Protein AF-0000000084584076 (afdb_homodimer)

Secondary structure (DSSP, 8-state):
--TT--EE-SSSSPP--HHHHHHHTSPP--TTSHHHHHHHHHHHHHHHHHHT-SSPPEEEEE-HHHHHHHHHHHH--TT-EEEEEESSHHHHHHHHHHHHTT-EEEEEE--TTSPPPHHHHHHHHHH-TT--EEEEESEETTTTEE--HHHHHHHHHHH---EEEEE-TTTBTTB---HHHHT-SEEEEESSSTT-S-SEEEEEEE-HHHHHHHHH-----STT-HHHHHHHHHTTS-SS---HHHHHHHHHHHHHHHHH-HHHHHHHHHHHHHHHHHHHHHTT--BSS-GGGB-SSEEEE--SSS-HHHHHHHHHHHH-EE-EE--GGGTTT-EEEE--SS--HHHHHHHHHHHHHHHHHTT----TTHHHHHHHHHIIIII--/--TT--EE-SSSSPP--HHHHHHHTSPP--TTSHHHHHHHHHHHHHHHHHHT-SSPPEEEEE-HHHHHHHHHHHH--TT-EEEEEESSHHHHHHHHHHHHTT-EEEEEE--TTSPPPHHHHHHHHHH-TT--EEEEESEETTTTEE--HHHHHHHHHHH---EEEEE-TTTBTTB---HHHHT-SEEEEESSSTT-S-SEEEEEEE-HHHHHHHHH-----STT-HHHHHHHHHTT--SS---HHHHHHHHHHHHHHHHH-HHHHHHHHHHHHHHHHHHHHHTT--BSS-GGGB-SSEEEE--SSS-HHHHHHHHHHHH-EE-EE--GGGTTT-EEEE--SS--HHHHHHHHHHHHHHHHHTT----TTHHHHHHHHHHHHHT--

Organism: NCBI:txid361277

Solvent-accessible surface area (backbone atoms only — not comparable to full-atom values): 38059 Å² total; per-residue (Å²): 128,63,89,85,56,69,45,65,24,28,75,46,48,25,40,59,47,68,70,29,49,54,39,31,60,54,80,68,64,48,71,87,34,68,68,39,27,53,49,43,62,62,39,54,70,60,48,19,65,54,44,30,37,88,55,75,67,37,80,40,45,13,26,41,66,44,41,56,44,27,56,48,56,38,65,47,48,70,63,42,34,32,38,38,41,24,40,39,62,67,27,46,47,52,52,53,46,39,49,43,48,46,34,40,77,41,78,47,79,37,61,74,24,41,59,72,53,38,66,59,53,36,57,51,40,65,76,40,76,74,37,52,33,37,40,36,45,34,37,32,75,66,26,12,22,28,36,59,55,53,58,35,32,47,33,41,59,71,69,42,86,38,41,36,34,35,43,24,34,52,26,51,62,34,40,92,43,47,35,59,83,33,55,46,22,32,43,28,28,25,28,15,19,20,50,29,30,64,36,23,29,19,38,38,39,65,30,74,74,42,48,56,46,32,74,70,45,78,51,68,57,61,81,56,33,61,66,50,40,53,57,19,45,76,69,41,41,61,74,58,73,52,26,54,40,57,51,39,19,44,47,46,40,46,50,52,45,60,74,65,30,64,70,51,46,28,48,52,18,43,48,42,34,51,18,53,53,38,13,36,55,59,62,72,36,48,62,48,34,53,77,94,31,46,24,37,32,26,47,29,35,32,52,87,85,60,56,36,55,58,42,46,51,45,28,27,71,74,62,38,34,43,57,32,67,29,52,82,94,34,47,56,45,21,31,30,43,22,49,40,41,67,58,51,64,68,53,52,49,54,49,44,51,47,47,51,54,24,39,47,73,74,64,47,89,72,66,85,59,40,27,43,48,38,20,50,51,43,42,63,73,59,60,78,108,128,62,90,86,56,69,45,65,24,27,76,45,50,25,40,58,46,68,69,29,48,55,40,32,58,54,80,67,62,49,71,88,35,69,68,38,29,53,48,43,63,62,39,54,71,60,49,19,66,53,43,30,37,90,54,74,69,38,80,41,43,15,24,42,66,45,40,54,44,26,54,48,55,34,65,46,49,70,65,41,34,33,37,38,41,23,39,39,62,68,27,47,47,51,51,54,47,40,50,41,49,45,34,42,77,40,77,47,79,38,62,73,26,39,59,74,54,37,65,59,54,35,54,51,39,68,76,40,76,74,37,52,32,38,37,37,46,33,37,32,74,67,26,13,22,29,35,59,55,54,57,36,31,49,33,42,58,72,70,42,86,37,41,34,35,35,43,25,35,52,27,51,61,32,41,92,45,45,34,59,84,34,55,47,22,33,43,27,28,25,28,16,20,20,50,30,31,64,35,24,29,19,38,39,38,65,30,73,73,43,46,57,47,32,73,69,45,79,51,67,55,61,82,58,34,61,67,49,38,53,58,20,46,75,69,40,41,62,73,58,74,52,26,55,39,58,51,39,19,45,48,46,40,47,48,52,43,60,73,66,28,65,70,51,45,28,48,52,17,44,49,41,34,50,18,54,52,37,13,34,54,60,61,72,37,48,62,47,33,54,77,95,30,46,22,36,31,24,50,28,34,33,53,84,84,57,56,34,56,58,41,46,51,47,28,26,73,75,63,38,33,43,57,31,67,29,52,81,97,34,46,55,47,20,33,29,43,21,50,39,41,67,57,50,65,67,52,51,50,52,50,45,51,48,47,51,53,24,39,46,73,75,65,49,89,71,64,85,59,41,28,43,49,37,20,50,50,44,42,64,72,61,58,79,110

Radius of gyration: 27.23 Å; Cα contacts (8 Å, |Δi|>4): 1772; chains: 2; bounding box: 55×87×55 Å

pLDDT: mean 96.27, std 5.01, range [48.91, 98.94]

Sequence (770 aa):
MLPDQLLLRIPGPSPIPPSVQRAMSQPMIGHRGAETTALLQRIKPKLKPVFGTEQDVLLVTGSGTAGLEAAVANTSKPGDEVLIVVVGAFGDRFVKIAQAYQLQVHRLDVTWGEAANPEDIKTFLKEHPEISSVFVTYCETSTGVLNPIKEIAEAVHEVSEALVIVDGVSCVAGVETEFDKWGIDILVTGTQKAFMLPGGMFFAVVSDRAWKVIEANTQPKFYLDLTKYRDGLEKDSTPFTPALSILFGLEQVLTLLEEEGLEQVYARHRLMRDMTRAAFRALDIPLLVEDAYASPTVTAIKPADFDAEQLRKQVKQDFNLAFAGGQAHMKGEIFRIGHMGYCSPADVLQVIGAVEIGLVKIGKQITLGAGTAAAQQIYLEQGANMLPDQLLLRIPGPSPIPPSVQRAMSQPMIGHRGAETTALLQRIKPKLKPVFGTEQDVLLVTGSGTAGLEAAVANTSKPGDEVLIVVVGAFGDRFVKIAQAYQLQVHRLDVTWGEAANPEDIKTFLKEHPEISSVFVTYCETSTGVLNPIKEIAEAVHEVSEALVIVDGVSCVAGVETEFDKWGIDILVTGTQKAFMLPGGMFFAVVSDRAWKVIEANTQPKFYLDLTKYRDGLEKDSTPFTPALSILFGLEQVLTLLEEEGLEQVYARHRLMRDMTRAAFRALDIPLLVEDAYASPTVTAIKPADFDAEQLRKQVKQDFNLAFAGGQAHMKGEIFRIGHMGYCSPADVLQVIGAVEIGLVKIGKQITLGAGTAAAQQIYLEQGAN

InterPro domains:
  IPR000192 Aminotransferase class V domain [PF00266] (28-328)
  IPR015421 Pyridoxal phosphate-dependent transferase, major domain [G3DSA:3.40.640.10] (17-260)
  IPR015422 Pyridoxal phosphate-dependent transferase, small domain [G3DSA:3.90.1150.10] (12-375)
  IPR015424 Pyridoxal phosphate-dependent transferase [SSF53383] (5-359)
  IPR024169 Serine-pyruvate aminotransferase/2-aminoethylphosphonate-pyruvate transaminase [PIRSF000524] (4-378)

Nearest PDB structures (foldseek):
  3zrq-assembly1_A  TM=9.431E-01  e=2.857E-37  Saccharolobus solfataricus P2
  4cbr-assembly1_A-2  TM=9.341E-01  e=9.829E-34  Homo sapiens
  7e7g-assembly1_A-2  TM=9.244E-01  e=5.930E-31  Pseudomonas aeruginosa PAO1
  1m32-assembly3_E  TM=9.216E-01  e=2.702E-28  Salmonella enterica subsp. enterica serovar Typhimurium
  5vpr-assembly1_A  TM=8.065E-01  e=4.740E-17  Elizabethkingia anophelis NUHP1

Foldseek 3Di:
DPPPDAAEWALWLDAADPVLVVLLPDDDDDQPDPVLLVLLVLLFVLVQQLQQHPFTKFKAWDFLLLQLLLLLQLQDAAAQEAEQEDQDDVSVSNVVSCVVRNYRYHYDYDDHQDEDDLVVVLVVCLVPQRHAAYEEEQADQLRQFGYPLLSNLVSCVVRHNHAYAYEDARDRLQADHNCVVSRHAKYKYFCRHQLRFNGTIMIMDGDPSSVVSSVPRPRDDDSSSVVQRVVQVVVSHGNDDG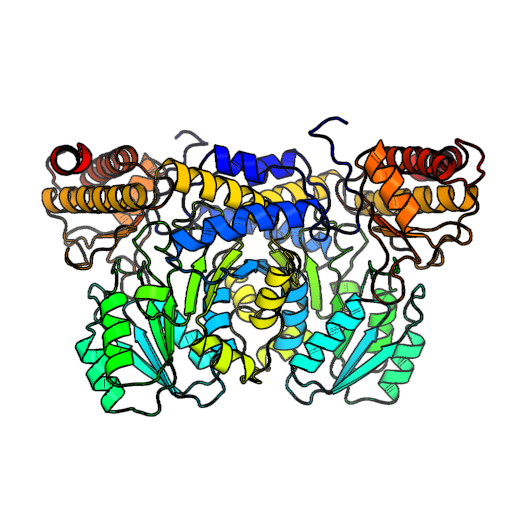SVSRSSSSSVSSVVCVVCDSVNSNLQLLLLQQLLVQLCVLQVWDWSHDPVGRGSFKTKTFGDPDWQVQLQVQLCVPPSYHWAAHDDPCGRGIIMTGAHHPHGLVSSLVVSLSSLVSCVVRPHDGDRCRSSVRSVVSCVVRVVD/DPPPDAAEWALWLDAADPVLVVLLPDDDDDQPDPVLLVLLVLQFVLVQQLQQHPFTKFKAWDFLLLQLLLLLQLQDAAAQEAEQEDQDDVSVSNVVSCVVRNYRYHYDYDDHQDEDDLVVVLVVCLVPQRHAAYEEEQADQLRQFGYPLLSNLVSCVVRHNHAYAYEDARDRLQADHNCVVSRHAKYKYFCRHQLRFNGTIMIMDGDPSSVVSSVPRPRDDDSSSVVQRVVQVVVSHGNDDGSVSRSSSSSVSSVVCVVCDSVNSNLQLLLLQQLLVQLCVLQVWAWSHDPVGRGSFKTKTFGDPDWQVQLQVQLCVPPSYHWAAHDDPCGRGIIMTGAHHPHGLVSSLVVSLSSLVSCVVRPHDGDRCRSSVRSVVSCVVRVVD

Structure (mmCIF, N/CA/C/O backbone):
data_AF-0000000084584076-model_v1
#
loop_
_entity.id
_entity.type
_entity.pdbx_description
1 polymer 'Class V aminotransferase'
#
loop_
_atom_site.group_PDB
_atom_site.id
_atom_site.type_symbol
_atom_site.label_atom_id
_atom_site.label_alt_id
_atom_site.label_comp_id
_atom_site.label_asym_id
_atom_site.label_entity_id
_atom_site.label_seq_id
_atom_site.pdbx_PDB_ins_code
_atom_site.Cartn_x
_atom_site.Cartn_y
_atom_site.Cartn_z
_atom_site.occupancy
_atom_site.B_iso_or_equiv
_atom_site.auth_seq_id
_atom_site.auth_comp_id
_atom_site.auth_asym_id
_atom_site.auth_atom_id
_atom_site.pdbx_PDB_model_num
ATOM 1 N N . MET A 1 1 ? 25.312 -21.031 10 1 66.94 1 MET A N 1
ATOM 2 C CA . MET A 1 1 ? 24.594 -20.312 8.945 1 66.94 1 MET A CA 1
ATOM 3 C C . MET A 1 1 ? 25 -18.844 8.922 1 66.94 1 MET A C 1
ATOM 5 O O . MET A 1 1 ? 25.25 -18.234 9.969 1 66.94 1 MET A O 1
ATOM 9 N N . LEU A 1 2 ? 25.172 -18.531 7.719 1 69.12 2 LEU A N 1
ATOM 10 C CA . LEU A 1 2 ? 25.531 -17.125 7.562 1 69.12 2 LEU A CA 1
ATOM 11 C C . LEU A 1 2 ? 24.344 -16.219 7.895 1 69.12 2 LEU A C 1
ATOM 13 O O . LEU A 1 2 ? 23.25 -16.391 7.352 1 69.12 2 LEU A O 1
ATOM 17 N N . PRO A 1 3 ? 24.5 -15.406 8.828 1 63.88 3 PRO A N 1
ATOM 18 C CA . PRO A 1 3 ? 23.391 -14.602 9.336 1 63.88 3 PRO A CA 1
ATOM 19 C C . PRO A 1 3 ? 22.688 -13.805 8.234 1 63.88 3 PRO A C 1
ATOM 21 O O . PRO A 1 3 ? 21.484 -13.562 8.32 1 63.88 3 PRO A O 1
ATOM 24 N N . ASP A 1 4 ? 23.312 -13.516 7.172 1 70.44 4 ASP A N 1
ATOM 25 C CA . ASP A 1 4 ? 22.734 -12.625 6.168 1 70.44 4 ASP A CA 1
ATOM 26 C C . ASP A 1 4 ? 22.25 -13.414 4.949 1 70.44 4 ASP A C 1
ATOM 28 O O . ASP A 1 4 ? 21.797 -12.828 3.969 1 70.44 4 ASP A O 1
ATOM 32 N N . GLN A 1 5 ? 22.344 -14.68 5.152 1 74.62 5 GLN A N 1
ATOM 33 C CA . GLN A 1 5 ? 21.953 -15.469 3.986 1 74.62 5 GLN A CA 1
ATOM 34 C C . GLN A 1 5 ? 20.594 -16.125 4.188 1 74.62 5 GLN A C 1
ATOM 36 O O . GLN A 1 5 ? 20.422 -16.922 5.113 1 74.62 5 GLN A O 1
ATOM 41 N N . LEU A 1 6 ? 19.641 -15.664 3.529 1 85.38 6 LEU A N 1
ATOM 42 C CA . LEU A 1 6 ? 18.344 -16.312 3.412 1 85.38 6 LEU A CA 1
ATOM 43 C C . LEU A 1 6 ? 18.031 -16.656 1.957 1 85.38 6 LEU A C 1
ATOM 45 O O . LEU A 1 6 ? 18.094 -15.781 1.084 1 85.38 6 LEU A O 1
ATOM 49 N N . LEU A 1 7 ? 17.891 -17.938 1.722 1 91.19 7 LEU A N 1
ATOM 50 C CA . LEU A 1 7 ? 17.438 -18.375 0.407 1 91.19 7 LEU A CA 1
ATOM 51 C C . LEU A 1 7 ? 15.914 -18.5 0.369 1 91.19 7 LEU A C 1
ATOM 53 O O . LEU A 1 7 ? 15.352 -19.469 0.888 1 91.19 7 LEU A O 1
ATOM 57 N N . LEU A 1 8 ? 15.297 -17.5 -0.212 1 94.56 8 LEU A N 1
ATOM 58 C CA . LEU A 1 8 ? 13.844 -17.438 -0.248 1 94.56 8 LEU A CA 1
ATOM 59 C C . LEU A 1 8 ? 13.305 -17.953 -1.575 1 94.56 8 LEU A C 1
ATOM 61 O O . LEU A 1 8 ? 13.508 -17.328 -2.621 1 94.56 8 LEU A O 1
ATOM 65 N N . ARG A 1 9 ? 12.602 -19.094 -1.527 1 96.81 9 ARG A N 1
ATOM 66 C CA . ARG A 1 9 ? 12.062 -19.734 -2.723 1 96.81 9 ARG A CA 1
ATOM 67 C C . ARG A 1 9 ? 10.609 -20.141 -2.514 1 96.81 9 ARG A C 1
ATOM 69 O O . ARG A 1 9 ? 10.242 -21.281 -2.789 1 96.81 9 ARG A O 1
ATOM 76 N N . ILE A 1 10 ? 9.828 -19.234 -1.984 1 95.81 10 ILE A N 1
ATOM 77 C CA . ILE A 1 10 ? 8.383 -19.391 -1.827 1 95.81 10 ILE A CA 1
ATOM 78 C C . ILE A 1 10 ? 7.664 -18.719 -2.996 1 95.81 10 ILE A C 1
ATOM 80 O O . ILE A 1 10 ? 8.281 -17.984 -3.775 1 95.81 10 ILE A O 1
ATOM 84 N N . PRO A 1 11 ? 6.328 -18.969 -3.168 1 94.75 11 PRO A N 1
ATOM 85 C CA . PRO A 1 11 ? 5.586 -18.391 -4.289 1 94.75 11 PRO A CA 1
ATOM 86 C C . PRO A 1 11 ? 5.359 -16.891 -4.125 1 94.75 11 PRO A C 1
ATOM 88 O O . PRO A 1 11 ? 4.336 -16.359 -4.574 1 94.75 11 PRO A O 1
ATOM 91 N N . GLY A 1 12 ? 6.141 -16.156 -3.355 1 91.12 12 GLY A N 1
ATOM 92 C CA . GLY A 1 12 ? 6.02 -14.734 -3.082 1 91.12 12 GLY A CA 1
ATOM 93 C C . GLY A 1 12 ? 5.855 -14.422 -1.607 1 91.12 12 GLY A C 1
ATOM 94 O O . GLY A 1 12 ? 5.191 -15.164 -0.88 1 91.12 12 GLY A O 1
ATOM 95 N N . PRO A 1 13 ? 6.496 -13.43 -1.2 1 94.06 13 PRO A N 1
ATOM 96 C CA . PRO A 1 13 ? 7.305 -12.453 -1.938 1 94.06 13 PRO A CA 1
ATOM 97 C C . PRO A 1 13 ? 8.578 -13.062 -2.516 1 94.06 13 PRO A C 1
ATOM 99 O O . PRO A 1 13 ? 9.039 -14.109 -2.045 1 94.06 13 PRO A O 1
ATOM 102 N N . SER A 1 14 ? 9.039 -12.438 -3.562 1 94.5 14 SER A N 1
ATOM 103 C CA . SER A 1 14 ? 10.234 -12.93 -4.234 1 94.5 14 SER A CA 1
ATOM 104 C C . SER A 1 14 ? 11.453 -12.086 -3.889 1 94.5 14 SER A C 1
ATOM 106 O O . SER A 1 14 ? 11.312 -10.953 -3.408 1 94.5 14 SER A O 1
ATOM 108 N N . PRO A 1 15 ? 12.656 -12.625 -4.074 1 93.5 15 PRO A N 1
ATOM 109 C CA . PRO A 1 15 ? 13.859 -11.812 -3.895 1 93.5 15 PRO A CA 1
ATOM 110 C C . PRO A 1 15 ? 13.883 -10.586 -4.809 1 93.5 15 PRO A C 1
ATOM 112 O O . PRO A 1 15 ? 13.25 -10.586 -5.867 1 93.5 15 PRO A O 1
ATOM 115 N N . ILE A 1 16 ? 14.609 -9.586 -4.395 1 96.25 16 ILE A N 1
ATOM 116 C CA . ILE A 1 16 ? 14.695 -8.32 -5.125 1 96.25 16 ILE A CA 1
ATOM 117 C C . ILE A 1 16 ? 16.109 -8.125 -5.66 1 96.25 16 ILE A C 1
ATOM 119 O O . ILE A 1 16 ? 17.078 -8.258 -4.918 1 96.25 16 ILE A O 1
ATOM 123 N N . PRO A 1 17 ? 16.234 -7.754 -6.941 1 95.62 17 PRO A N 1
ATOM 124 C CA . PRO A 1 17 ? 17.562 -7.457 -7.469 1 95.62 17 PRO A CA 1
ATOM 125 C C . PRO A 1 17 ? 18.25 -6.316 -6.723 1 95.62 17 PRO A C 1
ATOM 127 O O . PRO A 1 17 ? 17.609 -5.332 -6.355 1 95.62 17 PRO A O 1
ATOM 130 N N . PRO A 1 18 ? 19.562 -6.445 -6.582 1 92.56 18 PRO A N 1
ATOM 131 C CA . PRO A 1 18 ? 20.281 -5.379 -5.891 1 92.56 18 PRO A CA 1
ATOM 132 C C . PRO A 1 18 ? 20.094 -4.012 -6.543 1 92.56 18 PRO A C 1
ATOM 134 O O . PRO A 1 18 ? 19.984 -3.002 -5.848 1 92.56 18 PRO A O 1
ATOM 137 N N . SER A 1 19 ? 20.094 -3.945 -7.867 1 94.5 19 SER A N 1
ATOM 138 C CA . SER A 1 19 ? 19.922 -2.666 -8.547 1 94.5 19 SER A CA 1
ATOM 139 C C . SER A 1 19 ? 18.531 -2.08 -8.273 1 94.5 19 SER A C 1
ATOM 141 O O . SER A 1 19 ? 18.375 -0.86 -8.242 1 94.5 19 SER A O 1
ATOM 143 N N . VAL A 1 20 ? 17.531 -2.924 -8.172 1 96.81 20 VAL A N 1
ATOM 144 C CA . VAL A 1 20 ? 16.188 -2.484 -7.832 1 96.81 20 VAL A CA 1
ATOM 145 C C . VAL A 1 20 ? 16.156 -1.962 -6.395 1 96.81 20 VAL A C 1
ATOM 147 O O . VAL A 1 20 ? 15.547 -0.932 -6.113 1 96.81 20 VAL A O 1
ATOM 150 N N . GLN A 1 21 ? 16.828 -2.65 -5.457 1 94.88 21 GLN A N 1
ATOM 151 C CA . GLN A 1 21 ? 16.953 -2.174 -4.082 1 94.88 21 GLN A CA 1
ATOM 152 C C . GLN A 1 21 ? 17.562 -0.778 -4.035 1 94.88 21 GLN A C 1
ATOM 154 O O . GLN A 1 21 ? 17.094 0.088 -3.295 1 94.88 21 GLN A O 1
ATOM 159 N N . ARG A 1 22 ? 18.609 -0.599 -4.773 1 94.19 22 ARG A N 1
ATOM 160 C CA . ARG A 1 22 ? 19.266 0.703 -4.82 1 94.19 22 ARG A CA 1
ATOM 161 C C . ARG A 1 22 ? 18.328 1.769 -5.383 1 94.19 22 ARG A C 1
ATOM 163 O O . ARG A 1 22 ? 18.297 2.896 -4.887 1 94.19 22 ARG A O 1
ATOM 170 N N . ALA A 1 23 ? 17.625 1.394 -6.453 1 95.94 23 ALA A N 1
ATOM 171 C CA . ALA A 1 23 ? 16.672 2.334 -7.047 1 95.94 23 ALA A CA 1
ATOM 172 C C . ALA A 1 23 ? 15.625 2.764 -6.035 1 95.94 23 ALA A C 1
ATOM 174 O O . ALA A 1 23 ? 15.211 3.926 -6.016 1 95.94 23 ALA A O 1
ATOM 175 N N . MET A 1 24 ? 15.195 1.837 -5.203 1 95.69 24 MET A N 1
ATOM 176 C CA . MET A 1 24 ? 14.141 2.1 -4.23 1 95.69 24 MET A CA 1
ATOM 177 C C . MET A 1 24 ? 14.648 2.992 -3.104 1 95.69 24 MET A C 1
ATOM 179 O O . MET A 1 24 ? 13.859 3.523 -2.322 1 95.69 24 MET A O 1
ATOM 183 N N . SER A 1 25 ? 15.938 3.137 -2.99 1 92.69 25 SER A N 1
ATOM 184 C CA . SER A 1 25 ? 16.531 3.883 -1.888 1 92.69 25 SER A CA 1
ATOM 185 C C . SER A 1 25 ? 16.781 5.34 -2.271 1 92.69 25 SER A C 1
ATOM 187 O O . SER A 1 25 ? 17.422 6.082 -1.53 1 92.69 25 SER A O 1
ATOM 189 N N . GLN A 1 26 ? 16.344 5.727 -3.438 1 90.5 26 GLN A N 1
ATOM 190 C CA . GLN A 1 26 ? 16.453 7.129 -3.834 1 90.5 26 GLN A CA 1
ATOM 191 C C . GLN A 1 26 ? 15.688 8.031 -2.865 1 90.5 26 GLN A C 1
ATOM 193 O O . GLN A 1 26 ? 14.727 7.602 -2.227 1 90.5 26 GLN A O 1
ATOM 198 N N . PRO A 1 27 ? 16.156 9.273 -2.787 1 87.94 27 PRO A N 1
ATOM 199 C CA . PRO A 1 27 ? 15.438 10.219 -1.933 1 87.94 27 PRO A CA 1
ATOM 200 C C . PRO A 1 27 ? 13.984 10.422 -2.367 1 87.94 27 PRO A C 1
ATOM 202 O O . PRO A 1 27 ? 13.695 10.43 -3.564 1 87.94 27 PRO A O 1
ATOM 205 N N . MET A 1 28 ? 13.18 10.648 -1.389 1 89.06 28 MET A N 1
ATOM 206 C CA . MET A 1 28 ? 11.766 10.906 -1.669 1 89.06 28 MET A CA 1
ATOM 207 C C . MET A 1 28 ? 11.594 12.211 -2.445 1 89.06 28 MET A C 1
ATOM 209 O O . MET A 1 28 ? 12.367 13.148 -2.264 1 89.06 28 MET A O 1
ATOM 213 N N . ILE A 1 29 ? 10.664 12.234 -3.27 1 88.62 29 ILE A N 1
ATOM 214 C CA . ILE A 1 29 ? 10.281 13.414 -4.035 1 88.62 29 ILE A CA 1
ATOM 215 C C . ILE A 1 29 ? 8.812 13.734 -3.783 1 88.62 29 ILE A C 1
ATOM 217 O O . ILE A 1 29 ? 8.078 12.93 -3.209 1 88.62 29 ILE A O 1
ATOM 221 N N . GLY A 1 30 ? 8.414 14.969 -4.16 1 88.5 30 GLY A N 1
ATOM 222 C CA . GLY A 1 30 ? 7 15.289 -4.066 1 88.5 30 GLY A CA 1
ATOM 223 C C . GLY A 1 30 ? 6.148 14.523 -5.059 1 88.5 30 GLY A C 1
ATOM 224 O O . GLY A 1 30 ? 6.414 14.547 -6.266 1 88.5 30 GLY A O 1
ATOM 225 N N . HIS A 1 31 ? 5.078 13.906 -4.602 1 85.56 31 HIS A N 1
ATOM 226 C CA . HIS A 1 31 ? 4.281 13.062 -5.484 1 85.56 31 HIS A CA 1
ATOM 227 C C . HIS A 1 31 ? 3.408 13.906 -6.41 1 85.56 31 HIS A C 1
ATOM 229 O O . HIS A 1 31 ? 2.85 13.391 -7.379 1 85.56 31 HIS A O 1
ATOM 235 N N . ARG A 1 32 ? 3.307 15.156 -6.129 1 86.38 32 ARG A N 1
ATOM 236 C CA . ARG A 1 32 ? 2.588 16.062 -7.02 1 86.38 32 ARG A CA 1
ATOM 237 C C . ARG A 1 32 ? 3.557 16.922 -7.832 1 86.38 32 ARG A C 1
ATOM 239 O O . ARG A 1 32 ? 3.141 17.844 -8.531 1 86.38 32 ARG A O 1
ATOM 246 N N . GLY A 1 33 ? 4.773 16.656 -7.77 1 87.81 33 GLY A N 1
ATOM 247 C CA . GLY A 1 33 ? 5.793 17.469 -8.414 1 87.81 33 GLY A CA 1
ATOM 248 C C . GLY A 1 33 ? 6.172 16.969 -9.797 1 87.81 33 GLY A C 1
ATOM 249 O O . GLY A 1 33 ? 5.762 15.875 -10.195 1 87.81 33 GLY A O 1
ATOM 250 N N . ALA A 1 34 ? 6.98 17.75 -10.398 1 90.31 34 ALA A N 1
ATOM 251 C CA . ALA A 1 34 ? 7.422 17.469 -11.766 1 90.31 34 ALA A CA 1
ATOM 252 C C . ALA A 1 34 ? 8.25 16.188 -11.82 1 90.31 34 ALA A C 1
ATOM 254 O O . ALA A 1 34 ? 8.203 15.461 -12.812 1 90.31 34 ALA A O 1
ATOM 255 N N . GLU A 1 35 ? 8.938 15.938 -10.75 1 91.56 35 GLU A N 1
ATOM 256 C CA . GLU A 1 35 ? 9.781 14.75 -10.727 1 91.56 35 GLU A CA 1
ATOM 257 C C . GLU A 1 35 ? 8.945 13.477 -10.805 1 91.56 35 GLU A C 1
ATOM 259 O O . GLU A 1 35 ? 9.305 12.531 -11.508 1 91.56 35 GLU A O 1
ATOM 264 N N . THR A 1 36 ? 7.879 13.445 -10.109 1 94.5 36 THR A N 1
ATOM 265 C CA . THR A 1 36 ? 7 12.281 -10.141 1 94.5 36 THR A CA 1
ATOM 266 C C . THR A 1 36 ? 6.293 12.172 -11.492 1 94.5 36 THR A C 1
ATOM 268 O O . THR A 1 36 ? 6.141 11.07 -12.031 1 94.5 36 THR A O 1
ATOM 271 N N . THR A 1 37 ? 5.863 13.289 -12 1 96.06 37 THR A N 1
ATOM 272 C CA . THR A 1 37 ? 5.273 13.305 -13.336 1 96.06 37 THR A CA 1
ATOM 273 C C . THR A 1 37 ? 6.223 12.688 -14.352 1 96.06 37 THR A C 1
ATOM 275 O O . THR A 1 37 ? 5.816 11.844 -15.156 1 96.06 37 THR A O 1
ATOM 278 N N . ALA A 1 38 ? 7.469 13.109 -14.297 1 96.62 38 ALA A N 1
ATOM 279 C CA . ALA A 1 38 ? 8.477 12.594 -15.211 1 96.62 38 ALA A CA 1
ATOM 280 C C . ALA A 1 38 ? 8.688 11.094 -15 1 96.62 38 ALA A C 1
ATOM 282 O O . ALA A 1 38 ? 8.867 10.352 -15.969 1 96.62 38 ALA A O 1
ATOM 283 N N . LEU A 1 39 ? 8.68 10.703 -13.789 1 97 39 LEU A N 1
ATOM 284 C CA . LEU A 1 39 ? 8.82 9.297 -13.453 1 97 39 LEU A CA 1
ATOM 285 C C . LEU A 1 39 ? 7.703 8.469 -14.078 1 97 39 LEU A C 1
ATOM 287 O O . LEU A 1 39 ? 7.957 7.434 -14.703 1 97 39 LEU A O 1
ATOM 291 N N . LEU A 1 40 ? 6.473 8.922 -13.93 1 97.75 40 LEU A N 1
ATOM 292 C CA . LEU A 1 40 ? 5.316 8.219 -14.469 1 97.75 40 LEU A CA 1
ATOM 293 C C . LEU A 1 40 ? 5.371 8.164 -15.992 1 97.75 40 LEU A C 1
ATOM 295 O O . LEU A 1 40 ? 4.996 7.16 -16.594 1 97.75 40 LEU A O 1
ATOM 299 N N . GLN A 1 41 ? 5.859 9.219 -16.578 1 97.62 41 GLN A N 1
ATOM 300 C CA . GLN A 1 41 ? 5.988 9.273 -18.031 1 97.62 41 GLN A CA 1
ATOM 301 C C . GLN A 1 41 ? 6.98 8.227 -18.531 1 97.62 41 GLN A C 1
ATOM 303 O O . GLN A 1 41 ? 6.816 7.676 -19.625 1 97.62 41 GLN A O 1
ATOM 308 N N . ARG A 1 42 ? 7.957 7.91 -17.719 1 97.44 42 ARG A N 1
ATOM 309 C CA . ARG A 1 42 ? 8.961 6.926 -18.094 1 97.44 42 ARG A CA 1
ATOM 310 C C . ARG A 1 42 ? 8.461 5.508 -17.844 1 97.44 42 ARG A C 1
ATOM 312 O O . ARG A 1 42 ? 8.789 4.586 -18.594 1 97.44 42 ARG A O 1
ATOM 319 N N . ILE A 1 43 ? 7.598 5.324 -16.891 1 97.81 43 ILE A N 1
ATOM 320 C CA . ILE A 1 43 ? 7.141 4.012 -16.453 1 97.81 43 ILE A CA 1
ATOM 321 C C . ILE A 1 43 ? 5.984 3.549 -17.344 1 97.81 43 ILE A C 1
ATOM 323 O O . ILE A 1 43 ? 5.926 2.383 -17.734 1 97.81 43 ILE A O 1
ATOM 327 N N . LYS A 1 44 ? 5.098 4.441 -17.75 1 97.38 44 LYS A N 1
ATOM 328 C CA . LYS A 1 44 ? 3.822 4.117 -18.391 1 97.38 44 LYS A CA 1
ATOM 329 C C . LYS A 1 44 ? 4.035 3.35 -19.688 1 97.38 44 LYS A C 1
ATOM 331 O O . LYS A 1 44 ? 3.482 2.26 -19.875 1 97.38 44 LYS A O 1
ATOM 336 N N . PRO A 1 45 ? 4.855 3.809 -20.578 1 97.5 45 PRO A N 1
ATOM 337 C CA . PRO A 1 45 ? 5.008 3.084 -21.844 1 97.5 45 PRO A CA 1
ATOM 338 C C . PRO A 1 45 ? 5.688 1.729 -21.672 1 97.5 45 PRO A C 1
ATOM 340 O O . PRO A 1 45 ? 5.414 0.792 -22.422 1 97.5 45 PRO A O 1
ATOM 343 N N . LYS A 1 46 ? 6.508 1.614 -20.672 1 97.88 46 LYS A N 1
ATOM 344 C CA . LYS A 1 46 ? 7.289 0.395 -20.469 1 97.88 46 LYS A CA 1
ATOM 345 C C . LYS A 1 46 ? 6.43 -0.711 -19.859 1 97.88 46 LYS A C 1
ATOM 347 O O . LYS A 1 46 ? 6.781 -1.891 -19.938 1 97.88 46 LYS A O 1
ATOM 352 N N . LEU A 1 47 ? 5.336 -0.344 -19.281 1 98.38 47 LEU A N 1
ATOM 353 C CA . LEU A 1 47 ? 4.445 -1.316 -18.656 1 98.38 47 LEU A CA 1
ATOM 354 C C . LEU A 1 47 ? 3.598 -2.027 -19.703 1 98.38 47 LEU A C 1
ATOM 356 O O . LEU A 1 47 ? 3.215 -3.186 -19.516 1 98.38 47 LEU A O 1
ATOM 360 N N . LYS A 1 48 ? 3.273 -1.371 -20.75 1 98.38 48 LYS A N 1
ATOM 361 C CA . LYS A 1 48 ? 2.281 -1.835 -21.719 1 98.38 48 LYS A CA 1
ATOM 362 C C . LYS A 1 48 ? 2.684 -3.18 -22.312 1 98.38 48 LYS A C 1
ATOM 364 O O . LYS A 1 48 ? 1.891 -4.125 -22.328 1 98.38 48 LYS A O 1
ATOM 369 N N . PRO A 1 49 ? 3.941 -3.369 -22.703 1 98.44 49 PRO A N 1
ATOM 370 C CA . PRO A 1 49 ? 4.312 -4.652 -23.297 1 98.44 49 PRO A CA 1
ATOM 371 C C . PRO A 1 49 ? 4.25 -5.809 -22.297 1 98.44 49 PRO A C 1
ATOM 373 O O . PRO A 1 49 ? 3.963 -6.945 -22.672 1 98.44 49 PRO A O 1
ATOM 376 N N . VAL A 1 50 ? 4.488 -5.59 -21.062 1 98.62 50 VAL A N 1
ATOM 377 C CA . VAL A 1 50 ? 4.484 -6.633 -20.047 1 98.62 50 VAL A CA 1
ATOM 378 C C . VAL A 1 50 ? 3.094 -7.258 -19.953 1 98.62 50 VAL A C 1
ATOM 380 O O . VAL A 1 50 ? 2.959 -8.453 -19.688 1 98.62 50 VAL A O 1
ATOM 383 N N . PHE A 1 51 ? 2.07 -6.457 -20.234 1 98.75 51 PHE A N 1
ATOM 384 C CA . PHE A 1 51 ? 0.688 -6.914 -20.125 1 98.75 51 PHE A CA 1
ATOM 385 C C . PHE A 1 51 ? 0.129 -7.262 -21.5 1 98.75 51 PHE A C 1
ATOM 387 O O . PHE A 1 51 ? -0.982 -7.785 -21.609 1 98.75 51 PHE A O 1
ATOM 394 N N . GLY A 1 52 ? 0.905 -6.996 -22.625 1 98.5 52 GLY A N 1
ATOM 395 C CA . GLY A 1 52 ? 0.401 -7.195 -23.969 1 98.5 52 GLY A CA 1
ATOM 396 C C . GLY A 1 52 ? -0.801 -6.324 -24.297 1 98.5 52 GLY A C 1
ATOM 397 O O . GLY A 1 52 ? -1.82 -6.82 -24.781 1 98.5 52 GLY A O 1
ATOM 398 N N . THR A 1 53 ? -0.628 -5.02 -23.969 1 98.56 53 THR A N 1
ATOM 399 C CA . THR A 1 53 ? -1.777 -4.133 -24.125 1 98.56 53 THR A CA 1
ATOM 400 C C . THR A 1 53 ? -1.34 -2.766 -24.641 1 98.56 53 THR A C 1
ATOM 402 O O . THR A 1 53 ? -0.158 -2.422 -24.578 1 98.56 53 THR A O 1
ATOM 405 N N . GLU A 1 54 ? -2.25 -2.072 -25.219 1 96.75 54 GLU A N 1
ATOM 406 C CA . GLU A 1 54 ? -2.047 -0.668 -25.562 1 96.75 54 GLU A CA 1
ATOM 407 C C . GLU A 1 54 ? -2.711 0.254 -24.547 1 96.75 54 GLU A C 1
ATOM 409 O O . GLU A 1 54 ? -2.512 1.47 -24.578 1 96.75 54 GLU A O 1
ATOM 414 N N . GLN A 1 55 ? -3.486 -0.353 -23.656 1 95.75 55 GLN A N 1
ATOM 415 C CA . GLN A 1 55 ? -4.152 0.416 -22.609 1 95.75 55 GLN A CA 1
ATOM 416 C C . GLN A 1 55 ? -3.156 0.878 -21.547 1 95.75 55 GLN A C 1
ATOM 418 O O . GLN A 1 55 ? -2.084 0.288 -21.391 1 95.75 55 GLN A O 1
ATOM 423 N N . ASP A 1 56 ? -3.516 1.953 -20.859 1 96.69 56 ASP A N 1
ATOM 424 C CA . ASP A 1 56 ? -2.721 2.35 -19.703 1 96.69 56 ASP A CA 1
ATOM 425 C C . ASP A 1 56 ? -2.889 1.354 -18.562 1 96.69 56 ASP A C 1
ATOM 427 O O . ASP A 1 56 ? -3.986 0.839 -18.328 1 96.69 56 ASP A O 1
ATOM 431 N N . VAL A 1 57 ? -1.835 1.028 -17.953 1 98.62 57 VAL A N 1
ATOM 432 C CA . VAL A 1 57 ? -1.834 0.147 -16.797 1 98.62 57 VAL A CA 1
ATOM 433 C C . VAL A 1 57 ? -1.983 0.974 -15.516 1 98.62 57 VAL A C 1
ATOM 435 O O . VAL A 1 57 ? -1.152 1.838 -15.227 1 98.62 57 VAL A O 1
ATOM 438 N N . LEU A 1 58 ? -3.014 0.738 -14.758 1 98.75 58 LEU A N 1
ATOM 439 C CA . LEU A 1 58 ? -3.271 1.485 -13.531 1 98.75 58 LEU A CA 1
ATOM 440 C C . LEU A 1 58 ? -2.275 1.102 -12.445 1 98.75 58 LEU A C 1
ATOM 442 O O . LEU A 1 58 ? -1.922 -0.072 -12.305 1 98.75 58 LEU A O 1
ATOM 446 N N . LEU A 1 59 ? -1.779 2.07 -11.711 1 98.44 59 LEU A N 1
ATOM 447 C CA . LEU A 1 59 ? -0.843 1.927 -10.602 1 98.44 59 LEU A CA 1
ATOM 448 C C . LEU A 1 59 ? -1.51 2.281 -9.273 1 98.44 59 LEU A C 1
ATOM 450 O O . LEU A 1 59 ? -1.916 3.428 -9.07 1 98.44 59 LEU A O 1
ATOM 454 N N . VAL A 1 60 ? -1.645 1.291 -8.367 1 98.31 60 VAL A N 1
ATOM 455 C CA . VAL A 1 60 ? -2.42 1.54 -7.16 1 98.31 60 VAL A CA 1
ATOM 456 C C . VAL A 1 60 ? -1.647 1.048 -5.938 1 98.31 60 VAL A C 1
ATOM 458 O O . VAL A 1 60 ? -1.166 -0.088 -5.918 1 98.31 60 VAL A O 1
ATOM 461 N N . THR A 1 61 ? -1.451 1.887 -4.945 1 98.12 61 THR A N 1
ATOM 462 C CA . THR A 1 61 ? -0.872 1.463 -3.674 1 98.12 61 THR A CA 1
ATOM 463 C C . THR A 1 61 ? -1.815 0.518 -2.938 1 98.12 61 THR A C 1
ATOM 465 O O . THR A 1 61 ? -2.961 0.872 -2.654 1 98.12 61 THR A O 1
ATOM 468 N N . GLY A 1 62 ? -1.422 -0.653 -2.654 1 97.19 62 GLY A N 1
ATOM 469 C CA . GLY A 1 62 ? -2.205 -1.731 -2.072 1 97.19 62 GLY A CA 1
ATOM 470 C C . GLY A 1 62 ? -1.619 -3.105 -2.336 1 97.19 62 GLY A C 1
ATOM 471 O O . GLY A 1 62 ? -0.538 -3.223 -2.916 1 97.19 62 GLY A O 1
ATOM 472 N N . SER A 1 63 ? -2.289 -4.156 -1.913 1 96.81 63 SER A N 1
ATOM 473 C CA . SER A 1 63 ? -1.866 -5.527 -2.168 1 96.81 63 SER A CA 1
ATOM 474 C C . SER A 1 63 ? -2.643 -6.141 -3.33 1 96.81 63 SER A C 1
ATOM 476 O O . SER A 1 63 ? -3.611 -5.551 -3.814 1 96.81 63 SER A O 1
ATOM 478 N N . GLY A 1 64 ? -2.176 -7.27 -3.74 1 96.19 64 GLY A N 1
ATOM 479 C CA . GLY A 1 64 ? -2.887 -7.984 -4.789 1 96.19 64 GLY A CA 1
ATOM 480 C C . GLY A 1 64 ? -4.355 -8.203 -4.473 1 96.19 64 GLY A C 1
ATOM 481 O O . GLY A 1 64 ? -5.211 -8.07 -5.348 1 96.19 64 GLY A O 1
ATOM 482 N N . THR A 1 65 ? -4.672 -8.508 -3.197 1 97.38 65 THR A N 1
ATOM 483 C CA . THR A 1 65 ? -6.051 -8.742 -2.783 1 97.38 65 THR A CA 1
ATOM 484 C C . THR A 1 65 ? -6.891 -7.48 -2.963 1 97.38 65 THR A C 1
ATOM 486 O O . THR A 1 65 ? -8.07 -7.559 -3.318 1 97.38 65 THR A O 1
ATOM 489 N N . ALA A 1 66 ? -6.301 -6.309 -2.689 1 98.25 66 ALA A N 1
ATOM 490 C CA . ALA A 1 66 ? -6.996 -5.051 -2.963 1 98.25 66 ALA A CA 1
ATOM 491 C C . ALA A 1 66 ? -7.355 -4.938 -4.441 1 98.25 66 ALA A C 1
ATOM 493 O O . ALA A 1 66 ? -8.422 -4.422 -4.789 1 98.25 66 ALA A O 1
ATOM 494 N N . GLY A 1 67 ? -6.465 -5.34 -5.297 1 98.38 67 GLY A N 1
ATOM 495 C CA . GLY A 1 67 ? -6.73 -5.328 -6.727 1 98.38 67 GLY A CA 1
ATOM 496 C C . GLY A 1 67 ? -7.871 -6.246 -7.129 1 98.38 67 GLY A C 1
ATOM 497 O O . GLY A 1 67 ? -8.695 -5.891 -7.977 1 98.38 67 GLY A O 1
ATOM 498 N N . LEU A 1 68 ? -7.898 -7.441 -6.531 1 98.25 68 LEU A N 1
ATOM 499 C CA . LEU A 1 68 ? -8.984 -8.375 -6.797 1 98.25 68 LEU A CA 1
ATOM 500 C C . LEU A 1 68 ? -10.32 -7.785 -6.352 1 98.25 68 LEU A C 1
ATOM 502 O O . LEU A 1 68 ? -11.32 -7.875 -7.074 1 98.25 68 LEU A O 1
ATOM 506 N N . GLU A 1 69 ? -10.305 -7.211 -5.199 1 98.25 69 GLU A N 1
ATOM 507 C CA . GLU A 1 69 ? -11.516 -6.551 -4.727 1 98.25 69 GLU A CA 1
ATOM 508 C C . GLU A 1 69 ? -11.922 -5.406 -5.656 1 98.25 69 GLU A C 1
ATOM 510 O O . GLU A 1 69 ? -13.109 -5.188 -5.898 1 98.25 69 GLU A O 1
ATOM 515 N N . ALA A 1 70 ? -10.914 -4.609 -6.074 1 98.31 70 ALA A N 1
ATOM 516 C CA . ALA A 1 70 ? -11.195 -3.502 -6.98 1 98.31 70 ALA A CA 1
ATOM 517 C C . ALA A 1 70 ? -11.945 -3.986 -8.219 1 98.31 70 ALA A C 1
ATOM 519 O O . ALA A 1 70 ? -12.883 -3.336 -8.68 1 98.31 70 ALA A O 1
ATOM 520 N N . ALA A 1 71 ? -11.508 -5.117 -8.766 1 98.25 71 ALA A N 1
ATOM 521 C CA . ALA A 1 71 ? -12.18 -5.676 -9.938 1 98.25 71 ALA A CA 1
ATOM 522 C C . ALA A 1 71 ? -13.641 -5.98 -9.641 1 98.25 71 ALA A C 1
ATOM 524 O O . ALA A 1 71 ? -14.523 -5.66 -10.438 1 98.25 71 ALA A O 1
ATOM 525 N N . VAL A 1 72 ? -13.938 -6.555 -8.477 1 97.75 72 VAL A N 1
ATOM 526 C CA . VAL A 1 72 ? -15.289 -6.918 -8.078 1 97.75 72 VAL A CA 1
ATOM 527 C C . VAL A 1 72 ? -16.109 -5.656 -7.816 1 97.75 72 VAL A C 1
ATOM 529 O O . VAL A 1 72 ? -17.203 -5.492 -8.367 1 97.75 72 VAL A O 1
ATOM 532 N N . ALA A 1 73 ? -15.578 -4.746 -7.027 1 96.75 73 ALA A N 1
ATOM 533 C CA . ALA A 1 73 ? -16.297 -3.553 -6.574 1 96.75 73 ALA A CA 1
ATOM 534 C C . ALA A 1 73 ? -16.641 -2.646 -7.75 1 96.75 73 ALA A C 1
ATOM 536 O O . ALA A 1 73 ? -17.656 -1.942 -7.715 1 96.75 73 ALA A O 1
ATOM 537 N N . ASN A 1 74 ? -15.859 -2.66 -8.789 1 98.19 74 ASN A N 1
ATOM 538 C CA . ASN A 1 74 ? -16.047 -1.73 -9.891 1 98.19 74 ASN A CA 1
ATOM 539 C C . ASN A 1 74 ? -16.938 -2.326 -10.984 1 98.19 74 ASN A C 1
ATOM 541 O O . ASN A 1 74 ? -17.469 -1.6 -11.82 1 98.19 74 ASN A O 1
ATOM 545 N N . THR A 1 75 ? -17.109 -3.67 -11.023 1 97.94 75 THR A N 1
ATOM 546 C CA . THR A 1 75 ? -17.797 -4.262 -12.164 1 97.94 75 THR A CA 1
ATOM 547 C C . THR A 1 75 ? -19.109 -4.91 -11.742 1 97.94 75 THR A C 1
ATOM 549 O O . THR A 1 75 ? -19.844 -5.438 -12.578 1 97.94 75 THR A O 1
ATOM 552 N N . SER A 1 76 ? -19.406 -4.895 -10.461 1 95.94 76 SER A N 1
ATOM 553 C CA . SER A 1 76 ? -20.578 -5.648 -10.008 1 95.94 76 SER A CA 1
ATOM 554 C C . SER A 1 76 ? -21.391 -4.855 -8.992 1 95.94 76 SER A C 1
ATOM 556 O O . SER A 1 76 ? -20.906 -3.861 -8.445 1 95.94 76 SER A O 1
ATOM 558 N N . LYS A 1 77 ? -22.594 -5.184 -8.836 1 94.31 77 LYS A N 1
ATOM 559 C CA . LYS A 1 77 ? -23.516 -4.699 -7.805 1 94.31 77 LYS A CA 1
ATOM 560 C C . LYS A 1 77 ? -24.188 -5.855 -7.078 1 94.31 77 LYS A C 1
ATOM 562 O O . LYS A 1 77 ? -24.219 -6.98 -7.582 1 94.31 77 LYS A O 1
ATOM 567 N N . PRO A 1 78 ? -24.703 -5.555 -5.883 1 94.19 78 PRO A N 1
ATOM 568 C CA . PRO A 1 78 ? -25.375 -6.625 -5.148 1 94.19 78 PRO A CA 1
ATOM 569 C C . PRO A 1 78 ? -26.438 -7.328 -5.98 1 94.19 78 PRO A C 1
ATOM 571 O O . PRO A 1 78 ? -27.219 -6.672 -6.676 1 94.19 78 PRO A O 1
ATOM 574 N N . GLY A 1 79 ? -26.406 -8.641 -5.961 1 96.25 79 GLY A N 1
ATOM 575 C CA . GLY A 1 79 ? -27.406 -9.422 -6.68 1 96.25 79 GLY A CA 1
ATOM 576 C C . GLY A 1 79 ? -26.922 -9.891 -8.039 1 96.25 79 GLY A C 1
ATOM 577 O O . GLY A 1 79 ? -27.5 -10.805 -8.633 1 96.25 79 GLY A O 1
ATOM 578 N N . ASP A 1 80 ? -25.859 -9.297 -8.586 1 97.5 80 ASP A N 1
ATOM 579 C CA . ASP A 1 80 ? -25.312 -9.766 -9.859 1 97.5 80 ASP A CA 1
ATOM 580 C C . ASP A 1 80 ? -24.844 -11.219 -9.758 1 97.5 80 ASP A C 1
ATOM 582 O O . ASP A 1 80 ? -24.328 -11.641 -8.727 1 97.5 80 ASP A O 1
ATOM 586 N N . GLU A 1 81 ? -25.062 -11.961 -10.82 1 98.56 81 GLU A N 1
ATOM 587 C CA . GLU A 1 81 ? -24.578 -13.328 -10.906 1 98.56 81 GLU A CA 1
ATOM 588 C C . GLU A 1 81 ? -23.172 -13.383 -11.516 1 98.56 81 GLU A C 1
ATOM 590 O O . GLU A 1 81 ? -22.922 -12.773 -12.562 1 98.56 81 GLU A O 1
ATOM 595 N N . VAL A 1 82 ? -22.312 -14.062 -10.828 1 98.69 82 VAL A N 1
ATOM 596 C CA . VAL A 1 82 ? -20.938 -14.195 -11.328 1 98.69 82 VAL A CA 1
ATOM 597 C C . VAL A 1 82 ? -20.5 -15.656 -11.258 1 98.69 82 VAL A C 1
ATOM 599 O O . VAL A 1 82 ? -21.047 -16.438 -10.461 1 98.69 82 VAL A O 1
ATOM 602 N N . LEU A 1 83 ? -19.609 -16.062 -12.117 1 98.81 83 LEU A N 1
ATOM 603 C CA . LEU A 1 83 ? -18.984 -17.375 -12.094 1 98.81 83 LEU A CA 1
ATOM 604 C C . LEU A 1 83 ? -17.531 -17.281 -11.617 1 98.81 83 LEU A C 1
ATOM 606 O O . LEU A 1 83 ? -16.734 -16.516 -12.164 1 98.81 83 LEU A O 1
ATOM 610 N N . ILE A 1 84 ? -17.219 -17.984 -10.602 1 98.75 84 ILE A N 1
ATOM 611 C CA . ILE A 1 84 ? -15.852 -18.062 -10.117 1 98.75 84 ILE A CA 1
ATOM 612 C C . ILE A 1 84 ? -15.297 -19.469 -10.352 1 98.75 84 ILE A C 1
ATOM 614 O O . ILE A 1 84 ? -15.836 -20.453 -9.844 1 98.75 84 ILE A O 1
ATOM 618 N N . VAL A 1 85 ? -14.227 -19.516 -11.148 1 98.56 85 VAL A N 1
ATOM 619 C CA . VAL A 1 85 ? -13.516 -20.766 -11.398 1 98.56 85 VAL A CA 1
ATOM 620 C C . VAL A 1 85 ? -12.492 -21 -10.289 1 98.56 85 VAL A C 1
ATOM 622 O O . VAL A 1 85 ? -11.523 -20.25 -10.156 1 98.56 85 VAL A O 1
ATOM 625 N N . VAL A 1 86 ? -12.68 -22.031 -9.492 1 97.88 86 VAL A N 1
ATOM 626 C CA . VAL A 1 86 ? -11.859 -22.266 -8.305 1 97.88 86 VAL A CA 1
ATOM 627 C C . VAL A 1 86 ? -10.938 -23.453 -8.539 1 97.88 86 VAL A C 1
ATOM 629 O O . VAL A 1 86 ? -11.375 -24.609 -8.508 1 97.88 86 VAL A O 1
ATOM 632 N N . VAL A 1 87 ? -9.695 -23.125 -8.688 1 96.88 87 VAL A N 1
ATOM 633 C CA . VAL A 1 87 ? -8.719 -24.188 -8.922 1 96.88 87 VAL A CA 1
ATOM 634 C C . VAL A 1 87 ? -7.777 -24.297 -7.727 1 96.88 87 VAL A C 1
ATOM 636 O O . VAL A 1 87 ? -6.77 -25 -7.785 1 96.88 87 VAL A O 1
ATOM 639 N N . GLY A 1 88 ? -8.047 -23.578 -6.629 1 96.62 88 GLY A N 1
ATOM 640 C CA . GLY A 1 88 ? -7.254 -23.562 -5.414 1 96.62 88 GLY A CA 1
ATOM 641 C C . GLY A 1 88 ? -7.641 -22.453 -4.457 1 96.62 88 GLY A C 1
ATOM 642 O O . GLY A 1 88 ? -8.781 -21.984 -4.473 1 96.62 88 GLY A O 1
ATOM 643 N N . ALA A 1 89 ? -6.707 -22.062 -3.602 1 95.19 89 ALA A N 1
ATOM 644 C CA . ALA A 1 89 ? -6.977 -21.156 -2.498 1 95.19 89 ALA A CA 1
ATOM 645 C C . ALA A 1 89 ? -7.312 -19.75 -3.014 1 95.19 89 ALA A C 1
ATOM 647 O O . ALA A 1 89 ? -8.125 -19.047 -2.416 1 95.19 89 ALA A O 1
ATOM 648 N N . PHE A 1 90 ? -6.75 -19.297 -4.055 1 93.69 90 PHE A N 1
ATOM 649 C CA . PHE A 1 90 ? -6.934 -17.922 -4.504 1 93.69 90 PHE A CA 1
ATOM 650 C C . PHE A 1 90 ? -8.188 -17.797 -5.363 1 93.69 90 PHE A C 1
ATOM 652 O O . PHE A 1 90 ? -8.789 -16.719 -5.441 1 93.69 90 PHE A O 1
ATOM 659 N N . GLY A 1 91 ? -8.547 -18.875 -6 1 95 91 GLY A N 1
ATOM 660 C CA . GLY A 1 91 ? -9.914 -18.906 -6.504 1 95 91 GLY A CA 1
ATOM 661 C C . GLY A 1 91 ? -10.953 -18.719 -5.414 1 95 91 GLY A C 1
ATOM 662 O O . GLY A 1 91 ? -11.922 -17.969 -5.59 1 95 91 GLY A O 1
ATOM 663 N N . ASP A 1 92 ? -10.703 -19.375 -4.32 1 95.31 92 ASP A N 1
ATOM 664 C CA . ASP A 1 92 ? -11.586 -19.25 -3.168 1 95.31 92 ASP A CA 1
ATOM 665 C C . ASP A 1 92 ? -11.594 -17.828 -2.625 1 95.31 92 ASP A C 1
ATOM 667 O O . ASP A 1 92 ? -12.602 -17.375 -2.082 1 95.31 92 ASP A O 1
ATOM 671 N N . ARG A 1 93 ? -10.523 -17.156 -2.734 1 95 93 ARG A N 1
ATOM 672 C CA . ARG A 1 93 ? -10.453 -15.758 -2.33 1 95 93 ARG A CA 1
ATOM 673 C C . ARG A 1 93 ? -11.453 -14.906 -3.109 1 95 93 ARG A C 1
ATOM 675 O O . ARG A 1 93 ? -12.117 -14.039 -2.539 1 95 93 ARG A O 1
ATOM 682 N N . PHE A 1 94 ? -11.594 -15.164 -4.371 1 95.94 94 PHE A N 1
ATOM 683 C CA . PHE A 1 94 ? -12.578 -14.453 -5.18 1 95.94 94 PHE A CA 1
ATOM 684 C C . PHE A 1 94 ? -13.992 -14.734 -4.691 1 95.94 94 PHE A C 1
ATOM 686 O O . PHE A 1 94 ? -14.844 -13.844 -4.695 1 95.94 94 PHE A O 1
ATOM 693 N N . VAL A 1 95 ? -14.188 -15.961 -4.328 1 97.81 95 VAL A N 1
ATOM 694 C CA . VAL A 1 95 ? -15.5 -16.328 -3.811 1 97.81 95 VAL A CA 1
ATOM 695 C C . VAL A 1 95 ? -15.812 -15.492 -2.57 1 97.81 95 VAL A C 1
ATOM 697 O O . VAL A 1 95 ? -16.891 -14.906 -2.469 1 97.81 95 VAL A O 1
ATOM 700 N N . LYS A 1 96 ? -14.867 -15.406 -1.687 1 97.62 96 LYS A N 1
ATOM 701 C CA . LYS A 1 96 ? -15.062 -14.672 -0.439 1 97.62 96 LYS A CA 1
ATOM 702 C C . LYS A 1 96 ? -15.297 -13.188 -0.706 1 97.62 96 LYS A C 1
ATOM 704 O O . LYS A 1 96 ? -16.141 -12.555 -0.063 1 97.62 96 LYS A O 1
ATOM 709 N N . ILE A 1 97 ? -14.547 -12.602 -1.63 1 98 97 ILE A N 1
ATOM 710 C CA . ILE A 1 97 ? -14.711 -11.195 -1.983 1 98 97 ILE A CA 1
ATOM 711 C C . ILE A 1 97 ? -16.094 -10.969 -2.578 1 98 97 ILE A C 1
ATOM 713 O O . ILE A 1 97 ? -16.797 -10.039 -2.186 1 98 97 ILE A O 1
ATOM 717 N N . ALA A 1 98 ? -16.484 -11.828 -3.527 1 97.88 98 ALA A N 1
ATOM 718 C CA . ALA A 1 98 ? -17.781 -11.703 -4.184 1 97.88 98 ALA A CA 1
ATOM 719 C C . ALA A 1 98 ? -18.922 -11.812 -3.172 1 97.88 98 ALA A C 1
ATOM 721 O O . ALA A 1 98 ? -19.906 -11.078 -3.252 1 97.88 98 ALA A O 1
ATOM 722 N N . GLN A 1 99 ? -18.766 -12.734 -2.234 1 97.62 99 GLN A N 1
ATOM 723 C CA . GLN A 1 99 ? -19.781 -12.906 -1.198 1 97.62 99 GLN A CA 1
ATOM 724 C C . GLN A 1 99 ? -19.859 -11.672 -0.301 1 97.62 99 GLN A C 1
ATOM 726 O O . GLN A 1 99 ? -20.953 -11.242 0.07 1 97.62 99 GLN A O 1
ATOM 731 N N . ALA A 1 100 ? -18.75 -11.141 0.007 1 96.12 100 ALA A N 1
ATOM 732 C CA . ALA A 1 100 ? -18.719 -9.93 0.82 1 96.12 100 ALA A CA 1
ATOM 733 C C . ALA A 1 100 ? -19.453 -8.781 0.128 1 96.12 100 ALA A C 1
ATOM 735 O O . ALA A 1 100 ? -20.031 -7.922 0.79 1 96.12 100 ALA A O 1
ATOM 736 N N . TYR A 1 101 ? -19.5 -8.797 -1.181 1 96.19 101 TYR A N 1
ATOM 737 C CA . TYR A 1 101 ? -20.156 -7.754 -1.963 1 96.19 101 TYR A CA 1
ATOM 738 C C . TYR A 1 101 ? -21.578 -8.18 -2.338 1 96.19 101 TYR A C 1
ATOM 740 O O . TYR A 1 101 ? -22.203 -7.551 -3.193 1 96.19 101 TYR A O 1
ATOM 748 N N . GLN A 1 102 ? -22.016 -9.32 -1.741 1 95.75 102 GLN A N 1
ATOM 749 C CA . GLN A 1 102 ? -23.391 -9.797 -1.831 1 95.75 102 GLN A CA 1
ATOM 750 C C . GLN A 1 102 ? -23.75 -10.156 -3.268 1 95.75 102 GLN A C 1
ATOM 752 O O . GLN A 1 102 ? -24.859 -9.859 -3.727 1 95.75 102 GLN A O 1
ATOM 757 N N . LEU A 1 103 ? -22.812 -10.711 -3.98 1 97.56 103 LEU A N 1
ATOM 758 C CA . LEU A 1 103 ? -23.078 -11.227 -5.316 1 97.56 103 LEU A CA 1
ATOM 759 C C . LEU A 1 103 ? -23.641 -12.648 -5.246 1 97.56 103 LEU A C 1
ATOM 761 O O . LEU A 1 103 ? -23.469 -13.336 -4.238 1 97.56 103 LEU A O 1
ATOM 765 N N . GLN A 1 104 ? -24.422 -13 -6.25 1 98.44 104 GLN A N 1
ATOM 766 C CA . GLN A 1 104 ? -24.812 -14.391 -6.434 1 98.44 104 GLN A CA 1
ATOM 767 C C . GLN A 1 104 ? -23.703 -15.188 -7.105 1 98.44 104 GLN A C 1
ATOM 769 O O . GLN A 1 104 ? -23.516 -15.117 -8.32 1 98.44 104 GLN A O 1
ATOM 774 N N . VAL A 1 105 ? -23.031 -16.047 -6.324 1 98.5 105 VAL A N 1
ATOM 775 C CA . VAL A 1 105 ? -21.812 -16.688 -6.777 1 98.5 105 VAL A CA 1
ATOM 776 C C . VAL A 1 105 ? -22.109 -18.094 -7.301 1 98.5 105 VAL A C 1
ATOM 778 O O . VAL A 1 105 ? -22.688 -18.922 -6.586 1 98.5 105 VAL A O 1
ATOM 781 N N . HIS A 1 106 ? -21.875 -18.297 -8.523 1 98.5 106 HIS A N 1
ATOM 782 C CA . HIS A 1 106 ? -21.734 -19.641 -9.07 1 98.5 106 HIS A CA 1
ATOM 783 C C . HIS A 1 106 ? -20.281 -20.109 -9.023 1 98.5 106 HIS A C 1
ATOM 785 O O . HIS A 1 106 ? -19.375 -19.406 -9.484 1 98.5 106 HIS A O 1
ATOM 791 N N . ARG A 1 107 ? -20.094 -21.281 -8.461 1 97.69 107 ARG A N 1
ATOM 792 C CA . ARG A 1 107 ? -18.75 -21.828 -8.289 1 97.69 107 ARG A CA 1
ATOM 793 C C . ARG A 1 107 ? -18.516 -22.984 -9.25 1 97.69 107 ARG A C 1
ATOM 795 O O . ARG A 1 107 ? -19.391 -23.844 -9.438 1 97.69 107 ARG A O 1
ATOM 802 N N . LEU A 1 108 ? -17.469 -22.938 -9.977 1 98.19 108 LEU A N 1
ATOM 803 C CA . LEU A 1 108 ? -16.969 -24.078 -10.727 1 98.19 108 LEU A CA 1
ATOM 804 C C . LEU A 1 108 ? -15.688 -24.625 -10.094 1 98.19 108 LEU A C 1
ATOM 806 O O . LEU A 1 108 ? -14.602 -24.094 -10.336 1 98.19 108 LEU A O 1
ATOM 810 N N . ASP A 1 109 ? -15.797 -25.688 -9.344 1 97.75 109 ASP A N 1
ATOM 811 C CA . ASP A 1 109 ? -14.672 -26.266 -8.602 1 97.75 109 ASP A CA 1
ATOM 812 C C . ASP A 1 109 ? -13.906 -27.25 -9.469 1 97.75 109 ASP A C 1
ATOM 814 O O . ASP A 1 109 ? -14.5 -28.156 -10.07 1 97.75 109 ASP A O 1
ATOM 818 N N . VAL A 1 110 ? -12.688 -27.031 -9.516 1 97.5 110 VAL A N 1
ATOM 819 C CA . VAL A 1 110 ? -11.758 -27.922 -10.203 1 97.5 110 VAL A CA 1
ATOM 820 C C . VAL A 1 110 ? -10.859 -28.609 -9.172 1 97.5 110 VAL A C 1
ATOM 822 O O . VAL A 1 110 ? -10.492 -28.016 -8.164 1 97.5 110 VAL A O 1
ATOM 825 N N . THR A 1 111 ? -10.602 -29.906 -9.422 1 97 111 THR A N 1
ATOM 826 C CA . THR A 1 111 ? -9.719 -30.625 -8.523 1 97 111 THR A CA 1
ATOM 827 C C . THR A 1 111 ? -8.367 -29.922 -8.398 1 97 111 THR A C 1
ATOM 829 O O . THR A 1 111 ? -7.789 -29.516 -9.406 1 97 111 THR A O 1
ATOM 832 N N . TRP A 1 112 ? -7.953 -29.672 -7.117 1 96.44 112 TRP A N 1
ATOM 833 C CA . TRP A 1 112 ? -6.648 -29.047 -6.922 1 96.44 112 TRP A CA 1
ATOM 834 C C . TRP A 1 112 ? -5.559 -29.812 -7.664 1 96.44 112 TRP A C 1
ATOM 836 O O . TRP A 1 112 ? -5.43 -31.031 -7.5 1 96.44 112 TRP A O 1
ATOM 846 N N . GLY A 1 113 ? -4.816 -29.141 -8.5 1 96.5 113 GLY A N 1
ATOM 847 C CA . GLY A 1 113 ? -3.811 -29.766 -9.336 1 96.5 113 GLY A CA 1
ATOM 848 C C . GLY A 1 113 ? -4.23 -29.891 -10.789 1 96.5 113 GLY A C 1
ATOM 849 O O . GLY A 1 113 ? -3.402 -30.156 -11.664 1 96.5 113 GLY A O 1
ATOM 850 N N . GLU A 1 114 ? -5.418 -29.609 -11.016 1 97.75 114 GLU A N 1
ATOM 851 C CA . GLU A 1 114 ? -5.934 -29.609 -12.383 1 97.75 114 GLU A CA 1
ATOM 852 C C . GLU A 1 114 ? -6.289 -28.203 -12.844 1 97.75 114 GLU A C 1
ATOM 854 O O . GLU A 1 114 ? -6.641 -27.344 -12.031 1 97.75 114 GLU A O 1
ATOM 859 N N . ALA A 1 115 ? -6.184 -28.016 -14.141 1 98.12 115 ALA A N 1
ATOM 860 C CA . ALA A 1 115 ? -6.52 -26.719 -14.727 1 98.12 115 ALA A CA 1
ATOM 861 C C . ALA A 1 115 ? -8 -26.656 -15.078 1 98.12 115 ALA A C 1
ATOM 863 O O . ALA A 1 115 ? -8.656 -27.688 -15.258 1 98.12 115 ALA A O 1
ATOM 864 N N . ALA A 1 116 ? -8.492 -25.438 -15.18 1 98.25 116 ALA A N 1
ATOM 865 C CA . ALA A 1 116 ? -9.867 -25.234 -15.633 1 98.25 116 ALA A CA 1
ATOM 866 C C . ALA A 1 116 ? -10.031 -25.656 -17.094 1 98.25 116 ALA A C 1
ATOM 868 O O . ALA A 1 116 ? -9.141 -25.438 -17.906 1 98.25 116 ALA A O 1
ATOM 869 N N . ASN A 1 117 ? -11.125 -26.266 -17.328 1 98.19 117 ASN A N 1
ATOM 870 C CA . ASN A 1 117 ? -11.469 -26.672 -18.688 1 98.19 117 ASN A CA 1
ATOM 871 C C . ASN A 1 117 ? -12.352 -25.625 -19.375 1 98.19 117 ASN A C 1
ATOM 873 O O . ASN A 1 117 ? -13.508 -25.438 -18.984 1 98.19 117 ASN A O 1
ATOM 877 N N . PRO A 1 118 ? -11.883 -25.031 -20.438 1 98.56 118 PRO A N 1
ATOM 878 C CA . PRO A 1 118 ? -12.68 -24.016 -21.125 1 98.56 118 PRO A CA 1
ATOM 879 C C . PRO A 1 118 ? -14.062 -24.516 -21.531 1 98.56 118 PRO A C 1
ATOM 881 O O . PRO A 1 118 ? -15.039 -23.781 -21.484 1 98.56 118 PRO A O 1
ATOM 884 N N . GLU A 1 119 ? -14.141 -25.797 -21.891 1 98.25 119 GLU A N 1
ATOM 885 C CA . GLU A 1 119 ? -15.414 -26.359 -22.328 1 98.25 119 GLU A CA 1
ATOM 886 C C . GLU A 1 119 ? -16.422 -26.422 -21.188 1 98.25 119 GLU A C 1
ATOM 888 O O . GLU A 1 119 ? -17.625 -26.234 -21.391 1 98.25 119 GLU A O 1
ATOM 893 N N . ASP A 1 120 ? -15.969 -26.719 -20.031 1 98.44 120 ASP A N 1
ATOM 894 C CA . ASP A 1 120 ? -16.844 -26.734 -18.875 1 98.44 120 ASP A CA 1
ATOM 895 C C . ASP A 1 120 ? -17.391 -25.328 -18.594 1 98.44 120 ASP A C 1
ATOM 897 O O . ASP A 1 120 ? -18.562 -25.188 -18.234 1 98.44 120 ASP A O 1
ATOM 901 N N . ILE A 1 121 ? -16.594 -24.328 -18.75 1 98.56 121 ILE A N 1
ATOM 902 C CA . ILE A 1 121 ? -17 -22.938 -18.547 1 98.56 121 ILE A CA 1
ATOM 903 C C . ILE A 1 121 ? -18.047 -22.547 -19.578 1 98.56 121 ILE A C 1
ATOM 905 O O . ILE A 1 121 ? -19.078 -21.953 -19.234 1 98.56 121 ILE A O 1
ATOM 909 N N . LYS A 1 122 ? -17.781 -22.922 -20.781 1 97.81 122 LYS A N 1
ATOM 910 C CA . LYS A 1 122 ? -18.719 -22.641 -21.875 1 97.81 122 LYS A CA 1
ATOM 911 C C . LYS A 1 122 ? -20.094 -23.234 -21.594 1 97.81 122 LYS A C 1
ATOM 913 O O . LYS A 1 122 ? -21.109 -22.562 -21.703 1 97.81 122 LYS A O 1
ATOM 918 N N . THR A 1 123 ? -20.047 -24.5 -21.266 1 98.31 123 THR A N 1
ATOM 919 C CA . THR A 1 123 ? -21.281 -25.234 -20.984 1 98.31 123 THR A CA 1
ATOM 920 C C . THR A 1 123 ? -22.047 -24.578 -19.844 1 98.31 123 THR A C 1
ATOM 922 O O . THR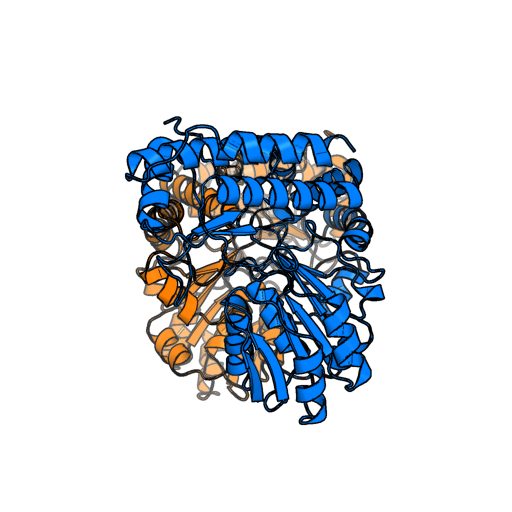 A 1 123 ? -23.266 -24.375 -19.922 1 98.31 123 THR A O 1
ATOM 925 N N . PHE A 1 124 ? -21.359 -24.219 -18.828 1 98.44 124 PHE A N 1
ATOM 926 C CA . PHE A 1 124 ? -21.969 -23.594 -17.656 1 98.44 124 PHE A CA 1
ATOM 927 C C . PHE A 1 124 ? -22.625 -22.266 -18.031 1 98.44 124 PHE A C 1
ATOM 929 O O . PHE A 1 124 ? -23.75 -21.984 -17.594 1 98.44 124 PHE A O 1
ATOM 936 N N . LEU A 1 125 ? -21.938 -21.469 -18.812 1 98.56 125 LEU A N 1
ATOM 937 C CA . LEU A 1 125 ? -22.422 -20.156 -19.188 1 98.56 125 LEU A CA 1
ATOM 938 C C . LEU A 1 125 ? -23.672 -20.25 -20.062 1 98.56 125 LEU A C 1
ATOM 940 O O . LEU A 1 125 ? -24.562 -19.406 -19.969 1 98.56 125 LEU A O 1
ATOM 944 N N . LYS A 1 126 ? -23.703 -21.281 -20.891 1 98.25 126 LYS A N 1
ATOM 945 C CA . LYS A 1 126 ? -24.891 -21.5 -21.719 1 98.25 126 LYS A CA 1
ATOM 946 C C . LYS A 1 126 ? -26.125 -21.766 -20.859 1 98.25 126 LYS A C 1
ATOM 948 O O . LYS A 1 126 ? -27.234 -21.344 -21.203 1 98.25 126 LYS A O 1
ATOM 953 N N . GLU A 1 127 ? -25.891 -22.359 -19.781 1 98.06 127 GLU A N 1
ATOM 954 C CA . GLU A 1 127 ? -26.984 -22.688 -18.859 1 98.06 127 GLU A CA 1
ATOM 955 C C . GLU A 1 127 ? -27.328 -21.5 -17.969 1 98.06 127 GLU A C 1
ATOM 957 O O . GLU A 1 127 ? -28.406 -21.484 -17.359 1 98.06 127 GLU A O 1
ATOM 962 N N . HIS A 1 128 ? -26.484 -20.484 -17.906 1 98.25 128 HIS A N 1
ATOM 963 C CA . HIS A 1 128 ? -26.672 -19.328 -17.047 1 98.25 128 HIS A CA 1
ATOM 964 C C . HIS A 1 128 ? -26.375 -18.031 -17.797 1 98.25 128 HIS A C 1
ATOM 966 O O . HIS A 1 128 ? -25.406 -17.328 -17.484 1 98.25 128 HIS A O 1
ATOM 972 N N . PRO A 1 129 ? -27.188 -17.641 -18.641 1 97.56 129 PRO A N 1
ATOM 973 C CA . PRO A 1 129 ? -26.922 -16.5 -19.516 1 97.56 129 PRO A CA 1
ATOM 974 C C . PRO A 1 129 ? -26.875 -15.18 -18.766 1 97.56 129 PRO A C 1
ATOM 976 O O . PRO A 1 129 ? -26.438 -14.172 -19.312 1 97.56 129 PRO A O 1
ATOM 979 N N . GLU A 1 130 ? -27.312 -15.156 -17.516 1 97.62 130 GLU A N 1
ATOM 980 C CA . GLU A 1 130 ? -27.406 -13.914 -16.75 1 97.62 130 GLU A CA 1
ATOM 981 C C . GLU A 1 130 ? -26.062 -13.578 -16.094 1 97.62 130 GLU A C 1
ATOM 983 O O . GLU A 1 130 ? -25.875 -12.461 -15.609 1 97.62 130 GLU A O 1
ATOM 988 N N . ILE A 1 131 ? -25.094 -14.453 -16.125 1 98.56 131 ILE A N 1
ATOM 989 C CA . ILE A 1 131 ? -23.812 -14.227 -15.492 1 98.56 131 ILE A CA 1
ATOM 990 C C . ILE A 1 131 ? -23.109 -13.031 -16.141 1 98.56 131 ILE A C 1
ATOM 992 O O . ILE A 1 131 ? -22.969 -12.977 -17.359 1 98.56 131 ILE A O 1
ATOM 996 N N . SER A 1 132 ? -22.672 -12.102 -15.281 1 98.31 132 SER A N 1
ATOM 997 C CA . SER A 1 132 ? -22.141 -10.836 -15.789 1 98.31 132 SER A CA 1
ATOM 998 C C . SER A 1 132 ? -20.625 -10.883 -15.898 1 98.31 132 SER A C 1
ATOM 1000 O O . SER A 1 132 ? -20.031 -10.102 -16.641 1 98.31 132 SER A O 1
ATOM 1002 N N . SER A 1 133 ? -19.969 -11.75 -15.117 1 98.62 133 SER A N 1
ATOM 1003 C CA . SER A 1 133 ? -18.516 -11.805 -15.094 1 98.62 133 SER A CA 1
ATOM 1004 C C . SER A 1 133 ? -18.016 -13.195 -14.734 1 98.62 133 SER A C 1
ATOM 1006 O O . SER A 1 133 ? -18.672 -13.914 -13.977 1 98.62 133 SER A O 1
ATOM 1008 N N . VAL A 1 134 ? -16.938 -13.586 -15.281 1 98.81 134 VAL A N 1
ATOM 1009 C CA . VAL A 1 134 ? -16.203 -14.805 -14.969 1 98.81 134 VAL A CA 1
ATOM 1010 C C . VAL A 1 134 ? -14.852 -14.453 -14.344 1 98.81 134 VAL A C 1
ATOM 1012 O O . VAL A 1 134 ? -14.07 -13.695 -14.93 1 98.81 134 VAL A O 1
ATOM 1015 N N . PHE A 1 135 ? -14.594 -14.977 -13.141 1 98.69 135 PHE A N 1
ATOM 1016 C CA . PHE A 1 135 ? -13.336 -14.766 -12.43 1 98.69 135 PHE A CA 1
ATOM 1017 C C . PHE A 1 135 ? -12.469 -16.016 -12.492 1 98.69 135 PHE A C 1
ATOM 1019 O O . PHE A 1 135 ? -12.945 -17.125 -12.242 1 98.69 135 PHE A O 1
ATOM 1026 N N . VAL A 1 136 ? -11.172 -15.867 -12.852 1 98.5 136 VAL A N 1
ATOM 1027 C CA . VAL A 1 136 ? -10.273 -17.016 -12.961 1 98.5 136 VAL A CA 1
ATOM 1028 C C . VAL A 1 136 ? -8.859 -16.609 -12.562 1 98.5 136 VAL A C 1
ATOM 1030 O O . VAL A 1 136 ? -8.445 -15.469 -12.812 1 98.5 136 VAL A O 1
ATOM 1033 N N . THR A 1 137 ? -8.156 -17.469 -11.883 1 98.56 137 THR A N 1
ATOM 1034 C CA . THR A 1 137 ? -6.746 -17.266 -11.578 1 98.56 137 THR A CA 1
ATOM 1035 C C . THR A 1 137 ? -5.871 -17.688 -12.75 1 98.56 137 THR A C 1
ATOM 1037 O O . THR A 1 137 ? -6.102 -18.734 -13.352 1 98.56 137 THR A O 1
ATOM 1040 N N . TYR A 1 138 ? -4.949 -16.844 -13.133 1 98.69 138 TYR A N 1
ATOM 1041 C CA . TYR A 1 138 ? -3.998 -17.219 -14.172 1 98.69 138 TYR A CA 1
ATOM 1042 C C . TYR A 1 138 ? -3.025 -18.281 -13.664 1 98.69 138 TYR A C 1
ATOM 1044 O O . TYR A 1 138 ? -3.072 -19.438 -14.094 1 98.69 138 TYR A O 1
ATOM 1052 N N . CYS A 1 139 ? -2.279 -17.953 -12.688 1 98.44 139 CYS A N 1
ATOM 1053 C CA . CYS A 1 139 ? -1.473 -18.906 -11.938 1 98.44 139 CYS A CA 1
ATOM 1054 C C . CYS A 1 139 ? -2.021 -19.094 -10.531 1 98.44 139 CYS A C 1
ATOM 1056 O O . CYS A 1 139 ? -2.051 -18.156 -9.734 1 98.44 139 CYS A O 1
ATOM 1058 N N . GLU A 1 140 ? -2.484 -20.266 -10.211 1 97.88 140 GLU A N 1
ATOM 1059 C CA . GLU A 1 140 ? -2.887 -20.641 -8.859 1 97.88 140 GLU A CA 1
ATOM 1060 C C . GLU A 1 140 ? -1.702 -21.156 -8.055 1 97.88 140 GLU A C 1
ATOM 1062 O O . GLU A 1 140 ? -1.384 -22.344 -8.109 1 97.88 140 GLU A O 1
ATOM 1067 N N . THR A 1 141 ? -1.164 -20.297 -7.207 1 96.12 141 THR A N 1
ATOM 1068 C CA . THR A 1 141 ? 0.101 -20.641 -6.566 1 96.12 141 THR A CA 1
ATOM 1069 C C . THR A 1 141 ? -0.114 -21.688 -5.469 1 96.12 141 THR A C 1
ATOM 1071 O O . THR A 1 141 ? 0.834 -22.344 -5.031 1 96.12 141 THR A O 1
ATOM 1074 N N . SER A 1 142 ? -1.329 -21.828 -4.984 1 96.56 142 SER A N 1
ATOM 1075 C CA . SER A 1 142 ? -1.582 -22.828 -3.951 1 96.56 142 SER A CA 1
ATOM 1076 C C . SER A 1 142 ? -1.448 -24.234 -4.508 1 96.56 142 SER A C 1
ATOM 1078 O O . SER A 1 142 ? -1.214 -25.188 -3.758 1 96.56 142 SER A O 1
ATOM 1080 N N . THR A 1 143 ? -1.549 -24.359 -5.852 1 97.06 143 THR A N 1
ATOM 1081 C CA . THR A 1 143 ? -1.502 -25.703 -6.43 1 97.06 143 THR A CA 1
ATOM 1082 C C . THR A 1 143 ? -0.418 -25.781 -7.5 1 97.06 143 THR A C 1
ATOM 1084 O O . THR A 1 143 ? -0.022 -26.891 -7.902 1 97.06 143 THR A O 1
ATOM 1087 N N . GLY A 1 144 ? 0.001 -24.625 -7.98 1 97.94 144 GLY A N 1
ATOM 1088 C CA . GLY A 1 144 ? 1.017 -24.609 -9.023 1 97.94 144 GLY A CA 1
ATOM 1089 C C . GLY A 1 144 ? 0.44 -24.75 -10.422 1 97.94 144 GLY A C 1
ATOM 1090 O O . GLY A 1 144 ? 1.17 -25.016 -11.375 1 97.94 144 GLY A O 1
ATOM 1091 N N . VAL A 1 145 ? -0.846 -24.547 -10.57 1 98.38 145 VAL A N 1
ATOM 1092 C CA . VAL A 1 145 ? -1.532 -24.703 -11.852 1 98.38 145 VAL A CA 1
ATOM 1093 C C . VAL A 1 145 ? -1.493 -23.375 -12.617 1 98.38 145 VAL A C 1
ATOM 1095 O O . VAL A 1 145 ? -1.672 -22.312 -12.031 1 98.38 145 VAL A O 1
ATOM 1098 N N . LEU A 1 146 ? -1.221 -23.406 -13.891 1 98.69 146 LEU A N 1
ATOM 1099 C CA . LEU A 1 146 ? -1.409 -22.297 -14.812 1 98.69 146 LEU A CA 1
ATOM 1100 C C . LEU A 1 146 ? -2.639 -22.516 -15.688 1 98.69 146 LEU A C 1
ATOM 1102 O O . LEU A 1 146 ? -2.648 -23.422 -16.531 1 98.69 146 LEU A O 1
ATOM 1106 N N . ASN A 1 147 ? -3.65 -21.719 -15.531 1 98.69 147 ASN A N 1
ATOM 1107 C CA . ASN A 1 147 ? -4.863 -21.875 -16.328 1 98.69 147 ASN A CA 1
ATOM 1108 C C . ASN A 1 147 ? -4.664 -21.359 -17.75 1 98.69 147 ASN A C 1
ATOM 1110 O O . ASN A 1 147 ? -3.93 -20.406 -17.969 1 98.69 147 ASN A O 1
ATOM 1114 N N . PRO A 1 148 ? -5.301 -21.984 -18.719 1 98.5 148 PRO A N 1
ATOM 1115 C CA . PRO A 1 148 ? -5.223 -21.516 -20.109 1 98.5 148 PRO A CA 1
ATOM 1116 C C . PRO A 1 148 ? -6.113 -20.312 -20.375 1 98.5 148 PRO A C 1
ATOM 1118 O O . PRO A 1 148 ? -7.148 -20.438 -21.031 1 98.5 148 PRO A O 1
ATOM 1121 N N . ILE A 1 149 ? -5.711 -19.125 -20.031 1 98.75 149 ILE A N 1
ATOM 1122 C CA . ILE A 1 149 ? -6.508 -17.891 -19.984 1 98.75 149 ILE A CA 1
ATOM 1123 C C . ILE A 1 149 ? -6.977 -17.547 -21.406 1 98.75 149 ILE A C 1
ATOM 1125 O O . ILE A 1 149 ? -8.125 -17.125 -21.594 1 98.75 149 ILE A O 1
ATOM 1129 N N . LYS A 1 150 ? -6.031 -17.672 -22.391 1 98.62 150 LYS A N 1
ATOM 1130 C CA . LYS A 1 150 ? -6.418 -17.391 -23.766 1 98.62 150 LYS A CA 1
ATOM 1131 C C . LYS A 1 150 ? -7.641 -18.203 -24.172 1 98.62 150 LYS A C 1
ATOM 1133 O O . LYS A 1 150 ? -8.641 -17.656 -24.641 1 98.62 150 LYS A O 1
ATOM 1138 N N . GLU A 1 151 ? -7.574 -19.516 -23.953 1 98.69 151 GLU A N 1
ATOM 1139 C CA . GLU A 1 151 ? -8.641 -20.438 -24.344 1 98.69 151 GLU A CA 1
ATOM 1140 C C . GLU A 1 151 ? -9.906 -20.188 -23.516 1 98.69 151 GLU A C 1
ATOM 1142 O O . GLU A 1 151 ? -11.023 -20.297 -24.031 1 98.69 151 GLU A O 1
ATOM 1147 N N . ILE A 1 152 ? -9.75 -19.859 -22.25 1 98.75 152 ILE A N 1
ATOM 1148 C CA . ILE A 1 152 ? -10.891 -19.578 -21.391 1 98.75 152 ILE A CA 1
ATOM 1149 C C . ILE A 1 152 ? -11.617 -18.328 -21.859 1 98.75 152 ILE A C 1
ATOM 1151 O O . ILE A 1 152 ? -12.844 -18.312 -21.969 1 98.75 152 ILE A O 1
ATOM 1155 N N . ALA A 1 153 ? -10.883 -17.25 -22.109 1 98.75 153 ALA A N 1
ATOM 1156 C CA . ALA A 1 153 ? -11.484 -16 -22.594 1 98.75 153 ALA A CA 1
ATOM 1157 C C . ALA A 1 153 ? -12.234 -16.234 -23.891 1 98.75 153 ALA A C 1
ATOM 1159 O O . ALA A 1 153 ? -13.359 -15.742 -24.062 1 98.75 153 ALA A O 1
ATOM 1160 N N . GLU A 1 154 ? -11.609 -16.969 -24.812 1 98.38 154 GLU A N 1
ATOM 1161 C CA . GLU A 1 154 ? -12.258 -17.297 -26.078 1 98.38 154 GLU A CA 1
ATOM 1162 C C . GLU A 1 154 ? -13.555 -18.062 -25.859 1 98.38 154 GLU A C 1
ATOM 1164 O O . GLU A 1 154 ? -14.578 -17.75 -26.484 1 98.38 154 GLU A O 1
ATOM 1169 N N . ALA A 1 155 ? -13.484 -19.016 -24.969 1 98.5 155 ALA A N 1
ATOM 1170 C CA . ALA A 1 155 ? -14.664 -19.828 -24.656 1 98.5 155 ALA A CA 1
ATOM 1171 C C . ALA A 1 155 ? -15.789 -18.953 -24.109 1 98.5 155 ALA A C 1
ATOM 1173 O O . ALA A 1 155 ? -16.953 -19.125 -24.5 1 98.5 155 ALA A O 1
ATOM 1174 N N . VAL A 1 156 ? -15.492 -18.031 -23.203 1 98.75 156 VAL A N 1
ATOM 1175 C CA . VAL A 1 156 ? -16.484 -17.141 -22.609 1 98.75 156 VAL A CA 1
ATOM 1176 C C . VAL A 1 156 ? -17.109 -16.266 -23.703 1 98.75 156 VAL A C 1
ATOM 1178 O O . VAL A 1 156 ? -18.344 -16.188 -23.812 1 98.75 156 VAL A O 1
ATOM 1181 N N . HIS A 1 157 ? -16.281 -15.68 -24.562 1 98.19 157 HIS A N 1
ATOM 1182 C CA . HIS A 1 157 ? -16.734 -14.719 -25.547 1 98.19 157 HIS A CA 1
ATOM 1183 C C . HIS A 1 157 ? -17.562 -15.391 -26.641 1 98.19 157 HIS A C 1
ATOM 1185 O O . HIS A 1 157 ? -18.422 -14.758 -27.266 1 98.19 157 HIS A O 1
ATOM 1191 N N . GLU A 1 158 ? -17.328 -16.641 -26.812 1 98.12 158 GLU A N 1
ATOM 1192 C CA . GLU A 1 158 ? -18.078 -17.391 -27.828 1 98.12 158 GLU A CA 1
ATOM 1193 C C . GLU A 1 158 ? -19.547 -17.516 -27.453 1 98.12 158 GLU A C 1
ATOM 1195 O O . GLU A 1 158 ? -20.406 -17.547 -28.328 1 98.12 158 GLU A O 1
ATOM 1200 N N . VAL A 1 159 ? -19.891 -17.516 -26.156 1 98.5 159 VAL A N 1
ATOM 1201 C CA . VAL A 1 159 ? -21.25 -17.938 -25.812 1 98.5 159 VAL A CA 1
ATOM 1202 C C . VAL A 1 159 ? -21.875 -16.922 -24.859 1 98.5 159 VAL A C 1
ATOM 1204 O O . VAL A 1 159 ? -23.047 -17.047 -24.5 1 98.5 159 VAL A O 1
ATOM 1207 N N . SER A 1 160 ? -21.125 -15.883 -24.453 1 98.31 160 SER A N 1
ATOM 1208 C CA . SER A 1 160 ? -21.609 -14.992 -23.406 1 98.31 160 SER A CA 1
ATOM 1209 C C . SER A 1 160 ? -21 -13.602 -23.531 1 98.31 160 SER A C 1
ATOM 1211 O O . SER A 1 160 ? -19.938 -13.43 -24.141 1 98.31 160 SER A O 1
ATOM 1213 N N . GLU A 1 161 ? -21.625 -12.602 -22.969 1 97.75 161 GLU A N 1
ATOM 1214 C CA . GLU A 1 161 ? -21.109 -11.242 -22.891 1 97.75 161 GLU A CA 1
ATOM 1215 C C . GLU A 1 161 ? -20.438 -10.977 -21.547 1 97.75 161 GLU A C 1
ATOM 1217 O O . GLU A 1 161 ? -20.062 -9.844 -21.25 1 97.75 161 GLU A O 1
ATOM 1222 N N . ALA A 1 162 ? -20.328 -12.008 -20.719 1 98.62 162 ALA A N 1
ATOM 1223 C CA . ALA A 1 162 ? -19.719 -11.859 -19.391 1 98.62 162 ALA A CA 1
ATOM 1224 C C . ALA A 1 162 ? -18.297 -11.297 -19.5 1 98.62 162 ALA A C 1
ATOM 1226 O O . ALA A 1 162 ? -17.562 -11.648 -20.422 1 98.62 162 ALA A O 1
ATOM 1227 N N . LEU A 1 163 ? -17.953 -10.406 -18.578 1 98.88 163 LEU A N 1
ATOM 1228 C CA . LEU A 1 163 ? -16.578 -9.922 -18.5 1 98.88 163 LEU A CA 1
ATOM 1229 C C . LEU A 1 163 ? -15.633 -11.031 -18.062 1 98.88 163 LEU A C 1
ATOM 1231 O O . LEU A 1 163 ? -15.984 -11.852 -17.203 1 98.88 163 LEU A O 1
ATOM 1235 N N . VAL A 1 164 ? -14.445 -11.109 -18.609 1 98.88 164 VAL A N 1
ATOM 1236 C CA . VAL A 1 164 ? -13.391 -12.023 -18.188 1 98.88 164 VAL A CA 1
ATOM 1237 C C . VAL A 1 164 ? -12.406 -11.297 -17.266 1 98.88 164 VAL A C 1
ATOM 1239 O O . VAL A 1 164 ? -11.641 -10.445 -17.719 1 98.88 164 VAL A O 1
ATOM 1242 N N . ILE A 1 165 ? -12.391 -11.641 -16.016 1 98.88 165 ILE A N 1
ATOM 1243 C CA . ILE A 1 165 ? -11.562 -11.008 -15 1 98.88 165 ILE A CA 1
ATOM 1244 C C . ILE A 1 165 ? -10.523 -12 -14.484 1 98.88 165 ILE A C 1
ATOM 1246 O O . ILE A 1 165 ? -10.867 -13.078 -13.992 1 98.88 165 ILE A O 1
ATOM 1250 N N . VAL A 1 166 ? -9.25 -11.617 -14.547 1 98.88 166 VAL A N 1
ATOM 1251 C CA . VAL A 1 166 ? -8.172 -12.57 -14.344 1 98.88 166 VAL A CA 1
ATOM 1252 C C . VAL A 1 166 ? -7.277 -12.102 -13.195 1 98.88 166 VAL A C 1
ATOM 1254 O O . VAL A 1 166 ? -6.84 -10.953 -13.18 1 98.88 166 VAL A O 1
ATOM 1257 N N . ASP A 1 167 ? -7.066 -12.984 -12.219 1 98.75 167 ASP A N 1
ATOM 1258 C CA . ASP A 1 167 ? -6.035 -12.82 -11.195 1 98.75 167 ASP A CA 1
ATOM 1259 C C . ASP A 1 167 ? -4.668 -13.25 -11.719 1 98.75 167 ASP A C 1
ATOM 1261 O O . ASP A 1 167 ? -4.359 -14.445 -11.75 1 98.75 167 ASP A O 1
ATOM 1265 N N . GLY A 1 168 ? -3.859 -12.305 -12.094 1 98.62 168 GLY A N 1
ATOM 1266 C CA . GLY A 1 168 ? -2.518 -12.57 -12.586 1 98.62 168 GLY A CA 1
ATOM 1267 C C . GLY A 1 168 ? -1.436 -12.242 -11.578 1 98.62 168 GLY A C 1
ATOM 1268 O O . GLY A 1 168 ? -0.29 -11.977 -11.945 1 98.62 168 GLY A O 1
ATOM 1269 N N . VAL A 1 169 ? -1.705 -12.203 -10.328 1 97.94 169 VAL A N 1
ATOM 1270 C CA . VAL A 1 169 ? -0.85 -11.695 -9.258 1 97.94 169 VAL A CA 1
ATOM 1271 C C . VAL A 1 169 ? 0.468 -12.469 -9.242 1 97.94 169 VAL A C 1
ATOM 1273 O O . VAL A 1 169 ? 1.537 -11.875 -9.07 1 97.94 169 VAL A O 1
ATOM 1276 N N . SER A 1 170 ? 0.431 -13.711 -9.562 1 96.94 170 SER A N 1
ATOM 1277 C CA . SER A 1 170 ? 1.6 -14.531 -9.258 1 96.94 170 SER A CA 1
ATOM 1278 C C . SER A 1 170 ? 2.348 -14.922 -10.531 1 96.94 170 SER A C 1
ATOM 1280 O O . SER A 1 170 ? 3.299 -15.703 -10.484 1 96.94 170 SER A O 1
ATOM 1282 N N . CYS A 1 171 ? 1.938 -14.336 -11.703 1 97.5 171 CYS A N 1
ATOM 1283 C CA . CYS A 1 171 ? 2.668 -14.883 -12.844 1 97.5 171 CYS A CA 1
ATOM 1284 C C . CYS A 1 171 ? 2.916 -13.812 -13.898 1 97.5 171 CYS A C 1
ATOM 1286 O O . CYS A 1 171 ? 3.775 -13.984 -14.766 1 97.5 171 CYS A O 1
ATOM 1288 N N . VAL A 1 172 ? 2.117 -12.703 -13.922 1 98.5 172 VAL A N 1
ATOM 1289 C CA . VAL A 1 172 ? 2.393 -11.641 -14.883 1 98.5 172 VAL A CA 1
ATOM 1290 C C . VAL A 1 172 ? 3.822 -11.133 -14.695 1 98.5 172 VAL A C 1
ATOM 1292 O O . VAL A 1 172 ? 4.289 -10.961 -13.57 1 98.5 172 VAL A O 1
ATOM 1295 N N . ALA A 1 173 ? 4.57 -10.883 -15.781 1 98.12 173 ALA A N 1
ATOM 1296 C CA . ALA A 1 173 ? 5.984 -10.516 -15.859 1 98.12 173 ALA A CA 1
ATOM 1297 C C . ALA A 1 173 ? 6.875 -11.75 -15.875 1 98.12 173 ALA A C 1
ATOM 1299 O O . ALA A 1 173 ? 8.07 -11.664 -16.156 1 98.12 173 ALA A O 1
ATOM 1300 N N . GLY A 1 174 ? 6.285 -12.945 -15.609 1 98 174 GLY A N 1
ATOM 1301 C CA . GLY A 1 174 ? 7.039 -14.188 -15.664 1 98 174 GLY A CA 1
ATOM 1302 C C . GLY A 1 174 ? 6.52 -15.156 -16.703 1 98 174 GLY A C 1
ATOM 1303 O O . GLY A 1 174 ? 7.18 -16.156 -17.031 1 98 174 GLY A O 1
ATOM 1304 N N . VAL A 1 175 ? 5.324 -14.875 -17.172 1 98 175 VAL A N 1
ATOM 1305 C CA . VAL A 1 175 ? 4.695 -15.695 -18.203 1 98 175 VAL A CA 1
ATOM 1306 C C . VAL A 1 175 ? 4.141 -14.789 -19.297 1 98 175 VAL A C 1
ATOM 1308 O O . VAL A 1 175 ? 3.807 -13.633 -19.047 1 98 175 VAL A O 1
ATOM 1311 N N . GLU A 1 176 ? 4.086 -15.344 -20.484 1 97.88 176 GLU A N 1
ATOM 1312 C CA . GLU A 1 176 ? 3.479 -14.602 -21.578 1 97.88 176 GLU A CA 1
ATOM 1313 C C . GLU A 1 176 ? 2.072 -14.141 -21.219 1 97.88 176 GLU A C 1
ATOM 1315 O O . GLU A 1 176 ? 1.264 -14.922 -20.719 1 97.88 176 GLU A O 1
ATOM 1320 N N . THR A 1 177 ? 1.771 -12.852 -21.438 1 98.38 177 THR A N 1
ATOM 1321 C CA . THR A 1 177 ? 0.48 -12.234 -21.156 1 98.38 177 THR A CA 1
ATOM 1322 C C . THR A 1 177 ? 0.06 -11.32 -22.312 1 98.38 177 THR A C 1
ATOM 1324 O O . THR A 1 177 ? 0.779 -10.383 -22.656 1 98.38 177 THR A O 1
ATOM 1327 N N . GLU A 1 178 ? -1.016 -11.625 -22.922 1 98.75 178 GLU A N 1
ATOM 1328 C CA . GLU A 1 178 ? -1.554 -10.844 -24.031 1 98.75 178 GLU A CA 1
ATOM 1329 C C . GLU A 1 178 ? -2.973 -10.367 -23.734 1 98.75 178 GLU A C 1
ATOM 1331 O O . GLU A 1 178 ? -3.941 -10.906 -24.281 1 98.75 178 GLU A O 1
ATOM 1336 N N . PHE A 1 179 ? -3.059 -9.312 -23.016 1 98.81 179 PHE A N 1
ATOM 1337 C CA . PHE A 1 179 ? -4.32 -8.789 -22.516 1 98.81 179 PHE A CA 1
ATOM 1338 C C . PHE A 1 179 ? -5.273 -8.469 -23.656 1 98.81 179 PHE A C 1
ATOM 1340 O O . PHE A 1 179 ? -6.418 -8.938 -23.672 1 98.81 179 PHE A O 1
ATOM 1347 N N . ASP A 1 180 ? -4.82 -7.605 -24.594 1 98.75 180 ASP A N 1
ATOM 1348 C CA . ASP A 1 180 ? -5.676 -7.176 -25.688 1 98.75 180 ASP A CA 1
ATOM 1349 C C . ASP A 1 180 ? -6.023 -8.352 -26.609 1 98.75 180 ASP A C 1
ATOM 1351 O O . ASP A 1 180 ? -7.199 -8.609 -26.875 1 98.75 180 ASP A O 1
ATOM 1355 N N . LYS A 1 181 ? -5.012 -9.125 -27 1 98.69 181 LYS A N 1
ATOM 1356 C CA . LYS A 1 181 ? -5.188 -10.195 -27.984 1 98.69 181 LYS A CA 1
ATOM 1357 C C . LYS A 1 181 ? -6.078 -11.305 -27.422 1 98.69 181 LYS A C 1
ATOM 1359 O O . LYS A 1 181 ? -6.836 -11.93 -28.172 1 98.69 181 LYS A O 1
ATOM 1364 N N . TRP A 1 182 ? -5.992 -11.57 -26.109 1 98.75 182 TRP A N 1
ATOM 1365 C CA . TRP A 1 182 ? -6.719 -12.688 -25.516 1 98.75 182 TRP A CA 1
ATOM 1366 C C . TRP A 1 182 ? -8.141 -12.273 -25.141 1 98.75 182 TRP A C 1
ATOM 1368 O O . TRP A 1 182 ? -8.969 -13.125 -24.797 1 98.75 182 TRP A O 1
ATOM 1378 N N . GLY A 1 183 ? -8.438 -11.016 -25.188 1 98.44 183 GLY A N 1
ATOM 1379 C CA . GLY A 1 183 ? -9.781 -10.547 -24.875 1 98.44 183 GLY A CA 1
ATOM 1380 C C . GLY A 1 183 ? -10.086 -10.531 -23.391 1 98.44 183 GLY A C 1
ATOM 1381 O O . GLY A 1 183 ? -11.211 -10.828 -22.984 1 98.44 183 GLY A O 1
ATOM 1382 N N . ILE A 1 184 ? -9.125 -10.297 -22.578 1 98.81 184 ILE A N 1
ATOM 1383 C CA . ILE A 1 184 ? -9.32 -10.148 -21.141 1 98.81 184 ILE A CA 1
ATOM 1384 C C . ILE A 1 184 ? -9.945 -8.789 -20.844 1 98.81 184 ILE A C 1
ATOM 1386 O O . ILE A 1 184 ? -9.656 -7.805 -21.516 1 98.81 184 ILE A O 1
ATOM 1390 N N . ASP A 1 185 ? -10.781 -8.711 -19.875 1 98.88 185 ASP A N 1
ATOM 1391 C CA . ASP A 1 185 ? -11.461 -7.445 -19.594 1 98.88 185 ASP A CA 1
ATOM 1392 C C . ASP A 1 185 ? -10.82 -6.719 -18.422 1 98.88 185 ASP A C 1
ATOM 1394 O O . ASP A 1 185 ? -10.766 -5.488 -18.391 1 98.88 185 ASP A O 1
ATOM 1398 N N . ILE A 1 186 ? -10.43 -7.469 -17.391 1 98.94 186 ILE A N 1
ATOM 1399 C CA . ILE A 1 186 ? -9.641 -6.926 -16.297 1 98.94 186 ILE A CA 1
ATOM 1400 C C . ILE A 1 186 ? -8.539 -7.914 -15.906 1 98.94 186 ILE A C 1
ATOM 1402 O O . ILE A 1 186 ? -8.797 -9.117 -15.773 1 98.94 186 ILE A O 1
ATOM 1406 N N . LEU A 1 187 ? -7.344 -7.484 -15.82 1 98.94 187 LEU A N 1
ATOM 1407 C CA . LEU A 1 187 ? -6.199 -8.258 -15.352 1 98.94 187 LEU A CA 1
ATOM 1408 C C . LEU A 1 187 ? -5.492 -7.539 -14.211 1 98.94 187 LEU A C 1
ATOM 1410 O O . LEU A 1 187 ? -5.105 -6.375 -14.344 1 98.94 187 LEU A O 1
ATOM 1414 N N . VAL A 1 188 ? -5.395 -8.227 -13.078 1 98.75 188 VAL A N 1
ATOM 1415 C CA . VAL A 1 188 ? -4.77 -7.664 -11.891 1 98.75 188 VAL A CA 1
ATOM 1416 C C . VAL A 1 188 ? -3.473 -8.406 -11.586 1 98.75 188 VAL A C 1
ATOM 1418 O O . VAL A 1 188 ? -3.398 -9.625 -11.742 1 98.75 188 VAL A O 1
ATOM 1421 N N . THR A 1 189 ? -2.473 -7.699 -11.172 1 98.5 189 THR A N 1
ATOM 1422 C CA . THR A 1 189 ? -1.26 -8.336 -10.672 1 98.5 189 THR A CA 1
ATOM 1423 C C . THR A 1 189 ? -0.679 -7.547 -9.5 1 98.5 189 THR A C 1
ATOM 1425 O O . THR A 1 189 ? -1.195 -6.488 -9.141 1 98.5 189 THR A O 1
ATOM 1428 N N . GLY A 1 190 ? 0.262 -8.141 -8.758 1 97.06 190 GLY A N 1
ATOM 1429 C CA . GLY A 1 190 ? 0.943 -7.516 -7.637 1 97.06 190 GLY A CA 1
ATOM 1430 C C . GLY A 1 190 ? 2.432 -7.336 -7.867 1 97.06 190 GLY A C 1
ATOM 1431 O O . GLY A 1 190 ? 3.006 -7.961 -8.766 1 97.06 190 GLY A O 1
ATOM 1432 N N . THR A 1 191 ? 3.021 -6.539 -7.02 1 97.69 191 THR A N 1
ATOM 1433 C CA . THR A 1 191 ? 4.41 -6.16 -7.246 1 97.69 191 THR A CA 1
ATOM 1434 C C . THR A 1 191 ? 5.359 -7.203 -6.664 1 97.69 191 THR A C 1
ATOM 1436 O O . THR A 1 191 ? 6.512 -7.309 -7.09 1 97.69 191 THR A O 1
ATOM 1439 N N . GLN A 1 192 ? 4.934 -8.023 -5.711 1 96.19 192 GLN A N 1
ATOM 1440 C CA . GLN A 1 192 ? 5.848 -8.75 -4.832 1 96.19 192 GLN A CA 1
ATOM 1441 C C . GLN A 1 192 ? 6.199 -10.117 -5.406 1 96.19 192 GLN A C 1
ATOM 1443 O O . GLN A 1 192 ? 6.754 -10.969 -4.707 1 96.19 192 GLN A O 1
ATOM 1448 N N . LYS A 1 193 ? 5.816 -10.406 -6.57 1 97.12 193 LYS A N 1
ATOM 1449 C CA . LYS A 1 193 ? 6.023 -11.727 -7.16 1 97.12 193 LYS A CA 1
ATOM 1450 C C . LYS A 1 193 ? 6.98 -11.656 -8.344 1 97.12 193 LYS A C 1
ATOM 1452 O O . LYS A 1 193 ? 8.156 -11.328 -8.188 1 97.12 193 LYS A O 1
ATOM 1457 N N . ALA A 1 194 ? 6.445 -11.867 -9.57 1 97.56 194 ALA A N 1
ATOM 1458 C CA . ALA A 1 194 ? 7.309 -11.914 -10.742 1 97.56 194 ALA A CA 1
ATOM 1459 C C . ALA A 1 194 ? 7.84 -10.531 -11.102 1 97.56 194 ALA A C 1
ATOM 1461 O O . ALA A 1 194 ? 8.805 -10.406 -11.852 1 97.56 194 ALA A O 1
ATOM 1462 N N . PHE A 1 195 ? 7.305 -9.469 -10.523 1 97.5 195 PHE A N 1
ATOM 1463 C CA . PHE A 1 195 ? 7.781 -8.117 -10.758 1 97.5 195 PHE A CA 1
ATOM 1464 C C . PHE A 1 195 ? 9.008 -7.816 -9.906 1 97.5 195 PHE A C 1
ATOM 1466 O O . PHE A 1 195 ? 9.617 -6.75 -10.031 1 97.5 195 PHE A O 1
ATOM 1473 N N . MET A 1 196 ? 9.359 -8.656 -8.984 1 96.56 196 MET A N 1
ATOM 1474 C CA . MET A 1 196 ? 10.609 -8.57 -8.234 1 96.56 196 MET A CA 1
ATOM 1475 C C . MET A 1 196 ? 10.664 -7.277 -7.422 1 96.56 196 MET A C 1
ATOM 1477 O O . MET A 1 196 ? 11.68 -6.57 -7.449 1 96.56 196 MET A O 1
ATOM 1481 N N . LEU A 1 197 ? 9.609 -6.867 -6.875 1 97.94 197 LEU A N 1
ATOM 1482 C CA . LEU A 1 197 ? 9.5 -5.746 -5.953 1 97.94 197 LEU A CA 1
ATOM 1483 C C . LEU A 1 197 ? 8.898 -6.191 -4.621 1 97.94 197 LEU A C 1
ATOM 1485 O O . LEU A 1 197 ? 8.297 -7.262 -4.535 1 97.94 197 LEU A O 1
ATOM 1489 N N . PRO A 1 198 ? 9.117 -5.414 -3.549 1 96.5 198 PRO A N 1
ATOM 1490 C CA . PRO A 1 198 ? 8.336 -5.684 -2.34 1 96.5 198 PRO A CA 1
ATOM 1491 C C . PRO A 1 198 ? 6.832 -5.52 -2.559 1 96.5 198 PRO A C 1
ATOM 1493 O O . PRO A 1 198 ? 6.414 -4.859 -3.514 1 96.5 198 PRO A O 1
ATOM 1496 N N . GLY A 1 199 ? 6.055 -6.18 -1.715 1 96.31 199 GLY A N 1
ATOM 1497 C CA . GLY A 1 199 ? 4.637 -5.855 -1.717 1 96.31 199 GLY A CA 1
ATOM 1498 C C . GLY A 1 199 ? 4.355 -4.395 -1.421 1 96.31 199 GLY A C 1
ATOM 1499 O O . GLY A 1 199 ? 5.051 -3.775 -0.611 1 96.31 199 GLY A O 1
ATOM 1500 N N . GLY A 1 200 ? 3.271 -3.863 -1.979 1 97.31 200 GLY A N 1
ATOM 1501 C CA . GLY A 1 200 ? 2.928 -2.48 -1.694 1 97.31 200 GLY A CA 1
ATOM 1502 C C . GLY A 1 200 ? 2.088 -1.839 -2.783 1 97.31 200 GLY A C 1
ATOM 1503 O O . GLY A 1 200 ? 1.466 -0.797 -2.562 1 97.31 200 GLY A O 1
ATOM 1504 N N . MET A 1 201 ? 2.098 -2.377 -3.947 1 98.44 201 MET A N 1
ATOM 1505 C CA . MET A 1 201 ? 1.274 -1.885 -5.047 1 98.44 201 MET A CA 1
ATOM 1506 C C . MET A 1 201 ? 0.668 -3.043 -5.836 1 98.44 201 MET A C 1
ATOM 1508 O O . MET A 1 201 ? 1.174 -4.164 -5.785 1 98.44 201 MET A O 1
ATOM 1512 N N . PHE A 1 202 ? -0.448 -2.752 -6.457 1 98.56 202 PHE A N 1
ATOM 1513 C CA . PHE A 1 202 ? -0.96 -3.637 -7.496 1 98.56 202 PHE A CA 1
ATOM 1514 C C . PHE A 1 202 ? -1.195 -2.871 -8.789 1 98.56 202 PHE A C 1
ATOM 1516 O O . PHE A 1 202 ? -1.302 -1.644 -8.781 1 98.56 202 PHE A O 1
ATOM 1523 N N . PHE A 1 203 ? -1.181 -3.574 -9.914 1 98.69 203 PHE A N 1
ATOM 1524 C CA . PHE A 1 203 ? -1.462 -3.041 -11.242 1 98.69 203 PHE A CA 1
ATOM 1525 C C . PHE A 1 203 ? -2.746 -3.639 -11.805 1 98.69 203 PHE A C 1
ATOM 1527 O O . PHE A 1 203 ? -3.08 -4.789 -11.516 1 98.69 203 PHE A O 1
ATOM 1534 N N . ALA A 1 204 ? -3.436 -2.865 -12.578 1 98.75 204 ALA A N 1
ATOM 1535 C CA . ALA A 1 204 ? -4.633 -3.359 -13.25 1 98.75 204 ALA A CA 1
ATOM 1536 C C . ALA A 1 204 ? -4.73 -2.812 -14.672 1 98.75 204 ALA A C 1
ATOM 1538 O O . ALA A 1 204 ? -4.41 -1.647 -14.914 1 98.75 204 ALA A O 1
ATOM 1539 N N . VAL A 1 205 ? -5.047 -3.631 -15.539 1 98.75 205 VAL A N 1
ATOM 1540 C CA . VAL A 1 205 ? -5.422 -3.232 -16.891 1 98.75 205 VAL A CA 1
ATOM 1541 C C . VAL A 1 205 ? -6.918 -3.471 -17.109 1 98.75 205 VAL A C 1
ATOM 1543 O O . VAL A 1 205 ? -7.461 -4.48 -16.656 1 98.75 205 VAL A O 1
ATOM 1546 N N . VAL A 1 206 ? -7.586 -2.541 -17.75 1 98.88 206 VAL A N 1
ATOM 1547 C CA . VAL A 1 206 ? -9.031 -2.586 -17.953 1 98.88 206 VAL A CA 1
ATOM 1548 C C . VAL A 1 206 ? -9.359 -2.385 -19.422 1 98.88 206 VAL A C 1
ATOM 1550 O O . VAL A 1 206 ? -8.844 -1.465 -20.062 1 98.88 206 VAL A O 1
ATOM 1553 N N . SER A 1 207 ? -10.164 -3.25 -19.969 1 98.69 207 SER A N 1
ATOM 1554 C CA . SER A 1 207 ? -10.57 -3.137 -21.375 1 98.69 207 SER A CA 1
ATOM 1555 C C . SER A 1 207 ? -11.641 -2.062 -21.547 1 98.69 207 SER A C 1
ATOM 1557 O O . SER A 1 207 ? -12.25 -1.613 -20.578 1 98.69 207 SER A O 1
ATOM 1559 N N . ASP A 1 208 ? -11.891 -1.702 -22.797 1 98 208 ASP A N 1
ATOM 1560 C CA . ASP A 1 208 ? -12.93 -0.721 -23.109 1 98 208 ASP A CA 1
ATOM 1561 C C . ASP A 1 208 ? -14.305 -1.217 -22.672 1 98 208 ASP A C 1
ATOM 1563 O O . ASP A 1 208 ? -15.109 -0.445 -22.141 1 98 208 ASP A O 1
ATOM 1567 N N . ARG A 1 209 ? -14.562 -2.518 -22.875 1 97.38 209 ARG A N 1
ATOM 1568 C CA . ARG A 1 209 ? -15.836 -3.107 -22.469 1 97.38 209 ARG A CA 1
ATOM 1569 C C . ARG A 1 209 ? -16.031 -3.01 -20.953 1 97.38 209 ARG A C 1
ATOM 1571 O O . ARG A 1 209 ? -17.109 -2.695 -20.484 1 97.38 209 ARG A O 1
ATOM 1578 N N . ALA A 1 210 ? -14.984 -3.275 -20.25 1 98.56 210 ALA A N 1
ATOM 1579 C CA . ALA A 1 210 ? -15.062 -3.225 -18.781 1 98.56 210 ALA A CA 1
ATOM 1580 C C . ALA A 1 210 ? -15.211 -1.789 -18.297 1 98.56 210 ALA A C 1
ATOM 1582 O O . ALA A 1 210 ? -15.898 -1.534 -17.312 1 98.56 210 ALA A O 1
ATOM 1583 N N . TRP A 1 211 ? -14.578 -0.816 -18.953 1 98.56 211 TRP A N 1
ATOM 1584 C CA . TRP A 1 211 ? -14.711 0.584 -18.562 1 98.56 211 TRP A CA 1
ATOM 1585 C C . TRP A 1 211 ? -16.156 1.04 -18.641 1 98.56 211 TRP A C 1
ATOM 1587 O O . TRP A 1 211 ? -16.641 1.78 -17.781 1 98.56 211 TRP A O 1
ATOM 1597 N N . LYS A 1 212 ? -16.875 0.616 -19.688 1 98.38 212 LYS A N 1
ATOM 1598 C CA . LYS A 1 212 ? -18.281 0.977 -19.828 1 98.38 212 LYS A CA 1
ATOM 1599 C C . LYS A 1 212 ? -19.094 0.484 -18.625 1 98.38 212 LYS A C 1
ATOM 1601 O O . LYS A 1 212 ? -19.938 1.21 -18.109 1 98.38 212 LYS A O 1
ATOM 1606 N N . VAL A 1 213 ? -18.797 -0.741 -18.219 1 98.31 213 VAL A N 1
ATOM 1607 C CA . VAL A 1 213 ? -19.484 -1.32 -17.078 1 98.31 213 VAL A CA 1
ATOM 1608 C C . VAL A 1 213 ? -19.109 -0.553 -15.805 1 98.31 213 VAL A C 1
ATOM 1610 O O . VAL A 1 213 ? -19.969 -0.238 -14.984 1 98.31 213 VAL A O 1
ATOM 1613 N N . ILE A 1 214 ? -17.844 -0.214 -15.641 1 98.44 214 ILE A N 1
ATOM 1614 C CA . ILE A 1 214 ? -17.312 0.46 -14.461 1 98.44 214 ILE A CA 1
ATOM 1615 C C . ILE A 1 214 ? -17.922 1.859 -14.352 1 98.44 214 ILE A C 1
ATOM 1617 O O . ILE A 1 214 ? -18.344 2.279 -13.273 1 98.44 214 ILE A O 1
ATOM 1621 N N . GLU A 1 215 ? -17.984 2.555 -15.422 1 97.94 215 GLU A N 1
ATOM 1622 C CA . GLU A 1 215 ? -18.5 3.92 -15.445 1 97.94 215 GLU A CA 1
ATOM 1623 C C . GLU A 1 215 ? -19.984 3.957 -15.094 1 97.94 215 GLU A C 1
ATOM 1625 O O . GLU A 1 215 ? -20.469 4.941 -14.531 1 97.94 215 GLU A O 1
ATOM 1630 N N . ALA A 1 216 ? -20.672 2.873 -15.367 1 96.5 216 ALA A N 1
ATOM 1631 C CA . ALA A 1 216 ? -22.109 2.807 -15.109 1 96.5 216 ALA A CA 1
ATOM 1632 C C . ALA A 1 216 ? -22.391 2.25 -13.719 1 96.5 216 ALA A C 1
ATOM 1634 O O . ALA A 1 216 ? -23.531 2.285 -13.242 1 96.5 216 ALA A O 1
ATOM 1635 N N . ASN A 1 217 ? -21.359 1.731 -13.047 1 94.75 217 ASN A N 1
ATOM 1636 C CA . ASN A 1 217 ? -21.516 1.089 -11.75 1 94.75 217 ASN A CA 1
ATOM 1637 C C . ASN A 1 217 ? -21.609 2.117 -10.625 1 94.75 217 ASN A C 1
ATOM 1639 O O . ASN A 1 217 ? -20.688 2.91 -10.422 1 94.75 217 ASN A O 1
ATOM 1643 N N . THR A 1 218 ? -22.656 2.074 -9.805 1 89.12 218 THR A N 1
ATOM 1644 C CA . THR A 1 218 ? -22.891 3.078 -8.766 1 89.12 218 THR A CA 1
ATOM 1645 C C . THR A 1 218 ? -22.562 2.523 -7.387 1 89.12 218 THR A C 1
ATOM 1647 O O . THR A 1 218 ? -22.781 3.189 -6.375 1 89.12 218 THR A O 1
ATOM 1650 N N . GLN A 1 219 ? -22.062 1.295 -7.352 1 89.5 219 GLN A N 1
ATOM 1651 C CA . GLN A 1 219 ? -21.656 0.7 -6.082 1 89.5 219 GLN A CA 1
ATOM 1652 C C . GLN A 1 219 ? -20.703 1.615 -5.32 1 89.5 219 GLN A C 1
ATOM 1654 O O . GLN A 1 219 ? -19.797 2.199 -5.91 1 89.5 219 GLN A O 1
ATOM 1659 N N . PRO A 1 220 ? -20.922 1.782 -3.986 1 90.25 220 PRO A N 1
ATOM 1660 C CA . PRO A 1 220 ? -20.047 2.645 -3.193 1 90.25 220 PRO A CA 1
ATOM 1661 C C . PRO A 1 220 ? -18.578 2.186 -3.221 1 90.25 220 PRO A C 1
ATOM 1663 O O . PRO A 1 220 ? -18.297 1.008 -2.986 1 90.25 220 PRO A O 1
ATOM 1666 N N . LYS A 1 221 ? -17.734 2.994 -3.584 1 92.81 221 LYS A N 1
ATOM 1667 C CA . LYS A 1 221 ? -16.297 2.842 -3.578 1 92.81 221 LYS A CA 1
ATOM 1668 C C . LYS A 1 221 ? -15.594 4.199 -3.668 1 92.81 221 LYS A C 1
ATOM 1670 O O . LYS A 1 221 ? -16.156 5.156 -4.199 1 92.81 221 LYS A O 1
ATOM 1675 N N . PHE A 1 222 ? -14.422 4.316 -3.113 1 96.88 222 PHE A N 1
ATOM 1676 C CA . PHE A 1 222 ? -13.672 5.562 -3.184 1 96.88 222 PHE A CA 1
ATOM 1677 C C . PHE A 1 222 ? -12.203 5.293 -3.488 1 96.88 222 PHE A C 1
ATOM 1679 O O . PHE A 1 222 ? -11.734 5.555 -4.598 1 96.88 222 PHE A O 1
ATOM 1686 N N . TYR A 1 223 ? -11.469 4.633 -2.582 1 98.12 223 TYR A N 1
ATOM 1687 C CA . TYR A 1 223 ? -10.047 4.359 -2.758 1 98.12 223 TYR A CA 1
ATOM 1688 C C . TYR A 1 223 ? -9.82 3.387 -3.908 1 98.12 223 TYR A C 1
ATOM 1690 O O . TYR A 1 223 ? -8.852 3.525 -4.664 1 98.12 223 TYR A O 1
ATOM 1698 N N . LEU A 1 224 ? -10.695 2.398 -4.059 1 97.75 224 LEU A N 1
ATOM 1699 C CA . LEU A 1 224 ? -10.547 1.386 -5.098 1 97.75 224 LEU A CA 1
ATOM 1700 C C . LEU A 1 224 ? -11.414 1.713 -6.305 1 97.75 224 LEU A C 1
ATOM 1702 O O . LEU A 1 224 ? -11.766 0.822 -7.082 1 97.75 224 LEU A O 1
ATOM 1706 N N . ASP A 1 225 ? -11.852 2.961 -6.383 1 98.06 225 ASP A N 1
ATOM 1707 C CA . ASP A 1 225 ? -12.492 3.438 -7.605 1 98.06 225 ASP A CA 1
ATOM 1708 C C . ASP A 1 225 ? -11.484 3.564 -8.742 1 98.06 225 ASP A C 1
ATOM 1710 O O . ASP A 1 225 ? -10.758 4.555 -8.828 1 98.06 225 ASP A O 1
ATOM 1714 N N . LEU A 1 226 ? -11.578 2.674 -9.688 1 98.5 226 LEU A N 1
ATOM 1715 C CA . LEU A 1 226 ? -10.562 2.58 -10.734 1 98.5 226 LEU A CA 1
ATOM 1716 C C . LEU A 1 226 ? -10.617 3.795 -11.648 1 98.5 226 LEU A C 1
ATOM 1718 O O . LEU A 1 226 ? -9.625 4.145 -12.289 1 98.5 226 LEU A O 1
ATOM 1722 N N . THR A 1 227 ? -11.781 4.473 -11.742 1 98.38 227 THR A N 1
ATOM 1723 C CA . THR A 1 227 ? -11.898 5.641 -12.609 1 98.38 227 THR A CA 1
ATOM 1724 C C . THR A 1 227 ? -10.984 6.766 -12.125 1 98.38 227 THR A C 1
ATOM 1726 O O . THR A 1 227 ? -10.469 7.543 -12.93 1 98.38 227 THR A O 1
ATOM 1729 N N . LYS A 1 228 ? -10.766 6.871 -10.805 1 97.94 228 LYS A N 1
ATOM 1730 C CA . LYS A 1 228 ? -9.883 7.902 -10.258 1 97.94 228 LYS A CA 1
ATOM 1731 C C . LYS A 1 228 ? -8.445 7.695 -10.711 1 97.94 228 LYS A C 1
ATOM 1733 O O . LYS A 1 228 ? -7.73 8.656 -10.984 1 97.94 228 LYS A O 1
ATOM 1738 N N . TYR A 1 229 ? -8.062 6.484 -10.734 1 98.38 229 TYR A N 1
ATOM 1739 C CA . TYR A 1 229 ? -6.695 6.164 -11.141 1 98.38 229 TYR A CA 1
ATOM 1740 C C . TYR A 1 229 ? -6.523 6.336 -12.648 1 98.38 229 TYR A C 1
ATOM 1742 O O . TYR A 1 229 ? -5.477 6.797 -13.109 1 98.38 229 TYR A O 1
ATOM 1750 N N . ARG A 1 230 ? -7.5 5.906 -13.422 1 98.06 230 ARG A N 1
ATOM 1751 C CA . ARG A 1 230 ? -7.504 6.168 -14.859 1 98.06 230 ARG A CA 1
ATOM 1752 C C . ARG A 1 230 ? -7.332 7.656 -15.141 1 98.06 230 ARG A C 1
ATOM 1754 O O . ARG A 1 230 ? -6.449 8.055 -15.906 1 98.06 230 ARG A O 1
ATOM 1761 N N . ASP A 1 231 ? -8.172 8.5 -14.5 1 97.5 231 ASP A N 1
ATOM 1762 C CA . ASP A 1 231 ? -8.148 9.945 -14.719 1 97.5 231 ASP A CA 1
ATOM 1763 C C . ASP A 1 231 ? -6.824 10.555 -14.258 1 97.5 231 ASP A C 1
ATOM 1765 O O . ASP A 1 231 ? -6.289 11.453 -14.906 1 97.5 231 ASP A O 1
ATOM 1769 N N . GLY A 1 232 ? -6.324 10.102 -13.094 1 96.44 232 GLY A N 1
ATOM 1770 C CA . GLY A 1 232 ? -5.023 10.547 -12.617 1 96.44 232 GLY A CA 1
ATOM 1771 C C . GLY A 1 232 ? -3.891 10.219 -13.57 1 96.44 232 GLY A C 1
ATOM 1772 O O . GLY A 1 232 ? -3.041 11.062 -13.844 1 96.44 232 GLY A O 1
ATOM 1773 N N . LEU A 1 233 ? -3.912 9.008 -14.055 1 96.38 233 LEU A N 1
ATOM 1774 C CA . LEU A 1 233 ? -2.848 8.539 -14.93 1 96.38 233 LEU A CA 1
ATOM 1775 C C . LEU A 1 233 ? -2.838 9.32 -16.234 1 96.38 233 LEU A C 1
ATOM 1777 O O . LEU A 1 233 ? -1.776 9.555 -16.828 1 96.38 233 LEU A O 1
ATOM 1781 N N . GLU A 1 234 ? -3.994 9.711 -16.766 1 95.38 234 GLU A N 1
ATOM 1782 C CA . GLU A 1 234 ? -4.102 10.523 -17.969 1 95.38 234 GLU A CA 1
ATOM 1783 C C . GLU A 1 234 ? -3.354 11.844 -17.828 1 95.38 234 GLU A C 1
ATOM 1785 O O . GLU A 1 234 ? -2.854 12.398 -18.797 1 95.38 234 GLU A O 1
ATOM 1790 N N . LYS A 1 235 ? -3.23 12.336 -16.594 1 95.12 235 LYS A N 1
ATOM 1791 C CA . LYS A 1 235 ? -2.553 13.594 -16.297 1 95.12 235 LYS A CA 1
ATOM 1792 C C . LYS A 1 235 ? -1.151 13.352 -15.75 1 95.12 235 LYS A C 1
ATOM 1794 O O . LYS A 1 235 ? -0.556 14.234 -15.133 1 95.12 235 LYS A O 1
ATOM 1799 N N . ASP A 1 236 ? -0.699 12.062 -15.867 1 95.81 236 ASP A N 1
ATOM 1800 C CA . ASP A 1 236 ? 0.601 11.656 -15.344 1 95.81 236 ASP A CA 1
ATOM 1801 C C . ASP A 1 236 ? 0.709 11.953 -13.852 1 95.81 236 ASP A C 1
ATOM 1803 O O . ASP A 1 236 ? 1.687 12.562 -13.406 1 95.81 236 ASP A O 1
ATOM 1807 N N . SER A 1 237 ? -0.273 11.594 -13.164 1 95.56 237 SER A N 1
ATOM 1808 C CA . SER A 1 237 ? -0.371 11.727 -11.719 1 95.56 237 SER A CA 1
ATOM 1809 C C . SER A 1 237 ? -1.132 10.555 -11.102 1 95.56 237 SER A C 1
ATOM 1811 O O . SER A 1 237 ? -1.526 9.625 -11.812 1 95.56 237 SER A O 1
ATOM 1813 N N . THR A 1 238 ? -1.193 10.492 -9.797 1 94.81 238 THR A N 1
ATOM 1814 C CA . THR A 1 238 ? -1.986 9.531 -9.039 1 94.81 238 THR A CA 1
ATOM 1815 C C . THR A 1 238 ? -3.039 10.242 -8.195 1 94.81 238 THR A C 1
ATOM 1817 O O . THR A 1 238 ? -2.83 11.375 -7.754 1 94.81 238 THR A O 1
ATOM 1820 N N . PRO A 1 239 ? -4.184 9.594 -8.047 1 95.25 239 PRO A N 1
ATOM 1821 C CA . PRO A 1 239 ? -5.238 10.266 -7.277 1 95.25 239 PRO A CA 1
ATOM 1822 C C . PRO A 1 239 ? -4.906 10.375 -5.793 1 95.25 239 PRO A C 1
ATOM 1824 O O . PRO A 1 239 ? -5.375 11.297 -5.121 1 95.25 239 PRO A O 1
ATOM 1827 N N . PHE A 1 240 ? -4.156 9.477 -5.293 1 95.19 240 PHE A N 1
ATOM 1828 C CA . PHE A 1 240 ? -3.75 9.445 -3.895 1 95.19 240 PHE A CA 1
ATOM 1829 C C . PHE A 1 240 ? -2.252 9.203 -3.77 1 95.19 240 PHE A C 1
ATOM 1831 O O . PHE A 1 240 ? -1.565 9 -4.773 1 95.19 240 PHE A O 1
ATOM 1838 N N . THR A 1 241 ? -1.765 9.305 -2.543 1 93 241 THR A N 1
ATOM 1839 C CA . THR A 1 241 ? -0.337 9.133 -2.299 1 93 241 THR A CA 1
ATOM 1840 C C . THR A 1 241 ? 0.14 7.773 -2.807 1 93 241 THR A C 1
ATOM 1842 O O . THR A 1 241 ? -0.35 6.73 -2.365 1 93 241 THR A O 1
ATOM 1845 N N . PRO A 1 242 ? 1.029 7.746 -3.742 1 95.44 242 PRO A N 1
ATOM 1846 C CA . PRO A 1 242 ? 1.587 6.48 -4.223 1 95.44 242 PRO A CA 1
ATOM 1847 C C . PRO A 1 242 ? 2.736 5.973 -3.355 1 95.44 242 PRO A C 1
ATOM 1849 O O . PRO A 1 242 ? 3.287 6.73 -2.551 1 95.44 242 PRO A O 1
ATOM 1852 N N . ALA A 1 243 ? 3.033 4.703 -3.516 1 96.75 243 ALA A N 1
ATOM 1853 C CA . ALA A 1 243 ? 4.266 4.152 -2.953 1 96.75 243 ALA A CA 1
ATOM 1854 C C . ALA A 1 243 ? 5.469 4.508 -3.818 1 96.75 243 ALA A C 1
ATOM 1856 O O . ALA A 1 243 ? 5.938 3.686 -4.609 1 96.75 243 ALA A O 1
ATOM 1857 N N . LEU A 1 244 ? 6.031 5.656 -3.584 1 95.81 244 LEU A N 1
ATOM 1858 C CA . LEU A 1 244 ? 7.066 6.227 -4.441 1 95.81 244 LEU A CA 1
ATOM 1859 C C . LEU A 1 244 ? 8.289 5.316 -4.5 1 95.81 244 LEU A C 1
ATOM 1861 O O . LEU A 1 244 ? 8.891 5.145 -5.562 1 95.81 244 LEU A O 1
ATOM 1865 N N . SER A 1 245 ? 8.656 4.766 -3.357 1 96.44 245 SER A N 1
ATOM 1866 C CA . SER A 1 245 ? 9.812 3.879 -3.336 1 96.44 245 SER A CA 1
ATOM 1867 C C . SER A 1 245 ? 9.625 2.701 -4.285 1 96.44 245 SER A C 1
ATOM 1869 O O . SER A 1 245 ? 10.57 2.299 -4.977 1 96.44 245 SER A O 1
ATOM 1871 N N . ILE A 1 246 ? 8.422 2.166 -4.32 1 97.69 246 ILE A N 1
ATOM 1872 C CA . ILE A 1 246 ? 8.117 1.044 -5.203 1 97.69 246 ILE A CA 1
ATOM 1873 C C . ILE A 1 246 ? 8.102 1.514 -6.652 1 97.69 246 ILE A C 1
ATOM 1875 O O . ILE A 1 246 ? 8.547 0.792 -7.551 1 97.69 246 ILE A O 1
ATOM 1879 N N . LEU A 1 247 ? 7.676 2.76 -6.891 1 98.06 247 LEU A N 1
ATOM 1880 C CA . LEU A 1 247 ? 7.691 3.303 -8.242 1 98.06 247 LEU A CA 1
ATOM 1881 C C . LEU A 1 247 ? 9.125 3.463 -8.75 1 98.06 247 LEU A C 1
ATOM 1883 O O . LEU A 1 247 ? 9.406 3.195 -9.922 1 98.06 247 LEU A O 1
ATOM 1887 N N . PHE A 1 248 ? 10.031 3.9 -7.809 1 97.75 248 PHE A N 1
ATOM 1888 C CA . PHE A 1 248 ? 11.438 3.967 -8.172 1 97.75 248 PHE A CA 1
ATOM 1889 C C . PHE A 1 248 ? 11.953 2.594 -8.586 1 97.75 248 PHE A C 1
ATOM 1891 O O . PHE A 1 248 ? 12.617 2.457 -9.617 1 97.75 248 PHE A O 1
ATOM 1898 N N . GLY A 1 249 ? 11.625 1.636 -7.781 1 98.31 249 GLY A N 1
ATOM 1899 C CA . GLY A 1 249 ? 12.031 0.274 -8.086 1 98.31 249 GLY A CA 1
ATOM 1900 C C . GLY A 1 249 ? 11.422 -0.26 -9.367 1 98.31 249 GLY A C 1
ATOM 1901 O O . GLY A 1 249 ? 12.078 -0.979 -10.125 1 98.31 249 GLY A O 1
ATOM 1902 N N . LEU A 1 250 ? 10.195 0.093 -9.602 1 98.56 250 LEU A N 1
ATOM 1903 C CA . LEU A 1 250 ? 9.477 -0.364 -10.789 1 98.56 250 LEU A CA 1
ATOM 1904 C C . LEU A 1 250 ? 10.188 0.101 -12.055 1 98.56 250 LEU A C 1
ATOM 1906 O O . LEU A 1 250 ? 10.297 -0.658 -13.023 1 98.56 250 LEU A O 1
ATOM 1910 N N . GLU A 1 251 ? 10.602 1.33 -12.062 1 98.38 251 GLU A N 1
ATOM 1911 C CA . GLU A 1 251 ? 11.336 1.824 -13.219 1 98.38 251 GLU A CA 1
ATOM 1912 C C . GLU A 1 251 ? 12.539 0.937 -13.531 1 98.38 251 GLU A C 1
ATOM 1914 O O . GLU A 1 251 ? 12.781 0.591 -14.688 1 98.38 251 GLU A O 1
ATOM 1919 N N . GLN A 1 252 ? 13.266 0.58 -12.469 1 98.19 252 GLN A N 1
ATOM 1920 C CA . GLN A 1 252 ? 14.438 -0.262 -12.648 1 98.19 252 GLN A CA 1
ATOM 1921 C C . GLN A 1 252 ? 14.047 -1.672 -13.086 1 98.19 252 GLN A C 1
ATOM 1923 O O . GLN A 1 252 ? 14.727 -2.285 -13.914 1 98.19 252 GLN A O 1
ATOM 1928 N N . VAL A 1 253 ? 12.984 -2.215 -12.547 1 98.56 253 VAL A N 1
ATOM 1929 C CA . VAL A 1 253 ? 12.492 -3.529 -12.945 1 98.56 253 VAL A CA 1
ATOM 1930 C C . VAL A 1 253 ? 12.18 -3.529 -14.445 1 98.56 253 VAL A C 1
ATOM 1932 O O . VAL A 1 253 ? 12.562 -4.457 -15.164 1 98.56 253 VAL A O 1
ATOM 1935 N N . LEU A 1 254 ? 11.484 -2.508 -14.867 1 98.56 254 LEU A N 1
ATOM 1936 C CA . LEU A 1 254 ? 11.086 -2.418 -16.266 1 98.56 254 LEU A CA 1
ATOM 1937 C C . LEU A 1 254 ? 12.312 -2.303 -17.172 1 98.56 254 LEU A C 1
ATOM 1939 O O . LEU A 1 254 ? 12.32 -2.844 -18.281 1 98.56 254 LEU A O 1
ATOM 1943 N N . THR A 1 255 ? 13.336 -1.606 -16.672 1 98.19 255 THR A N 1
ATOM 1944 C CA . THR A 1 255 ? 14.594 -1.542 -17.406 1 98.19 255 THR A CA 1
ATOM 1945 C C . THR A 1 255 ? 15.227 -2.928 -17.531 1 98.19 255 THR A C 1
ATOM 1947 O O . THR A 1 255 ? 15.68 -3.314 -18.609 1 98.19 255 THR A O 1
ATOM 1950 N N . LEU A 1 256 ? 15.234 -3.676 -16.469 1 97.62 256 LEU A N 1
ATOM 1951 C CA . LEU A 1 256 ? 15.805 -5.016 -16.469 1 97.62 256 LEU A CA 1
ATOM 1952 C C . LEU A 1 256 ? 15.031 -5.941 -17.406 1 97.62 256 LEU A C 1
ATOM 1954 O O . LEU A 1 256 ? 15.625 -6.738 -18.125 1 97.62 256 LEU A O 1
ATOM 1958 N N . LEU A 1 257 ? 13.695 -5.859 -17.391 1 97.94 257 LEU A N 1
ATOM 1959 C CA . LEU A 1 257 ? 12.867 -6.668 -18.281 1 97.94 257 LEU A CA 1
ATOM 1960 C C . LEU A 1 257 ? 13.141 -6.34 -19.734 1 97.94 257 LEU A C 1
ATOM 1962 O O . LEU A 1 257 ? 13.203 -7.242 -20.578 1 97.94 257 LEU A O 1
ATOM 1966 N N . GLU A 1 258 ? 13.258 -5.078 -20.016 1 97.31 258 GLU A N 1
ATOM 1967 C CA . GLU A 1 258 ? 13.547 -4.633 -21.375 1 97.31 258 GLU A CA 1
ATOM 1968 C C . GLU A 1 258 ? 14.922 -5.121 -21.828 1 97.31 258 GLU A C 1
ATOM 1970 O O . GLU A 1 258 ? 15.07 -5.578 -22.969 1 97.31 258 GLU A O 1
ATOM 1975 N N . GLU A 1 259 ? 15.898 -5.012 -20.984 1 97.19 259 GLU A N 1
ATOM 1976 C CA . GLU A 1 259 ? 17.266 -5.418 -21.312 1 97.19 259 GLU A CA 1
ATOM 1977 C C . GLU A 1 259 ? 17.344 -6.914 -21.609 1 97.19 259 GLU A C 1
ATOM 1979 O O . GLU A 1 259 ? 18 -7.336 -22.547 1 97.19 259 GLU A O 1
ATOM 1984 N N . GLU A 1 260 ? 16.672 -7.719 -20.797 1 96.38 260 GLU A N 1
ATOM 1985 C CA . GLU A 1 260 ? 16.672 -9.164 -21 1 96.38 260 GLU A CA 1
ATOM 1986 C C . GLU A 1 260 ? 15.789 -9.547 -22.188 1 96.38 260 GLU A C 1
ATOM 1988 O O . GLU A 1 260 ? 16.125 -10.461 -22.953 1 96.38 260 GLU A O 1
ATOM 1993 N N . GLY A 1 261 ? 14.695 -8.758 -22.422 1 97.56 261 GLY A N 1
ATOM 1994 C CA . GLY A 1 261 ? 13.68 -9.102 -23.406 1 97.56 261 GLY A CA 1
ATOM 1995 C C . GLY A 1 261 ? 12.609 -10.031 -22.859 1 97.56 261 GLY A C 1
ATOM 1996 O O . GLY A 1 261 ? 12.922 -11.086 -22.297 1 97.56 261 GLY A O 1
ATOM 1997 N N . LEU A 1 262 ? 11.383 -9.703 -23.016 1 97.75 262 LEU A N 1
ATOM 1998 C CA . LEU A 1 262 ? 10.266 -10.406 -22.391 1 97.75 262 LEU A CA 1
ATOM 1999 C C . LEU A 1 262 ? 10.234 -11.867 -22.812 1 97.75 262 LEU A C 1
ATOM 2001 O O . LEU A 1 262 ? 9.992 -12.758 -22 1 97.75 262 LEU A O 1
ATOM 2005 N N . GLU A 1 263 ? 10.508 -12.148 -24.078 1 97.56 263 GLU A N 1
ATOM 2006 C CA . GLU A 1 263 ? 10.508 -13.531 -24.562 1 97.56 263 GLU A CA 1
ATOM 2007 C C . GLU A 1 263 ? 11.555 -14.367 -23.828 1 97.56 263 GLU A C 1
ATOM 2009 O O . GLU A 1 263 ? 11.305 -15.523 -23.484 1 97.56 263 GLU A O 1
ATOM 2014 N N . GLN A 1 264 ? 12.711 -13.766 -23.609 1 97.25 264 GLN A N 1
ATOM 2015 C CA . GLN A 1 264 ? 13.773 -14.453 -22.875 1 97.25 264 GLN A CA 1
ATOM 2016 C C . GLN A 1 264 ? 13.406 -14.633 -21.406 1 97.25 264 GLN A C 1
ATOM 2018 O O . GLN A 1 264 ? 13.742 -15.648 -20.797 1 97.25 264 GLN A O 1
ATOM 2023 N N . VAL A 1 265 ? 12.781 -13.617 -20.844 1 97.94 265 VAL A N 1
ATOM 2024 C CA . VAL A 1 265 ? 12.297 -13.711 -19.469 1 97.94 265 VAL A CA 1
ATOM 2025 C C . VAL A 1 265 ? 11.359 -14.906 -19.344 1 97.94 265 VAL A C 1
ATOM 2027 O O . VAL A 1 265 ? 11.492 -15.711 -18.422 1 97.94 265 VAL A O 1
ATOM 2030 N N . TYR A 1 266 ? 10.414 -15.062 -20.281 1 98.06 266 TYR A N 1
ATOM 2031 C CA . TYR A 1 266 ? 9.445 -16.156 -20.234 1 98.06 266 TYR A CA 1
ATOM 2032 C C . TYR A 1 266 ? 10.133 -17.5 -20.453 1 98.06 266 TYR A C 1
ATOM 2034 O O . TYR A 1 266 ? 9.82 -18.469 -19.766 1 98.06 266 TYR A O 1
ATOM 2042 N N . ALA A 1 267 ? 11.078 -17.531 -21.312 1 97.75 267 ALA A N 1
ATOM 2043 C CA . ALA A 1 267 ? 11.82 -18.766 -21.594 1 97.75 267 ALA A CA 1
ATOM 2044 C C . ALA A 1 267 ? 12.602 -19.219 -20.359 1 97.75 267 ALA A C 1
ATOM 2046 O O . ALA A 1 267 ? 12.656 -20.406 -20.062 1 97.75 267 ALA A O 1
ATOM 2047 N N . ARG A 1 268 ? 13.234 -18.266 -19.703 1 97.44 268 ARG A N 1
ATOM 2048 C CA . ARG A 1 268 ? 13.992 -18.578 -18.5 1 97.44 268 ARG A CA 1
ATOM 2049 C C . ARG A 1 268 ? 13.086 -19.172 -17.422 1 97.44 268 ARG A C 1
ATOM 2051 O O . ARG A 1 268 ? 13.469 -20.125 -16.75 1 97.44 268 ARG A O 1
ATOM 2058 N N . HIS A 1 269 ? 11.898 -18.641 -17.312 1 98.31 269 HIS A N 1
ATOM 2059 C CA . HIS A 1 269 ? 10.961 -19.156 -16.328 1 98.31 269 HIS A CA 1
ATOM 2060 C C . HIS A 1 269 ? 10.492 -20.562 -16.703 1 98.31 269 HIS A C 1
ATOM 2062 O O . HIS A 1 269 ? 10.375 -21.438 -15.828 1 98.31 269 HIS A O 1
ATOM 2068 N N . ARG A 1 270 ? 10.234 -20.828 -17.953 1 98.19 270 ARG A N 1
ATOM 2069 C CA . ARG A 1 270 ? 9.867 -22.156 -18.406 1 98.19 270 ARG A CA 1
ATOM 2070 C C . ARG A 1 270 ? 11.008 -23.156 -18.156 1 98.19 270 ARG A C 1
ATOM 2072 O O . ARG A 1 270 ? 10.773 -24.281 -17.719 1 98.19 270 ARG A O 1
ATOM 2079 N N . LEU A 1 271 ? 12.203 -22.703 -18.438 1 97.75 271 LEU A N 1
ATOM 2080 C CA . LEU A 1 271 ? 13.383 -23.531 -18.219 1 97.75 271 LEU A CA 1
ATOM 2081 C C . LEU A 1 271 ? 13.5 -23.953 -16.766 1 97.75 271 LEU A C 1
ATOM 2083 O O . LEU A 1 271 ? 13.703 -25.125 -16.453 1 97.75 271 LEU A O 1
ATOM 2087 N N . MET A 1 272 ? 13.352 -23 -15.883 1 98.44 272 MET A N 1
ATOM 2088 C CA . MET A 1 272 ? 13.477 -23.266 -14.461 1 98.44 272 MET A CA 1
ATOM 2089 C C . MET A 1 272 ? 12.367 -24.203 -13.992 1 98.44 272 MET A C 1
ATOM 2091 O O . MET A 1 272 ? 12.609 -25.078 -13.156 1 98.44 272 MET A O 1
ATOM 2095 N N . ARG A 1 273 ? 11.188 -24.016 -14.555 1 98.56 273 ARG A N 1
ATOM 2096 C CA . ARG A 1 273 ? 10.094 -24.938 -14.289 1 98.56 273 ARG A CA 1
ATOM 2097 C C . ARG A 1 273 ? 10.484 -26.359 -14.688 1 98.56 273 ARG A C 1
ATOM 2099 O O . ARG A 1 273 ? 10.359 -27.297 -13.883 1 98.56 273 ARG A O 1
ATOM 2106 N N . ASP A 1 274 ? 10.969 -26.5 -15.875 1 98.69 274 ASP A N 1
ATOM 2107 C CA . ASP A 1 274 ? 11.289 -27.812 -16.422 1 98.69 274 ASP A CA 1
ATOM 2108 C C . ASP A 1 274 ? 12.445 -28.453 -15.656 1 98.69 274 ASP A C 1
ATOM 2110 O O . ASP A 1 274 ? 12.43 -29.656 -15.398 1 98.69 274 ASP A O 1
ATOM 2114 N N . MET A 1 275 ? 13.453 -27.672 -15.289 1 98.44 275 MET A N 1
ATOM 2115 C CA . MET A 1 275 ? 14.555 -28.156 -14.461 1 98.44 275 MET A CA 1
ATOM 2116 C C . MET A 1 275 ? 14.039 -28.719 -13.141 1 98.44 275 MET A C 1
ATOM 2118 O O . MET A 1 275 ? 14.406 -29.828 -12.75 1 98.44 275 MET A O 1
ATOM 2122 N N . THR A 1 276 ? 13.242 -27.953 -12.469 1 98.81 276 THR A N 1
ATOM 2123 C CA . THR A 1 276 ? 12.719 -28.344 -11.172 1 98.81 276 THR A CA 1
ATOM 2124 C C . THR A 1 276 ? 11.898 -29.625 -11.281 1 98.81 276 THR A C 1
ATOM 2126 O O . THR A 1 276 ? 12.086 -30.547 -10.492 1 98.81 276 THR A O 1
ATOM 2129 N N . ARG A 1 277 ? 11.008 -29.703 -12.242 1 98.75 277 ARG A N 1
ATOM 2130 C CA . ARG A 1 277 ? 10.125 -30.844 -12.414 1 98.75 277 ARG A CA 1
ATOM 2131 C C . ARG A 1 277 ? 10.922 -32.094 -12.773 1 98.75 277 ARG A C 1
ATOM 2133 O O . ARG A 1 277 ? 10.648 -33.188 -12.258 1 98.75 277 ARG A O 1
ATOM 2140 N N . ALA A 1 278 ? 11.906 -31.938 -13.625 1 98.69 278 ALA A N 1
ATOM 2141 C CA . ALA A 1 278 ? 12.75 -33.062 -14 1 98.69 278 ALA A CA 1
ATOM 2142 C C . ALA A 1 278 ? 13.484 -33.625 -12.789 1 98.69 278 ALA A C 1
ATOM 2144 O O . ALA A 1 278 ? 13.641 -34.844 -12.664 1 98.69 278 ALA A O 1
ATOM 2145 N N . ALA A 1 279 ? 13.969 -32.75 -11.961 1 98.75 279 ALA A N 1
ATOM 2146 C CA . ALA A 1 279 ? 14.695 -33.188 -10.766 1 98.75 279 ALA A CA 1
ATOM 2147 C C . ALA A 1 279 ? 13.82 -34.094 -9.883 1 98.75 279 ALA A C 1
ATOM 2149 O O . ALA A 1 279 ? 14.266 -35.156 -9.453 1 98.75 279 ALA A O 1
ATOM 2150 N N . PHE A 1 280 ? 12.609 -33.688 -9.641 1 98.69 280 PHE A N 1
ATOM 2151 C CA . PHE A 1 280 ? 11.758 -34.438 -8.719 1 98.69 280 PHE A CA 1
ATOM 2152 C C . PHE A 1 280 ? 11.266 -35.719 -9.367 1 98.69 280 PHE A C 1
ATOM 2154 O O . PHE A 1 280 ? 11.07 -36.75 -8.68 1 98.69 280 PHE A O 1
ATOM 2161 N N . ARG A 1 281 ? 11.125 -35.719 -10.703 1 98.25 281 ARG A N 1
ATOM 2162 C CA . ARG A 1 281 ? 10.836 -36.969 -11.398 1 98.25 281 ARG A CA 1
ATOM 2163 C C . ARG A 1 281 ? 11.984 -37.969 -11.234 1 98.25 281 ARG A C 1
ATOM 2165 O O . ARG A 1 281 ? 11.758 -39.156 -10.969 1 98.25 281 ARG A O 1
ATOM 2172 N N . ALA A 1 282 ? 13.141 -37.438 -11.336 1 98.12 282 ALA A N 1
ATOM 2173 C CA . ALA A 1 282 ? 14.32 -38.312 -11.211 1 98.12 282 ALA A CA 1
ATOM 2174 C C . ALA A 1 282 ? 14.438 -38.875 -9.797 1 98.12 282 ALA A C 1
ATOM 2176 O O . ALA A 1 282 ? 15 -39.938 -9.602 1 98.12 282 ALA A O 1
ATOM 2177 N N . LEU A 1 283 ? 13.914 -38.188 -8.836 1 98.12 283 LEU A N 1
ATOM 2178 C CA . LEU A 1 283 ? 13.977 -38.594 -7.441 1 98.12 283 LEU A CA 1
ATOM 2179 C C . LEU A 1 283 ? 12.75 -39.438 -7.066 1 98.12 283 LEU A C 1
ATOM 2181 O O . LEU A 1 283 ? 12.57 -39.781 -5.902 1 98.12 283 LEU A O 1
ATOM 2185 N N . ASP A 1 284 ? 11.898 -39.656 -8 1 97.44 284 ASP A N 1
ATOM 2186 C CA . ASP A 1 284 ? 10.672 -40.438 -7.832 1 97.44 284 ASP A CA 1
ATOM 2187 C C . ASP A 1 284 ? 9.758 -39.812 -6.793 1 97.44 284 ASP A C 1
ATOM 2189 O O . ASP A 1 284 ? 9.266 -40.469 -5.887 1 97.44 284 ASP A O 1
ATOM 2193 N N . ILE A 1 285 ? 9.656 -38.594 -6.844 1 98.25 285 ILE A N 1
ATOM 2194 C CA . ILE A 1 285 ? 8.734 -37.812 -6.004 1 98.25 285 ILE A CA 1
ATOM 2195 C C . ILE A 1 285 ? 7.633 -37.219 -6.863 1 98.25 285 ILE A C 1
ATOM 2197 O O . ILE A 1 285 ? 7.906 -36.406 -7.762 1 98.25 285 ILE A O 1
ATOM 2201 N N . PRO A 1 286 ? 6.43 -37.531 -6.629 1 98.19 286 PRO A N 1
ATOM 2202 C CA . PRO A 1 286 ? 5.324 -37.094 -7.488 1 98.19 286 PRO A CA 1
ATOM 2203 C C . PRO A 1 286 ? 5.133 -35.594 -7.484 1 98.19 286 PRO A C 1
ATOM 2205 O O . PRO A 1 286 ? 5.344 -34.938 -6.457 1 98.19 286 PRO A O 1
ATOM 2208 N N . LEU A 1 287 ? 4.742 -35.062 -8.625 1 98.5 287 LEU A N 1
ATOM 2209 C CA . LEU A 1 287 ? 4.324 -33.688 -8.812 1 98.5 287 LEU A CA 1
ATOM 2210 C C . LEU A 1 287 ? 2.805 -33.562 -8.766 1 98.5 287 LEU A C 1
ATOM 2212 O O . LEU A 1 287 ? 2.096 -34.5 -9.148 1 98.5 287 LEU A O 1
ATOM 2216 N N . LEU A 1 288 ? 2.316 -32.438 -8.305 1 98.12 288 LEU A N 1
ATOM 2217 C CA . LEU A 1 288 ? 0.876 -32.281 -8.133 1 98.12 288 LEU A CA 1
ATOM 2218 C C . LEU A 1 288 ? 0.197 -32.031 -9.477 1 98.12 288 LEU A C 1
ATOM 2220 O O . LEU A 1 288 ? -0.938 -32.438 -9.695 1 98.12 288 LEU A O 1
ATOM 2224 N N . VAL A 1 289 ? 0.839 -31.312 -10.344 1 98.38 289 VAL A N 1
ATOM 2225 C CA . VAL A 1 289 ? 0.221 -30.797 -11.562 1 98.38 289 VAL A CA 1
ATOM 2226 C C . VAL A 1 289 ? 0.835 -31.5 -12.781 1 98.38 289 VAL A C 1
ATOM 2228 O O . VAL A 1 289 ? 2.045 -31.734 -12.82 1 98.38 289 VAL A O 1
ATOM 2231 N N . GLU A 1 290 ? 0.032 -31.797 -13.727 1 97 290 GLU A N 1
ATOM 2232 C CA . GLU A 1 290 ? 0.547 -32.312 -14.984 1 97 290 GLU A CA 1
ATOM 2233 C C . GLU A 1 290 ? 1.36 -31.266 -15.734 1 97 290 GLU A C 1
ATOM 2235 O O . GLU A 1 290 ? 1.169 -30.062 -15.531 1 97 290 GLU A O 1
ATOM 2240 N N . ASP A 1 291 ? 2.229 -31.656 -16.594 1 96.81 291 ASP A N 1
ATOM 2241 C CA . ASP A 1 291 ? 3.182 -30.781 -17.266 1 96.81 291 ASP A CA 1
ATOM 2242 C C . ASP A 1 291 ? 2.459 -29.734 -18.109 1 96.81 291 ASP A C 1
ATOM 2244 O O . ASP A 1 291 ? 2.891 -28.578 -18.172 1 96.81 291 ASP A O 1
ATOM 2248 N N . ALA A 1 292 ? 1.402 -30.109 -18.703 1 95.88 292 ALA A N 1
ATOM 2249 C CA . ALA A 1 292 ? 0.703 -29.234 -19.656 1 95.88 292 ALA A CA 1
ATOM 2250 C C . ALA A 1 292 ? 0.179 -27.984 -18.953 1 95.88 292 ALA A C 1
ATOM 2252 O O . ALA A 1 292 ? -0.033 -26.953 -19.609 1 95.88 292 ALA A O 1
ATOM 2253 N N . TYR A 1 293 ? 0.021 -28.078 -17.625 1 97.62 293 TYR A N 1
ATOM 2254 C CA . TYR A 1 293 ? -0.586 -26.969 -16.906 1 97.62 293 TYR A CA 1
ATOM 2255 C C . TYR A 1 293 ? 0.314 -26.484 -15.773 1 97.62 293 TYR A C 1
ATOM 2257 O O . TYR A 1 293 ? -0.134 -25.781 -14.875 1 97.62 293 TYR A O 1
ATOM 2265 N N . ALA A 1 294 ? 1.54 -26.984 -15.836 1 98.44 294 ALA A N 1
ATOM 2266 C CA . ALA A 1 294 ? 2.48 -26.625 -14.781 1 98.44 294 ALA A CA 1
ATOM 2267 C C . ALA A 1 294 ? 2.902 -25.172 -14.891 1 98.44 294 ALA A C 1
ATOM 2269 O O . ALA A 1 294 ? 3.391 -24.734 -15.938 1 98.44 294 ALA A O 1
ATOM 2270 N N . SER A 1 295 ? 2.707 -24.406 -13.867 1 98.5 295 SER A N 1
ATOM 2271 C CA . SER A 1 295 ? 3.057 -22.984 -13.852 1 98.5 295 SER A CA 1
ATOM 2272 C C . SER A 1 295 ? 4.562 -22.797 -13.977 1 98.5 295 SER A C 1
ATOM 2274 O O . SER A 1 295 ? 5.344 -23.484 -13.328 1 98.5 295 SER A O 1
ATOM 2276 N N . PRO A 1 296 ? 5.012 -21.812 -14.719 1 98.12 296 PRO A N 1
ATOM 2277 C CA . PRO A 1 296 ? 6.438 -21.484 -14.82 1 98.12 296 PRO A CA 1
ATOM 2278 C C . PRO A 1 296 ? 6.977 -20.797 -13.578 1 98.12 296 PRO A C 1
ATOM 2280 O O . PRO A 1 296 ? 8.188 -20.641 -13.422 1 98.12 296 PRO A O 1
ATOM 2283 N N . THR A 1 297 ? 6.121 -20.359 -12.648 1 98.06 297 THR A N 1
ATOM 2284 C CA . THR A 1 297 ? 6.598 -19.5 -11.578 1 98.06 297 THR A CA 1
ATOM 2285 C C . THR A 1 297 ? 6.664 -20.266 -10.258 1 98.06 297 THR A C 1
ATOM 2287 O O . THR A 1 297 ? 7.297 -19.828 -9.297 1 98.06 297 THR A O 1
ATOM 2290 N N . VAL A 1 298 ? 5.992 -21.422 -10.188 1 98.56 298 VAL A N 1
ATOM 2291 C CA . VAL A 1 298 ? 5.953 -22.203 -8.953 1 98.56 298 VAL A CA 1
ATOM 2292 C C . VAL A 1 298 ? 5.719 -23.672 -9.273 1 98.56 298 VAL A C 1
ATOM 2294 O O . VAL A 1 298 ? 4.945 -24 -10.172 1 98.56 298 VAL A O 1
ATOM 2297 N N . THR A 1 299 ? 6.332 -24.609 -8.594 1 98.75 299 THR A N 1
ATOM 2298 C CA . THR A 1 299 ? 6.137 -26.047 -8.734 1 98.75 299 THR A CA 1
ATOM 2299 C C . THR A 1 299 ? 5.625 -26.656 -7.434 1 98.75 299 THR A C 1
ATOM 2301 O O . THR A 1 299 ? 6.223 -26.453 -6.375 1 98.75 299 THR A O 1
ATOM 2304 N N . ALA A 1 300 ? 4.523 -27.328 -7.504 1 98.62 300 ALA A N 1
ATOM 2305 C CA . ALA A 1 300 ? 3.961 -28.031 -6.355 1 98.62 300 ALA A CA 1
ATOM 2306 C C . ALA A 1 300 ? 4.34 -29.516 -6.379 1 98.62 300 ALA A C 1
ATOM 2308 O O . ALA A 1 300 ? 4.125 -30.188 -7.383 1 98.62 300 ALA A O 1
ATOM 2309 N N . ILE A 1 301 ? 4.961 -29.953 -5.301 1 98.69 301 ILE A N 1
ATOM 2310 C CA . ILE A 1 301 ? 5.422 -31.328 -5.16 1 98.69 301 ILE A CA 1
ATOM 2311 C C . ILE A 1 301 ? 4.582 -32.062 -4.109 1 98.69 301 ILE A C 1
ATOM 2313 O O . ILE A 1 301 ? 4.297 -31.5 -3.047 1 98.69 301 ILE A O 1
ATOM 2317 N N . LYS A 1 302 ? 4.168 -33.25 -4.41 1 98.12 302 LYS A N 1
ATOM 2318 C CA . LYS A 1 302 ? 3.312 -34.031 -3.531 1 98.12 302 LYS A CA 1
ATOM 2319 C C . LYS A 1 302 ? 3.984 -35.375 -3.152 1 98.12 302 LYS A C 1
ATOM 2321 O O . LYS A 1 302 ? 3.662 -36.406 -3.711 1 98.12 302 LYS A O 1
ATOM 2326 N N . PRO A 1 303 ? 4.738 -35.312 -2.068 1 97.19 303 PRO A N 1
ATOM 2327 C CA . PRO A 1 303 ? 5.418 -36.531 -1.675 1 97.19 303 PRO A CA 1
ATOM 2328 C C . PRO A 1 303 ? 4.445 -37.656 -1.298 1 97.19 303 PRO A C 1
ATOM 2330 O O . PRO A 1 303 ? 3.373 -37.375 -0.75 1 97.19 303 PRO A O 1
ATOM 2333 N N . ALA A 1 304 ? 4.93 -38.906 -1.506 1 95.62 304 ALA A N 1
ATOM 2334 C CA . ALA A 1 304 ? 4.109 -40.062 -1.191 1 95.62 304 ALA A CA 1
ATOM 2335 C C . ALA A 1 304 ? 4.672 -40.812 0.01 1 95.62 304 ALA A C 1
ATOM 2337 O O . ALA A 1 304 ? 3.957 -41.594 0.657 1 95.62 304 ALA A O 1
ATOM 2338 N N . ASP A 1 305 ? 5.852 -40.594 0.344 1 96 305 ASP A N 1
ATOM 2339 C CA . ASP A 1 305 ? 6.465 -41.5 1.297 1 96 305 ASP A CA 1
ATOM 2340 C C . ASP A 1 305 ? 7.23 -40.75 2.377 1 96 305 ASP A C 1
ATOM 2342 O O . ASP A 1 305 ? 8.039 -41.344 3.105 1 96 305 ASP A O 1
ATOM 2346 N N . PHE A 1 306 ? 7.105 -39.438 2.369 1 95.88 306 PHE A N 1
ATOM 2347 C CA . PHE A 1 306 ? 7.656 -38.625 3.467 1 95.88 306 PHE A CA 1
ATOM 2348 C C . PHE A 1 306 ? 6.789 -37.406 3.746 1 95.88 306 PHE A C 1
ATOM 2350 O O . PHE A 1 306 ? 5.902 -37.094 2.955 1 95.88 306 PHE A O 1
ATOM 2357 N N . ASP A 1 307 ? 6.992 -36.844 4.836 1 94.88 307 ASP A N 1
ATOM 2358 C CA . ASP A 1 307 ? 6.238 -35.688 5.285 1 94.88 307 ASP A CA 1
ATOM 2359 C C . ASP A 1 307 ? 6.812 -34.406 4.699 1 94.88 307 ASP A C 1
ATOM 2361 O O . ASP A 1 307 ? 7.984 -34.062 4.922 1 94.88 307 ASP A O 1
ATOM 2365 N N . ALA A 1 308 ? 5.996 -33.625 3.943 1 97.19 308 ALA A N 1
ATOM 2366 C CA . ALA A 1 308 ? 6.422 -32.375 3.287 1 97.19 308 ALA A CA 1
ATOM 2367 C C . ALA A 1 308 ? 6.941 -31.375 4.305 1 97.19 308 ALA A C 1
ATOM 2369 O O . ALA A 1 308 ? 7.926 -30.688 4.051 1 97.19 308 ALA A O 1
ATOM 2370 N N . GLU A 1 309 ? 6.293 -31.266 5.414 1 96.88 309 GLU A N 1
ATOM 2371 C CA . GLU A 1 309 ? 6.684 -30.312 6.441 1 96.88 309 GLU A CA 1
ATOM 2372 C C . GLU A 1 309 ? 8.031 -30.672 7.051 1 96.88 309 GLU A C 1
ATOM 2374 O O . GLU A 1 309 ? 8.812 -29.781 7.41 1 96.88 309 GLU A O 1
ATOM 2379 N N . GLN A 1 310 ? 8.266 -31.938 7.246 1 97.25 310 GLN A N 1
ATOM 2380 C CA . GLN A 1 310 ? 9.547 -32.375 7.781 1 97.25 310 GLN A CA 1
ATOM 2381 C C . GLN A 1 310 ? 10.695 -31.969 6.859 1 97.25 310 GLN A C 1
ATOM 2383 O O . GLN A 1 310 ? 11.75 -31.531 7.328 1 97.25 310 GLN A O 1
ATOM 2388 N N . LEU A 1 311 ? 10.469 -32.188 5.578 1 98.06 311 LEU A N 1
ATOM 2389 C CA . LEU A 1 311 ? 11.5 -31.781 4.621 1 98.06 311 LEU A CA 1
ATOM 2390 C C . LEU A 1 311 ? 11.734 -30.281 4.672 1 98.06 311 LEU A C 1
ATOM 2392 O O . LEU A 1 311 ? 12.883 -29.828 4.684 1 98.06 311 LEU A O 1
ATOM 2396 N N . ARG A 1 312 ? 10.68 -29.5 4.637 1 97.38 312 ARG A N 1
ATOM 2397 C CA . ARG A 1 312 ? 10.781 -28.047 4.688 1 97.38 312 ARG A CA 1
ATOM 2398 C C . ARG A 1 312 ? 11.578 -27.594 5.91 1 97.38 312 ARG A C 1
ATOM 2400 O O . ARG A 1 312 ? 12.469 -26.75 5.801 1 97.38 312 ARG A O 1
ATOM 2407 N N . LYS A 1 313 ? 11.297 -28.141 7.059 1 96.88 313 LYS A N 1
ATOM 2408 C CA . LYS A 1 313 ? 11.977 -27.797 8.305 1 96.88 313 LYS A CA 1
ATOM 2409 C C . LYS A 1 313 ? 13.461 -28.156 8.242 1 96.88 313 LYS A C 1
ATOM 2411 O O . LYS A 1 313 ? 14.312 -27.375 8.68 1 96.88 313 LYS A O 1
ATOM 2416 N N . GLN A 1 314 ? 13.734 -29.344 7.73 1 96.75 314 GLN A N 1
ATOM 2417 C CA . GLN A 1 314 ? 15.109 -29.828 7.652 1 96.75 314 GLN A CA 1
ATOM 2418 C C . GLN A 1 314 ? 15.953 -28.922 6.762 1 96.75 314 GLN A C 1
ATOM 2420 O O . GLN A 1 314 ? 17.062 -28.547 7.133 1 96.75 314 GLN A O 1
ATOM 2425 N N . VAL A 1 315 ? 15.453 -28.609 5.617 1 96.94 315 VAL A N 1
ATOM 2426 C CA . VAL A 1 315 ? 16.172 -27.781 4.656 1 96.94 315 VAL A CA 1
ATOM 2427 C C . VAL A 1 315 ? 16.344 -26.375 5.207 1 96.94 315 VAL A C 1
ATOM 2429 O O . VAL A 1 315 ? 17.391 -25.75 5.016 1 96.94 315 VAL A O 1
ATOM 2432 N N . LYS A 1 316 ? 15.305 -25.844 5.82 1 95.25 316 LYS A N 1
ATOM 2433 C CA . LYS A 1 316 ? 15.398 -24.531 6.469 1 95.25 316 LYS A CA 1
ATOM 2434 C C . LYS A 1 316 ? 16.484 -24.531 7.547 1 95.25 316 LYS A C 1
ATOM 2436 O O . LYS A 1 316 ? 17.281 -23.609 7.625 1 95.25 316 LYS A O 1
ATOM 2441 N N . GLN A 1 317 ? 16.5 -25.484 8.359 1 93.31 317 GLN A N 1
ATOM 2442 C CA . GLN A 1 317 ? 17.453 -25.609 9.461 1 93.31 317 GLN A CA 1
ATOM 2443 C C . GLN A 1 317 ? 18.891 -25.688 8.945 1 93.31 317 GLN A C 1
ATOM 2445 O O . GLN A 1 317 ? 19.797 -25.062 9.508 1 93.31 317 GLN A O 1
ATOM 2450 N N . ASP A 1 318 ? 19.125 -26.406 7.887 1 92.62 318 ASP A N 1
ATOM 2451 C CA . ASP A 1 318 ? 20.484 -26.688 7.418 1 92.62 318 ASP A CA 1
ATOM 2452 C C . ASP A 1 318 ? 21 -25.547 6.535 1 92.62 318 ASP A C 1
ATOM 2454 O O . ASP A 1 318 ? 22.203 -25.25 6.539 1 92.62 318 ASP A O 1
ATOM 2458 N N . PHE A 1 319 ? 20.078 -25.016 5.734 1 92.25 319 PHE A N 1
ATOM 2459 C CA . PHE A 1 319 ? 20.562 -24.156 4.664 1 92.25 319 PHE A CA 1
ATOM 2460 C C . PHE A 1 319 ? 19.906 -22.781 4.719 1 92.25 319 PHE A C 1
ATOM 2462 O O . PHE A 1 319 ? 20.203 -21.906 3.904 1 92.25 319 PHE A O 1
ATOM 2469 N N . ASN A 1 320 ? 18.938 -22.562 5.648 1 94.31 320 ASN A N 1
ATOM 2470 C CA . ASN A 1 320 ? 18.125 -21.359 5.695 1 94.31 320 ASN A CA 1
ATOM 2471 C C . ASN A 1 320 ? 17.422 -21.109 4.371 1 94.31 320 ASN A C 1
ATOM 2473 O O . ASN A 1 320 ? 17.375 -19.969 3.891 1 94.31 320 ASN A O 1
ATOM 2477 N N . LEU A 1 321 ? 17.047 -22.172 3.734 1 94.19 321 LEU A N 1
ATOM 2478 C CA . LEU A 1 321 ? 16.266 -22.172 2.506 1 94.19 321 LEU A CA 1
ATOM 2479 C C . LEU A 1 321 ? 14.781 -22.406 2.809 1 94.19 321 LEU A C 1
ATOM 2481 O O . LEU A 1 321 ? 14.422 -23.391 3.457 1 94.19 321 LEU A O 1
ATOM 2485 N N . ALA A 1 322 ? 13.969 -21.438 2.359 1 94.94 322 ALA A N 1
ATOM 2486 C CA . ALA A 1 322 ? 12.539 -21.5 2.666 1 94.94 322 ALA A CA 1
ATOM 2487 C C . ALA A 1 322 ? 11.727 -21.828 1.417 1 94.94 322 ALA A C 1
ATOM 2489 O O . ALA A 1 322 ? 11.859 -21.156 0.392 1 94.94 322 ALA A O 1
ATOM 2490 N N . PHE A 1 323 ? 10.914 -22.859 1.521 1 94.31 323 PHE A N 1
ATOM 2491 C CA . PHE A 1 323 ? 9.828 -23.125 0.592 1 94.31 323 PHE A CA 1
ATOM 2492 C C . PHE A 1 323 ? 8.477 -23.016 1.291 1 94.31 323 PHE A C 1
ATOM 2494 O O . PHE A 1 323 ? 8.406 -23 2.521 1 94.31 323 PHE A O 1
ATOM 2501 N N . ALA A 1 324 ? 7.457 -23.047 0.457 1 96.06 324 ALA A N 1
ATOM 2502 C CA . ALA A 1 324 ? 6.121 -22.891 1.021 1 96.06 324 ALA A CA 1
ATOM 2503 C C . ALA A 1 324 ? 5.449 -24.25 1.215 1 96.06 324 ALA A C 1
ATOM 2505 O O . ALA A 1 324 ? 5.68 -25.172 0.439 1 96.06 324 ALA A O 1
ATOM 2506 N N . GLY A 1 325 ? 4.691 -24.328 2.27 1 96.31 325 GLY A N 1
ATOM 2507 C CA . GLY A 1 325 ? 3.854 -25.5 2.457 1 96.31 325 GLY A CA 1
ATOM 2508 C C . GLY A 1 325 ? 2.537 -25.422 1.707 1 96.31 325 GLY A C 1
ATOM 2509 O O . GLY A 1 325 ? 2.273 -24.438 1.009 1 96.31 325 GLY A O 1
ATOM 2510 N N . GLY A 1 326 ? 1.809 -26.531 1.812 1 95.44 326 GLY A N 1
ATOM 2511 C CA . GLY A 1 326 ? 0.472 -26.531 1.238 1 95.44 326 GLY A CA 1
ATOM 2512 C C . GLY A 1 326 ? -0.499 -25.641 1.995 1 95.44 326 GLY A C 1
ATOM 2513 O O . GLY A 1 326 ? -0.219 -25.234 3.121 1 95.44 326 GLY A O 1
ATOM 2514 N N . GLN A 1 327 ? -1.582 -25.328 1.373 1 93.5 327 GLN A N 1
ATOM 2515 C CA . GLN A 1 327 ? -2.625 -24.5 1.97 1 93.5 327 GLN A CA 1
ATOM 2516 C C . GLN A 1 327 ? -3.938 -25.266 2.086 1 93.5 327 GLN A C 1
ATOM 2518 O O . GLN A 1 327 ? -4.156 -26.25 1.371 1 93.5 327 GLN A O 1
ATOM 2523 N N . ALA A 1 328 ? -4.762 -24.797 2.988 1 93.81 328 ALA A N 1
ATOM 2524 C CA . ALA A 1 328 ? -6.086 -25.375 3.184 1 93.81 328 ALA A CA 1
ATOM 2525 C C . ALA A 1 328 ? -6.004 -26.891 3.352 1 93.81 328 ALA A C 1
ATOM 2527 O O . ALA A 1 328 ? -5.246 -27.391 4.191 1 93.81 328 ALA A O 1
ATOM 2528 N N . HIS A 1 329 ? -6.719 -27.719 2.518 1 93.62 329 HIS A N 1
ATOM 2529 C CA . HIS A 1 329 ? -6.762 -29.156 2.715 1 93.62 329 HIS A CA 1
ATOM 2530 C C . HIS A 1 329 ? -5.469 -29.812 2.248 1 93.62 329 HIS A C 1
ATOM 2532 O O . HIS A 1 329 ? -5.234 -31 2.521 1 93.62 329 HIS A O 1
ATOM 2538 N N . MET A 1 330 ? -4.559 -29.062 1.688 1 95.06 330 MET A N 1
ATOM 2539 C CA . MET A 1 330 ? -3.291 -29.625 1.219 1 95.06 330 MET A CA 1
ATOM 2540 C C . MET A 1 330 ? -2.17 -29.328 2.209 1 95.06 330 MET A C 1
ATOM 2542 O O . MET A 1 330 ? -1.007 -29.625 1.944 1 95.06 330 MET A O 1
ATOM 2546 N N . LYS A 1 331 ? -2.502 -28.672 3.301 1 94.06 331 LYS A N 1
ATOM 2547 C CA . LYS A 1 331 ? -1.511 -28.438 4.348 1 94.06 331 LYS A CA 1
ATOM 2548 C C . LYS A 1 331 ? -0.839 -29.75 4.77 1 94.06 331 LYS A C 1
ATOM 2550 O O . LYS A 1 331 ? -1.517 -30.734 5.059 1 94.06 331 LYS A O 1
ATOM 2555 N N . GLY A 1 332 ? 0.439 -29.734 4.691 1 94.44 332 GLY A N 1
ATOM 2556 C CA . GLY A 1 332 ? 1.207 -30.906 5.09 1 94.44 332 GLY A CA 1
ATOM 2557 C C . GLY A 1 332 ? 1.299 -31.969 4.004 1 94.44 332 GLY A C 1
ATOM 2558 O O . GLY A 1 332 ? 2.09 -32.906 4.109 1 94.44 332 GLY A O 1
ATOM 2559 N N . GLU A 1 333 ? 0.512 -31.75 2.918 1 95.81 333 GLU A N 1
ATOM 2560 C CA . GLU A 1 333 ? 0.434 -32.75 1.865 1 95.81 333 GLU A CA 1
ATOM 2561 C C . GLU A 1 333 ? 1.379 -32.438 0.714 1 95.81 333 GLU A C 1
ATOM 2563 O O . GLU A 1 333 ? 1.812 -33.312 -0.017 1 95.81 333 GLU A O 1
ATOM 2568 N N . ILE A 1 334 ? 1.634 -31.188 0.562 1 98 334 ILE A N 1
ATOM 2569 C CA . ILE A 1 334 ? 2.516 -30.781 -0.522 1 98 334 ILE A CA 1
ATOM 2570 C C . ILE A 1 334 ? 3.484 -29.703 -0.017 1 98 334 ILE A C 1
ATOM 2572 O O . ILE A 1 334 ? 3.322 -29.188 1.09 1 98 334 ILE A O 1
ATOM 2576 N N . PHE A 1 335 ? 4.484 -29.406 -0.737 1 98.38 335 PHE A N 1
ATOM 2577 C CA . PHE A 1 335 ? 5.277 -28.203 -0.621 1 98.38 335 PHE A CA 1
ATOM 2578 C C . PHE A 1 335 ? 5.48 -27.547 -1.986 1 98.38 335 PHE A C 1
ATOM 2580 O O . PHE A 1 335 ? 5.254 -28.188 -3.02 1 98.38 335 PHE A O 1
ATOM 2587 N N . ARG A 1 336 ? 5.758 -26.297 -2.01 1 98.5 336 ARG A N 1
ATOM 2588 C CA . ARG A 1 336 ? 5.809 -25.531 -3.246 1 98.5 336 ARG A CA 1
ATOM 2589 C C . ARG A 1 336 ? 7.113 -24.75 -3.348 1 98.5 336 ARG A C 1
ATOM 2591 O O . ARG A 1 336 ? 7.527 -24.078 -2.391 1 98.5 336 ARG A O 1
ATOM 2598 N N . ILE A 1 337 ? 7.727 -24.828 -4.453 1 98.44 337 ILE A N 1
ATOM 2599 C CA . ILE A 1 337 ? 8.984 -24.141 -4.711 1 98.44 337 ILE A CA 1
ATOM 2600 C C . ILE A 1 337 ? 8.758 -23.016 -5.703 1 98.44 337 ILE A C 1
ATOM 2602 O O . ILE A 1 337 ? 8.328 -23.234 -6.836 1 98.44 337 ILE A O 1
ATOM 2606 N N . GLY A 1 338 ? 9.008 -21.797 -5.219 1 97.81 338 GLY A N 1
ATOM 2607 C CA . GLY A 1 338 ? 8.938 -20.641 -6.105 1 97.81 338 GLY A CA 1
ATOM 2608 C C . GLY A 1 338 ? 10.203 -20.438 -6.918 1 97.81 338 GLY A C 1
ATOM 2609 O O . GLY A 1 338 ? 11.312 -20.547 -6.387 1 97.81 338 GLY A O 1
ATOM 2610 N N . HIS A 1 339 ? 10.102 -20.25 -8.148 1 97.5 339 HIS A N 1
ATOM 2611 C CA . HIS A 1 339 ? 11.227 -19.984 -9.039 1 97.5 339 HIS A CA 1
ATOM 2612 C C . HIS A 1 339 ? 10.898 -18.844 -10.008 1 97.5 339 HIS A C 1
ATOM 2614 O O . HIS A 1 339 ? 11.094 -18.984 -11.219 1 97.5 339 HIS A O 1
ATOM 2620 N N . MET A 1 340 ? 10.398 -17.781 -9.508 1 96.44 340 MET A N 1
ATOM 2621 C CA . MET A 1 340 ? 9.992 -16.641 -10.336 1 96.44 340 MET A CA 1
ATOM 2622 C C . MET A 1 340 ? 10.867 -15.43 -10.055 1 96.44 340 MET A C 1
ATOM 2624 O O . MET A 1 340 ? 11.555 -15.375 -9.039 1 96.44 340 MET A O 1
ATOM 2628 N N . GLY A 1 341 ? 10.781 -14.461 -10.953 1 96.31 341 GLY A N 1
ATOM 2629 C CA . GLY A 1 341 ? 11.398 -13.164 -10.758 1 96.31 341 GLY A CA 1
ATOM 2630 C C . GLY A 1 341 ? 12.914 -13.219 -10.758 1 96.31 341 GLY A C 1
ATOM 2631 O O . GLY A 1 341 ? 13.523 -13.758 -11.695 1 96.31 341 GLY A O 1
ATOM 2632 N N . TYR A 1 342 ? 13.547 -12.688 -9.688 1 95.69 342 TYR A N 1
ATOM 2633 C CA . TYR A 1 342 ? 14.992 -12.664 -9.531 1 95.69 342 TYR A CA 1
ATOM 2634 C C . TYR A 1 342 ? 15.523 -14.039 -9.141 1 95.69 342 TYR A C 1
ATOM 2636 O O . TYR A 1 342 ? 15.961 -14.242 -8.008 1 95.69 342 TYR A O 1
ATOM 2644 N N . CYS A 1 343 ? 15.438 -14.93 -10.102 1 95.12 343 CYS A N 1
ATOM 2645 C CA . CYS A 1 343 ? 15.828 -16.328 -10 1 95.12 343 CYS A CA 1
ATOM 2646 C C . CYS A 1 343 ? 16.484 -16.812 -11.297 1 95.12 343 CYS A C 1
ATOM 2648 O O . CYS A 1 343 ? 16.047 -16.438 -12.391 1 95.12 343 CYS A O 1
ATOM 2650 N N . SER A 1 344 ? 17.516 -17.547 -11.188 1 94 344 SER A N 1
ATOM 2651 C CA . SER A 1 344 ? 18.25 -18.094 -12.328 1 94 344 SER A CA 1
ATOM 2652 C C . SER A 1 344 ? 18.328 -19.609 -12.266 1 94 344 SER A C 1
ATOM 2654 O O . SER A 1 344 ? 18.031 -20.203 -11.227 1 94 344 SER A O 1
ATOM 2656 N N . PRO A 1 345 ? 18.656 -20.234 -13.367 1 95.25 345 PRO A N 1
ATOM 2657 C CA . PRO A 1 345 ? 18.875 -21.688 -13.344 1 95.25 345 PRO A CA 1
ATOM 2658 C C . PRO A 1 345 ? 19.875 -22.109 -12.273 1 95.25 345 PRO A C 1
ATOM 2660 O O . PRO A 1 345 ? 19.734 -23.188 -11.703 1 95.25 345 PRO A O 1
ATOM 2663 N N . ALA A 1 346 ? 20.828 -21.266 -11.977 1 92.56 346 ALA A N 1
ATOM 2664 C CA . ALA A 1 346 ? 21.781 -21.578 -10.922 1 92.56 346 ALA A CA 1
ATOM 2665 C C . ALA A 1 346 ? 21.094 -21.672 -9.562 1 92.56 346 ALA A C 1
ATOM 2667 O O . ALA A 1 346 ? 21.484 -22.5 -8.727 1 92.56 346 ALA A O 1
ATOM 2668 N N . ASP A 1 347 ? 20.141 -20.812 -9.352 1 95.06 347 ASP A N 1
ATOM 2669 C CA . ASP A 1 347 ? 19.375 -20.875 -8.109 1 95.06 347 ASP A CA 1
ATOM 2670 C C . ASP A 1 347 ? 18.594 -22.172 -8.023 1 95.06 347 ASP A C 1
ATOM 2672 O O . ASP A 1 347 ? 18.453 -22.75 -6.938 1 95.06 347 ASP A O 1
ATOM 2676 N N . VAL A 1 348 ? 18.047 -22.625 -9.156 1 96.94 348 VAL A N 1
ATOM 2677 C CA . VAL A 1 348 ? 17.312 -23.891 -9.195 1 96.94 348 VAL A CA 1
ATOM 2678 C C . VAL A 1 348 ? 18.219 -25.047 -8.797 1 96.94 348 VAL A C 1
ATOM 2680 O O . VAL A 1 348 ? 17.828 -25.906 -8 1 96.94 348 VAL A O 1
ATOM 2683 N N . LEU A 1 349 ? 19.422 -25.016 -9.273 1 96.25 349 LEU A N 1
ATOM 2684 C CA . LEU A 1 349 ? 20.391 -26.062 -8.938 1 96.25 349 LEU A CA 1
ATOM 2685 C C . LEU A 1 349 ? 20.719 -26.031 -7.453 1 96.25 349 LEU A C 1
ATOM 2687 O O . LEU A 1 349 ? 20.859 -27.078 -6.816 1 96.25 349 LEU A O 1
ATOM 2691 N N . GLN A 1 350 ? 20.844 -24.797 -6.926 1 94.5 350 GLN A N 1
ATOM 2692 C CA . GLN A 1 350 ? 21.094 -24.625 -5.5 1 94.5 350 GLN A CA 1
ATOM 2693 C C . GLN A 1 350 ? 19.984 -25.25 -4.672 1 94.5 350 GLN A C 1
ATOM 2695 O O . GLN A 1 350 ? 20.25 -25.969 -3.699 1 94.5 350 GLN A O 1
ATOM 2700 N N . VAL A 1 351 ? 18.75 -25.062 -5.102 1 96.88 351 VAL A N 1
ATOM 2701 C CA . VAL A 1 351 ? 17.578 -25.562 -4.395 1 96.88 351 VAL A CA 1
ATOM 2702 C C . VAL A 1 351 ? 17.531 -27.078 -4.465 1 96.88 351 VAL A C 1
ATOM 2704 O O . VAL A 1 351 ? 17.344 -27.75 -3.443 1 96.88 351 VAL A O 1
ATOM 2707 N N . ILE A 1 352 ? 17.734 -27.625 -5.633 1 98.06 352 ILE A N 1
ATOM 2708 C CA . ILE A 1 352 ? 17.656 -29.062 -5.844 1 98.06 352 ILE A CA 1
ATOM 2709 C C . ILE A 1 352 ? 18.734 -29.766 -5.027 1 98.06 352 ILE A C 1
ATOM 2711 O O . ILE A 1 352 ? 18.469 -30.781 -4.367 1 98.06 352 ILE A O 1
ATOM 2715 N N . GLY A 1 353 ? 19.953 -29.219 -5.051 1 96.06 353 GLY A N 1
ATOM 2716 C CA . GLY A 1 353 ? 21.031 -29.797 -4.262 1 96.06 353 GLY A CA 1
ATOM 2717 C C . GLY A 1 353 ? 20.719 -29.844 -2.777 1 96.06 353 GLY A C 1
ATOM 2718 O O . GLY A 1 353 ? 20.984 -30.844 -2.113 1 96.06 353 GLY A O 1
ATOM 2719 N N . ALA A 1 354 ? 20.188 -28.75 -2.258 1 96.19 354 ALA A N 1
ATOM 2720 C CA . ALA A 1 354 ? 19.828 -28.672 -0.846 1 96.19 354 ALA A CA 1
ATOM 2721 C C . ALA A 1 354 ? 18.703 -29.641 -0.512 1 96.19 354 ALA A C 1
ATOM 2723 O O . ALA A 1 354 ? 18.703 -30.281 0.544 1 96.19 354 ALA A O 1
ATOM 2724 N N . VAL A 1 355 ? 17.766 -29.781 -1.402 1 98.06 355 VAL A N 1
ATOM 2725 C CA . VAL A 1 355 ? 16.625 -30.672 -1.201 1 98.06 355 VAL A CA 1
ATOM 2726 C C . VAL A 1 355 ? 17.094 -32.125 -1.132 1 98.06 355 VAL A C 1
ATOM 2728 O O . VAL A 1 355 ? 16.609 -32.906 -0.302 1 98.06 355 VAL A O 1
ATOM 2731 N N . GLU A 1 356 ? 18.031 -32.5 -1.967 1 98.19 356 GLU A N 1
ATOM 2732 C CA . GLU A 1 356 ? 18.562 -33.875 -1.958 1 98.19 356 GLU A CA 1
ATOM 2733 C C . GLU A 1 356 ? 19.172 -34.219 -0.607 1 98.19 356 GLU A C 1
ATOM 2735 O O . GLU A 1 356 ? 18.938 -35.281 -0.068 1 98.19 356 GLU A O 1
ATOM 2740 N N . ILE A 1 357 ? 19.922 -33.281 -0.065 1 96.88 357 ILE A N 1
ATOM 2741 C CA . ILE A 1 357 ? 20.5 -33.5 1.252 1 96.88 357 ILE A CA 1
ATOM 2742 C C . ILE A 1 357 ? 19.391 -33.625 2.297 1 96.88 357 ILE A C 1
ATOM 2744 O O . ILE A 1 357 ? 19.438 -34.531 3.139 1 96.88 357 ILE A O 1
ATOM 2748 N N . GLY A 1 358 ? 18.453 -32.719 2.195 1 97.94 358 GLY A N 1
ATOM 2749 C CA . GLY A 1 358 ? 17.328 -32.781 3.113 1 97.94 358 GLY A CA 1
ATOM 2750 C C . GLY A 1 358 ? 16.578 -34.125 3.045 1 97.94 358 GLY A C 1
ATOM 2751 O O . GLY A 1 358 ? 16.172 -34.656 4.074 1 97.94 358 GLY A O 1
ATOM 2752 N N . LEU A 1 359 ? 16.375 -34.625 1.88 1 98.12 359 LEU A N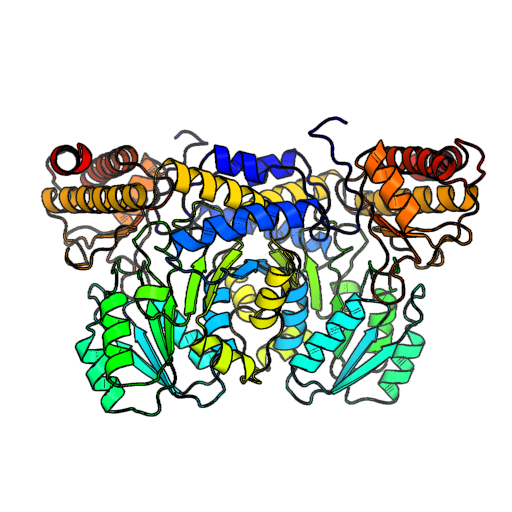 1
ATOM 2753 C CA . LEU A 1 359 ? 15.68 -35.906 1.683 1 98.12 359 LEU A CA 1
ATOM 2754 C C . LEU A 1 359 ? 16.422 -37.031 2.383 1 98.12 359 LEU A C 1
ATOM 2756 O O . LEU A 1 359 ? 15.797 -37.844 3.076 1 98.12 359 LEU A O 1
ATOM 2760 N N . VAL A 1 360 ? 17.703 -37.062 2.256 1 97.5 360 VAL A N 1
ATOM 2761 C CA . VAL A 1 360 ? 18.5 -38.094 2.9 1 97.5 360 VAL A CA 1
ATOM 2762 C C . VAL A 1 360 ? 18.391 -37.969 4.418 1 97.5 360 VAL A C 1
ATOM 2764 O O . VAL A 1 360 ? 18.219 -38.969 5.121 1 97.5 360 VAL A O 1
ATOM 2767 N N . LYS A 1 361 ? 18.438 -36.812 4.859 1 97.38 361 LYS A N 1
ATOM 2768 C CA . LYS A 1 361 ? 18.453 -36.594 6.297 1 97.38 361 LYS A CA 1
ATOM 2769 C C . LYS A 1 361 ? 17.125 -36.969 6.93 1 97.38 361 LYS A C 1
ATOM 2771 O O . LYS A 1 361 ? 17.062 -37.375 8.094 1 97.38 361 LYS A O 1
ATOM 2776 N N . ILE A 1 362 ? 16.062 -36.844 6.16 1 97.5 362 ILE A N 1
ATOM 2777 C CA . ILE A 1 362 ? 14.773 -37.188 6.754 1 97.5 362 ILE A CA 1
ATOM 2778 C C . ILE A 1 362 ? 14.445 -38.656 6.48 1 97.5 362 ILE A C 1
ATOM 2780 O O . ILE A 1 362 ? 13.344 -39.125 6.781 1 97.5 362 ILE A O 1
ATOM 2784 N N . GLY A 1 363 ? 15.32 -39.344 5.816 1 96.75 363 GLY A N 1
ATOM 2785 C CA . GLY A 1 363 ? 15.227 -40.812 5.793 1 96.75 363 GLY A CA 1
ATOM 2786 C C . GLY A 1 363 ? 14.828 -41.344 4.438 1 96.75 363 GLY A C 1
ATOM 2787 O O . GLY A 1 363 ? 14.695 -42.562 4.266 1 96.75 363 GLY A O 1
ATOM 2788 N N . LYS A 1 364 ? 14.625 -40.5 3.447 1 96.19 364 LYS A N 1
ATOM 2789 C CA . LYS A 1 364 ? 14.305 -41.031 2.117 1 96.19 364 LYS A CA 1
ATOM 2790 C C . LYS A 1 364 ? 15.555 -41.531 1.407 1 96.19 364 LYS A C 1
ATOM 2792 O O . LYS A 1 364 ? 16.609 -40.906 1.467 1 96.19 364 LYS A O 1
ATOM 2797 N N . GLN A 1 365 ? 15.398 -42.688 0.816 1 95.88 365 GLN A N 1
ATOM 2798 C CA . GLN A 1 365 ? 16.516 -43.219 0.052 1 95.88 365 GLN A CA 1
ATOM 2799 C C . GLN A 1 365 ? 16.516 -42.688 -1.378 1 95.88 365 GLN A C 1
ATOM 2801 O O . GLN A 1 365 ? 15.562 -42.906 -2.127 1 95.88 365 GLN A O 1
ATOM 2806 N N . ILE A 1 366 ? 17.578 -41.969 -1.687 1 97.06 366 ILE A N 1
ATOM 2807 C CA . ILE A 1 366 ? 17.75 -41.469 -3.045 1 97.06 366 ILE A CA 1
ATOM 2808 C C . ILE A 1 366 ? 19.188 -41.656 -3.496 1 97.06 366 ILE A C 1
ATOM 2810 O O . ILE A 1 366 ? 20.062 -41.969 -2.684 1 97.06 366 ILE A O 1
ATOM 2814 N N . THR A 1 367 ? 19.391 -41.656 -4.809 1 97.31 367 THR A N 1
ATOM 2815 C CA . THR A 1 367 ? 20.734 -41.469 -5.32 1 97.31 367 THR A CA 1
ATOM 2816 C C . THR A 1 367 ? 21.109 -39.969 -5.336 1 97.31 367 THR A C 1
ATOM 2818 O O . THR A 1 367 ? 20.562 -39.219 -6.117 1 97.31 367 THR A O 1
ATOM 2821 N N . LEU A 1 368 ? 22.047 -39.625 -4.41 1 96.56 368 LEU A N 1
ATOM 2822 C CA . LEU A 1 368 ? 22.5 -38.25 -4.359 1 96.56 368 LEU A CA 1
ATOM 2823 C C . LEU A 1 368 ? 22.969 -37.781 -5.727 1 96.56 368 LEU A C 1
ATOM 2825 O O . LEU A 1 368 ? 23.688 -38.5 -6.422 1 96.56 368 LEU A O 1
ATOM 2829 N N . GLY A 1 369 ? 22.438 -36.562 -6.102 1 96.94 369 GLY A N 1
ATOM 2830 C CA . GLY A 1 369 ? 22.859 -35.969 -7.367 1 96.94 369 GLY A CA 1
ATOM 2831 C C . GLY A 1 369 ? 21.922 -36.312 -8.516 1 96.94 369 GLY A C 1
ATOM 2832 O O . GLY A 1 369 ? 22 -35.719 -9.586 1 96.94 369 GLY A O 1
ATOM 2833 N N . ALA A 1 370 ? 21.047 -37.312 -8.344 1 98.38 370 ALA A N 1
ATOM 2834 C CA . ALA A 1 370 ? 20.156 -37.719 -9.43 1 98.38 370 ALA A CA 1
ATOM 2835 C C . ALA A 1 370 ? 19.234 -36.594 -9.867 1 98.38 370 ALA A C 1
ATOM 2837 O O . ALA A 1 370 ? 19.016 -36.375 -11.062 1 98.38 370 ALA A O 1
ATOM 2838 N N . GLY A 1 371 ? 18.625 -35.938 -8.891 1 98.5 371 GLY A N 1
ATOM 2839 C CA . GLY A 1 371 ? 17.812 -34.781 -9.219 1 98.5 371 GLY A CA 1
ATOM 2840 C C . GLY A 1 371 ? 18.594 -33.656 -9.867 1 98.5 371 GLY A C 1
ATOM 2841 O O . GLY A 1 371 ? 18.141 -33.031 -10.836 1 98.5 371 GLY A O 1
ATOM 2842 N N . THR A 1 372 ? 19.781 -33.344 -9.312 1 97.31 372 THR A N 1
ATOM 2843 C CA . THR A 1 372 ? 20.672 -32.344 -9.859 1 97.31 372 THR A CA 1
ATOM 2844 C C . THR A 1 372 ? 21.047 -32.656 -11.297 1 97.31 372 THR A C 1
ATOM 2846 O O . THR A 1 372 ? 21 -31.781 -12.172 1 97.31 372 THR A O 1
ATOM 2849 N N . ALA A 1 373 ? 21.328 -33.875 -11.531 1 98.19 373 ALA A N 1
ATOM 2850 C CA . ALA A 1 373 ? 21.703 -34.312 -12.875 1 98.19 373 ALA A CA 1
ATOM 2851 C C . ALA A 1 373 ? 20.562 -34.125 -13.852 1 98.19 373 ALA A C 1
ATOM 2853 O O . ALA A 1 373 ? 20.766 -33.688 -14.984 1 98.19 373 ALA A O 1
ATOM 2854 N N . ALA A 1 374 ? 19.422 -34.531 -13.438 1 98.56 374 ALA A N 1
ATOM 2855 C CA . ALA A 1 374 ? 18.25 -34.375 -14.297 1 98.56 374 ALA A CA 1
ATOM 2856 C C . ALA A 1 374 ? 18 -32.906 -14.641 1 98.56 374 ALA A C 1
ATOM 2858 O O . ALA A 1 374 ? 17.688 -32.594 -15.789 1 98.56 374 ALA A O 1
ATOM 2859 N N . ALA A 1 375 ? 18.141 -32.031 -13.688 1 98 375 ALA A N 1
ATOM 2860 C CA . ALA A 1 375 ? 17.969 -30.578 -13.914 1 98 375 ALA A CA 1
ATOM 2861 C C . ALA A 1 375 ? 19.047 -30.047 -14.859 1 98 375 ALA A C 1
ATOM 2863 O O . ALA A 1 375 ? 18.75 -29.219 -15.727 1 98 375 ALA A O 1
ATOM 2864 N N . GLN A 1 376 ? 20.25 -30.5 -14.633 1 96.75 376 GLN A N 1
ATOM 2865 C CA . GLN A 1 376 ? 21.359 -30.094 -15.492 1 96.75 376 GLN A CA 1
ATOM 2866 C C . GLN A 1 376 ? 21.125 -30.5 -16.938 1 96.75 376 GLN A C 1
ATOM 2868 O O . GLN A 1 376 ? 21.422 -29.75 -17.859 1 96.75 376 GLN A O 1
ATOM 2873 N N . GLN A 1 377 ? 20.594 -31.672 -17.125 1 97.75 377 GLN A N 1
ATOM 2874 C CA . GLN A 1 377 ? 20.297 -32.156 -18.484 1 97.75 377 GLN A CA 1
ATOM 2875 C C . GLN A 1 377 ? 19.266 -31.266 -19.172 1 97.75 377 GLN A C 1
ATOM 2877 O O . GLN A 1 377 ? 19.422 -30.938 -20.344 1 97.75 377 GLN A O 1
ATOM 2882 N N . ILE A 1 378 ? 18.25 -30.922 -18.422 1 97.88 378 ILE A N 1
ATOM 2883 C CA . ILE A 1 378 ? 17.234 -30.016 -18.969 1 97.88 378 ILE A CA 1
ATOM 2884 C C . ILE A 1 378 ? 17.891 -28.688 -19.375 1 97.88 378 ILE A C 1
ATOM 2886 O O . ILE A 1 378 ? 17.609 -28.156 -20.453 1 97.88 378 ILE A O 1
ATOM 2890 N N . TYR A 1 379 ? 18.781 -28.141 -18.484 1 95.88 379 TYR A N 1
ATOM 2891 C CA . TYR A 1 379 ? 19.469 -26.891 -18.766 1 95.88 379 TYR A CA 1
ATOM 2892 C C . TYR A 1 379 ? 20.266 -26.984 -20.062 1 95.88 379 TYR A C 1
ATOM 2894 O O . TYR A 1 379 ? 20.25 -26.078 -20.891 1 95.88 379 TYR A O 1
ATOM 2902 N N . LEU A 1 380 ? 20.922 -28.078 -20.234 1 95.75 380 LEU A N 1
ATOM 2903 C CA . LEU A 1 380 ? 21.781 -28.281 -21.391 1 95.75 380 LEU A CA 1
ATOM 2904 C C . LEU A 1 380 ? 20.953 -28.438 -22.656 1 95.75 380 LEU A C 1
ATOM 2906 O O . LEU A 1 380 ? 21.359 -28.016 -23.75 1 95.75 380 LEU A O 1
ATOM 2910 N N . GLU A 1 381 ? 19.812 -28.953 -22.609 1 95.25 381 GLU A N 1
ATOM 2911 C CA . GLU A 1 381 ? 18.938 -29.219 -23.766 1 95.25 381 GLU A CA 1
ATOM 2912 C C . GLU A 1 381 ? 18.156 -27.969 -24.156 1 95.25 381 GLU A C 1
ATOM 2914 O O . GLU A 1 381 ? 17.969 -27.703 -25.344 1 95.25 381 GLU A O 1
ATOM 2919 N N . GLN A 1 382 ? 17.75 -27.234 -23.125 1 91.06 382 GLN A N 1
ATOM 2920 C CA . GLN A 1 382 ? 16.812 -26.156 -23.391 1 91.06 382 GLN A CA 1
ATOM 2921 C C . GLN A 1 382 ? 17.484 -24.797 -23.234 1 91.06 382 GLN A C 1
ATOM 2923 O O . GLN A 1 382 ? 17 -23.781 -23.734 1 91.06 382 GLN A O 1
ATOM 2928 N N . GLY A 1 383 ? 18.484 -24.719 -22.281 1 74.25 383 GLY A N 1
ATOM 2929 C CA . GLY A 1 383 ? 19.062 -23.438 -21.906 1 74.25 383 GLY A CA 1
ATOM 2930 C C . GLY A 1 383 ? 19.984 -22.859 -22.969 1 74.25 383 GLY A C 1
ATOM 2931 O O . GLY A 1 383 ? 20.25 -21.656 -22.984 1 74.25 383 GLY A O 1
ATOM 2932 N N . ALA A 1 384 ? 20.75 -23.703 -23.719 1 62.34 384 ALA A N 1
ATOM 2933 C CA . ALA A 1 384 ? 21.703 -23.281 -24.734 1 62.34 384 ALA A CA 1
ATOM 2934 C C . ALA A 1 384 ? 21 -22.594 -25.906 1 62.34 384 ALA A C 1
ATOM 2936 O O . ALA A 1 384 ? 21.641 -21.984 -26.75 1 62.34 384 ALA A O 1
ATOM 2937 N N . ASN A 1 385 ? 19.75 -22.438 -25.984 1 48.91 385 ASN A N 1
ATOM 2938 C CA . ASN A 1 385 ? 19.172 -21.797 -27.156 1 48.91 385 ASN A CA 1
ATOM 2939 C C . ASN A 1 385 ? 18.797 -20.344 -26.875 1 48.91 385 ASN A C 1
ATOM 2941 O O . ASN A 1 385 ? 18.297 -20.031 -25.797 1 48.91 385 ASN A O 1
ATOM 2945 N N . MET B 1 1 ? 23.844 22.641 -9.719 1 67.81 1 MET B N 1
ATOM 2946 C CA . MET B 1 1 ? 23.156 21.891 -8.672 1 67.81 1 MET B CA 1
ATOM 2947 C C . MET B 1 1 ? 23.656 20.453 -8.609 1 67.81 1 MET B C 1
ATOM 2949 O O . MET B 1 1 ? 23.984 19.859 -9.641 1 67.81 1 MET B O 1
ATOM 2953 N N . LEU B 1 2 ? 23.812 20.172 -7.402 1 69.25 2 LEU B N 1
ATOM 2954 C CA . LEU B 1 2 ? 24.266 18.797 -7.223 1 69.25 2 LEU B CA 1
ATOM 2955 C C . LEU B 1 2 ? 23.172 17.797 -7.594 1 69.25 2 LEU B C 1
ATOM 2957 O O . LEU B 1 2 ? 22.047 17.891 -7.09 1 69.25 2 LEU B O 1
ATOM 2961 N N . PRO B 1 3 ? 23.422 17 -8.508 1 64 3 PRO B N 1
ATOM 2962 C CA . PRO B 1 3 ? 22.391 16.109 -9.047 1 64 3 PRO B CA 1
ATOM 2963 C C . PRO B 1 3 ? 21.703 15.266 -7.969 1 64 3 PRO B C 1
ATOM 2965 O O . PRO B 1 3 ? 20.531 14.93 -8.094 1 64 3 PRO B O 1
ATOM 2968 N N . ASP B 1 4 ? 22.312 15.023 -6.895 1 70.56 4 ASP B N 1
ATOM 2969 C CA . ASP B 1 4 ? 21.766 14.102 -5.902 1 70.56 4 ASP B CA 1
ATOM 2970 C C . ASP B 1 4 ? 21.188 14.859 -4.707 1 70.56 4 ASP B C 1
ATOM 2972 O O . ASP B 1 4 ? 20.766 14.242 -3.729 1 70.56 4 ASP B O 1
ATOM 2976 N N . GLN B 1 5 ? 21.188 16.125 -4.898 1 74.88 5 GLN B N 1
ATOM 2977 C CA . GLN B 1 5 ? 20.703 16.891 -3.758 1 74.88 5 GLN B CA 1
ATOM 2978 C C . GLN B 1 5 ? 19.297 17.438 -4.008 1 74.88 5 GLN B C 1
ATOM 2980 O O . GLN B 1 5 ? 19.094 18.203 -4.957 1 74.88 5 GLN B O 1
ATOM 2985 N N . LEU B 1 6 ? 18.375 16.922 -3.377 1 85.75 6 LEU B N 1
ATOM 2986 C CA . LEU B 1 6 ? 17.016 17.453 -3.307 1 85.75 6 LEU B CA 1
ATOM 2987 C C . LEU B 1 6 ? 16.625 17.766 -1.864 1 85.75 6 LEU B C 1
ATOM 2989 O O . LEU B 1 6 ? 16.734 16.906 -0.991 1 85.75 6 LEU B O 1
ATOM 2993 N N . LEU B 1 7 ? 16.391 19.031 -1.626 1 91.19 7 LEU B N 1
ATOM 2994 C CA . LEU B 1 7 ? 15.867 19.422 -0.325 1 91.19 7 LEU B CA 1
ATOM 2995 C C . LEU B 1 7 ? 14.336 19.422 -0.332 1 91.19 7 LEU B C 1
ATOM 2997 O O . LEU B 1 7 ? 13.711 20.344 -0.855 1 91.19 7 LEU B O 1
ATOM 3001 N N . LEU B 1 8 ? 13.797 18.375 0.224 1 94.62 8 LEU B N 1
ATOM 3002 C CA . LEU B 1 8 ? 12.352 18.172 0.217 1 94.62 8 LEU B CA 1
ATOM 3003 C C . LEU B 1 8 ? 11.727 18.656 1.526 1 94.62 8 LEU B C 1
ATOM 3005 O O . LEU B 1 8 ? 11.953 18.047 2.58 1 94.62 8 LEU B O 1
ATOM 3009 N N . ARG B 1 9 ? 10.945 19.734 1.458 1 96.81 9 ARG B N 1
ATOM 3010 C CA . ARG B 1 9 ? 10.312 20.312 2.637 1 96.81 9 ARG B CA 1
ATOM 3011 C C . ARG B 1 9 ? 8.836 20.609 2.381 1 96.81 9 ARG B C 1
ATOM 3013 O O . ARG B 1 9 ? 8.367 21.719 2.641 1 96.81 9 ARG B O 1
ATOM 3020 N N . ILE B 1 10 ? 8.141 19.641 1.841 1 95.81 10 ILE B N 1
ATOM 3021 C CA . ILE B 1 10 ? 6.699 19.672 1.636 1 95.81 10 ILE B CA 1
ATOM 3022 C C . ILE B 1 10 ? 5.996 18.938 2.779 1 95.81 10 ILE B C 1
ATOM 3024 O O . ILE B 1 10 ? 6.641 18.266 3.578 1 95.81 10 ILE B O 1
ATOM 3028 N N . PRO B 1 11 ? 4.641 19.094 2.914 1 94.81 11 PRO B N 1
ATOM 3029 C CA . PRO B 1 11 ? 3.916 18.453 4.008 1 94.81 11 PRO B CA 1
ATOM 3030 C C . PRO B 1 11 ? 3.814 16.938 3.83 1 94.81 11 PRO B C 1
ATOM 3032 O O . PRO B 1 11 ? 2.814 16.328 4.223 1 94.81 11 PRO B O 1
ATOM 3035 N N . GLY B 1 12 ? 4.684 16.281 3.1 1 91.12 12 GLY B N 1
ATOM 3036 C CA . GLY B 1 12 ? 4.691 14.844 2.822 1 91.12 12 GLY B CA 1
ATOM 3037 C C . GLY B 1 12 ? 4.598 14.523 1.343 1 91.12 12 GLY B C 1
ATOM 3038 O O . GLY B 1 12 ? 3.904 15.219 0.594 1 91.12 12 GLY B O 1
ATOM 3039 N N . PRO B 1 13 ? 5.328 13.586 0.955 1 93.94 13 PRO B N 1
ATOM 3040 C CA . PRO B 1 13 ? 6.195 12.688 1.718 1 93.94 13 PRO B CA 1
ATOM 3041 C C . PRO B 1 13 ? 7.395 13.398 2.336 1 93.94 13 PRO B C 1
ATOM 3043 O O . PRO B 1 13 ? 7.766 14.492 1.889 1 93.94 13 PRO B O 1
ATOM 3046 N N . SER B 1 14 ? 7.871 12.805 3.391 1 94.44 14 SER B N 1
ATOM 3047 C CA . SER B 1 14 ? 9 13.398 4.098 1 94.44 14 SER B CA 1
ATOM 3048 C C . SER B 1 14 ? 10.297 12.648 3.795 1 94.44 14 SER B C 1
ATOM 3050 O O . SER B 1 14 ? 10.266 11.508 3.318 1 94.44 14 SER B O 1
ATOM 3052 N N . PRO B 1 15 ? 11.445 13.281 4.012 1 93.5 15 PRO B N 1
ATOM 3053 C CA . PRO B 1 15 ? 12.719 12.57 3.873 1 93.5 15 PRO B CA 1
ATOM 3054 C C . PRO B 1 15 ? 12.812 11.352 4.789 1 93.5 15 PRO B C 1
ATOM 3056 O O . PRO B 1 15 ? 12.141 11.297 5.824 1 93.5 15 PRO B O 1
ATOM 3059 N N . ILE B 1 16 ? 13.633 10.414 4.398 1 96.25 16 ILE B N 1
ATOM 3060 C CA . ILE B 1 16 ? 13.797 9.164 5.133 1 96.25 16 ILE B CA 1
ATOM 3061 C C . ILE B 1 16 ? 15.203 9.086 5.711 1 96.25 16 ILE B C 1
ATOM 3063 O O . ILE B 1 16 ? 16.188 9.297 4.996 1 96.25 16 ILE B O 1
ATOM 3067 N N . PRO B 1 17 ? 15.32 8.719 6.996 1 95.56 17 PRO B N 1
ATOM 3068 C CA . PRO B 1 17 ? 16.656 8.539 7.566 1 95.56 17 PRO B CA 1
ATOM 3069 C C . PRO B 1 17 ? 17.469 7.461 6.844 1 95.56 17 PRO B C 1
ATOM 3071 O O . PRO B 1 17 ? 16.906 6.43 6.453 1 95.56 17 PRO B O 1
ATOM 3074 N N . PRO B 1 18 ? 18.766 7.699 6.75 1 92.56 18 PRO B N 1
ATOM 3075 C CA . PRO B 1 18 ? 19.594 6.699 6.078 1 92.56 18 PRO B CA 1
ATOM 3076 C C . PRO B 1 18 ? 19.5 5.32 6.727 1 92.56 18 PRO B C 1
ATOM 3078 O O . PRO B 1 18 ? 19.5 4.305 6.023 1 92.56 18 PRO B O 1
ATOM 3081 N N . SER B 1 19 ? 19.453 5.246 8.055 1 94.44 19 SER B N 1
ATOM 3082 C CA . SER B 1 19 ? 19.359 3.955 8.727 1 94.44 19 SER B CA 1
ATOM 3083 C C . SER B 1 19 ? 18.047 3.258 8.414 1 94.44 19 SER B C 1
ATOM 3085 O O . SER B 1 19 ? 17.984 2.027 8.367 1 94.44 19 SER B O 1
ATOM 3087 N N . VAL B 1 20 ? 16.984 4.012 8.273 1 96.81 20 VAL B N 1
ATOM 3088 C CA . VAL B 1 20 ? 15.695 3.461 7.891 1 96.81 20 VAL B CA 1
ATOM 3089 C C . VAL B 1 20 ? 15.758 2.943 6.453 1 96.81 20 VAL B C 1
ATOM 3091 O O . VAL B 1 20 ? 15.234 1.868 6.152 1 96.81 20 VAL B O 1
ATOM 3094 N N . GLN B 1 21 ? 16.391 3.695 5.539 1 94.88 21 GLN B N 1
ATOM 3095 C CA . GLN B 1 21 ? 16.594 3.236 4.168 1 94.88 21 GLN B CA 1
ATOM 3096 C C . GLN B 1 21 ? 17.312 1.896 4.137 1 94.88 21 GLN B C 1
ATOM 3098 O O . GLN B 1 21 ? 16.938 0.997 3.381 1 94.88 21 GLN B O 1
ATOM 3103 N N . ARG B 1 22 ? 18.344 1.799 4.914 1 94.19 22 ARG B N 1
ATOM 3104 C CA . ARG B 1 22 ? 19.109 0.556 4.977 1 94.19 22 ARG B CA 1
ATOM 3105 C C . ARG B 1 22 ? 18.25 -0.585 5.512 1 94.19 22 ARG B C 1
ATOM 3107 O O . ARG B 1 22 ? 18.328 -1.711 5.016 1 94.19 22 ARG B O 1
ATOM 3114 N N . ALA B 1 23 ? 17.484 -0.272 6.555 1 95.94 23 ALA B N 1
ATOM 3115 C CA . ALA B 1 23 ? 16.594 -1.29 7.121 1 95.94 23 ALA B CA 1
ATOM 3116 C C . ALA B 1 23 ? 15.609 -1.805 6.074 1 95.94 23 ALA B C 1
ATOM 3118 O O . ALA B 1 23 ? 15.297 -2.996 6.043 1 95.94 23 ALA B O 1
ATOM 3119 N N . MET B 1 24 ? 15.133 -0.914 5.234 1 95.69 24 MET B N 1
ATOM 3120 C CA . MET B 1 24 ? 14.133 -1.261 4.23 1 95.69 24 MET B CA 1
ATOM 3121 C C . MET B 1 24 ? 14.75 -2.105 3.119 1 95.69 24 MET B C 1
ATOM 3123 O O . MET B 1 24 ? 14.031 -2.699 2.312 1 95.69 24 MET B O 1
ATOM 3127 N N . SER B 1 25 ? 16.047 -2.143 3.047 1 92.69 25 SER B N 1
ATOM 3128 C CA . SER B 1 25 ? 16.734 -2.836 1.965 1 92.69 25 SER B CA 1
ATOM 3129 C C . SER B 1 25 ? 17.094 -4.266 2.359 1 92.69 25 SER B C 1
ATOM 3131 O O . SER B 1 25 ? 17.812 -4.957 1.638 1 92.69 25 SER B O 1
ATOM 313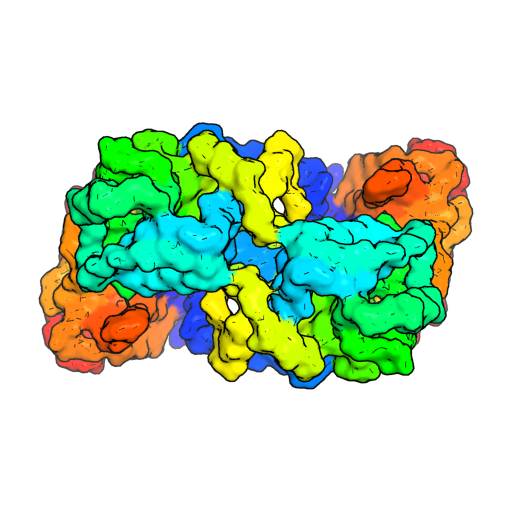3 N N . GLN B 1 26 ? 16.641 -4.691 3.506 1 90.69 26 GLN B N 1
ATOM 3134 C CA . GLN B 1 26 ? 16.859 -6.078 3.906 1 90.69 26 GLN B CA 1
ATOM 3135 C C . GLN B 1 26 ? 16.203 -7.043 2.916 1 90.69 26 GLN B C 1
ATOM 3137 O O . GLN B 1 26 ? 15.227 -6.691 2.246 1 90.69 26 GLN B O 1
ATOM 3142 N N . PRO B 1 27 ? 16.781 -8.242 2.852 1 88.12 27 PRO B N 1
ATOM 3143 C CA . PRO B 1 27 ? 16.156 -9.242 1.977 1 88.12 27 PRO B CA 1
ATOM 3144 C C . PRO B 1 27 ? 14.719 -9.562 2.367 1 88.12 27 PRO B C 1
ATOM 3146 O O . PRO B 1 27 ? 14.391 -9.602 3.557 1 88.12 27 PRO B O 1
ATOM 3149 N N . MET B 1 28 ? 13.961 -9.859 1.377 1 89.19 28 MET B N 1
ATOM 3150 C CA . MET B 1 28 ? 12.57 -10.234 1.616 1 89.19 28 MET B CA 1
ATOM 3151 C C . MET B 1 28 ? 12.492 -11.547 2.391 1 89.19 28 MET B C 1
ATOM 3153 O O . MET B 1 28 ? 13.344 -12.422 2.232 1 89.19 28 MET B O 1
ATOM 3157 N N . ILE B 1 29 ? 11.547 -11.648 3.184 1 89.06 29 ILE B N 1
ATOM 3158 C CA . ILE B 1 29 ? 11.242 -12.859 3.939 1 89.06 29 ILE B CA 1
ATOM 3159 C C . ILE B 1 29 ? 9.812 -13.305 3.643 1 89.06 29 ILE B C 1
ATOM 3161 O O . ILE B 1 29 ? 9.031 -12.555 3.045 1 89.06 29 ILE B O 1
ATOM 3165 N N . GLY B 1 30 ? 9.508 -14.562 4.008 1 88.75 30 GLY B N 1
ATOM 3166 C CA . GLY B 1 30 ? 8.133 -15.008 3.873 1 88.75 30 GLY B CA 1
ATOM 3167 C C . GLY B 1 30 ? 7.184 -14.32 4.84 1 88.75 30 GLY B C 1
ATOM 3168 O O . GLY B 1 30 ? 7.414 -14.336 6.051 1 88.75 30 GLY B O 1
ATOM 3169 N N . HIS B 1 31 ? 6.086 -13.789 4.355 1 86 31 HIS B N 1
ATOM 3170 C CA . HIS B 1 31 ? 5.195 -13.016 5.215 1 86 31 HIS B CA 1
ATOM 3171 C C . HIS B 1 31 ? 4.363 -13.93 6.109 1 86 31 HIS B C 1
ATOM 3173 O O . HIS B 1 31 ? 3.73 -13.469 7.059 1 86 31 HIS B O 1
ATOM 3179 N N . ARG B 1 32 ? 4.379 -15.18 5.824 1 86.69 32 ARG B N 1
ATOM 3180 C CA . ARG B 1 32 ? 3.711 -16.141 6.691 1 86.69 32 ARG B CA 1
ATOM 3181 C C . ARG B 1 32 ? 4.723 -16.922 7.535 1 86.69 32 ARG B C 1
ATOM 3183 O O . ARG B 1 32 ? 4.363 -17.875 8.227 1 86.69 32 ARG B O 1
ATOM 3190 N N . GLY B 1 33 ? 5.91 -16.562 7.516 1 88.06 33 GLY B N 1
ATOM 3191 C CA . GLY B 1 33 ? 6.973 -17.281 8.195 1 88.06 33 GLY B CA 1
ATOM 3192 C C . GLY B 1 33 ? 7.266 -16.75 9.578 1 88.06 33 GLY B C 1
ATOM 3193 O O . GLY B 1 33 ? 6.746 -15.703 9.969 1 88.06 33 GLY B O 1
ATOM 3194 N N . ALA B 1 34 ? 8.133 -17.469 10.211 1 90.38 34 ALA B N 1
ATOM 3195 C CA . ALA B 1 34 ? 8.508 -17.156 11.586 1 90.38 34 ALA B CA 1
ATOM 3196 C C . ALA B 1 34 ? 9.219 -15.805 11.672 1 90.38 34 ALA B C 1
ATOM 3198 O O . ALA B 1 34 ? 9.07 -15.078 12.656 1 90.38 34 ALA B O 1
ATOM 3199 N N . GLU B 1 35 ? 9.914 -15.484 10.617 1 91.69 35 GLU B N 1
ATOM 3200 C CA . GLU B 1 35 ? 10.648 -14.227 10.617 1 91.69 35 GLU B CA 1
ATOM 3201 C C . GLU B 1 35 ? 9.703 -13.031 10.664 1 91.69 35 GLU B C 1
ATOM 3203 O O . GLU B 1 35 ? 9.969 -12.062 11.375 1 91.69 35 GLU B O 1
ATOM 3208 N N . THR B 1 36 ? 8.664 -13.094 9.938 1 94.56 36 THR B N 1
ATOM 3209 C CA . THR B 1 36 ? 7.691 -12.016 9.945 1 94.56 36 THR B CA 1
ATOM 3210 C C . THR B 1 36 ? 6.938 -11.969 11.266 1 94.56 36 THR B C 1
ATOM 3212 O O . THR B 1 36 ? 6.672 -10.883 11.797 1 94.56 36 THR B O 1
ATOM 3215 N N . THR B 1 37 ? 6.586 -13.117 11.766 1 96.12 37 THR B N 1
ATOM 3216 C CA . THR B 1 37 ? 5.957 -13.188 13.078 1 96.12 37 THR B CA 1
ATOM 3217 C C . THR B 1 37 ? 6.82 -12.484 14.133 1 96.12 37 THR B C 1
ATOM 3219 O O . THR B 1 37 ? 6.316 -11.68 14.914 1 96.12 37 THR B O 1
ATOM 3222 N N . ALA B 1 38 ? 8.094 -12.805 14.109 1 96.69 38 ALA B N 1
ATOM 3223 C CA . ALA B 1 38 ? 9.031 -12.203 15.055 1 96.69 38 ALA B CA 1
ATOM 3224 C C . ALA B 1 38 ? 9.117 -10.688 14.852 1 96.69 38 ALA B C 1
ATOM 3226 O O . ALA B 1 38 ? 9.203 -9.93 15.812 1 96.69 38 ALA B O 1
ATOM 3227 N N . LEU B 1 39 ? 9.117 -10.305 13.641 1 97.06 39 LEU B N 1
ATOM 3228 C CA . LEU B 1 39 ? 9.148 -8.883 13.305 1 97.06 39 LEU B CA 1
ATOM 3229 C C . LEU B 1 39 ? 7.945 -8.156 13.883 1 97.06 39 LEU B C 1
ATOM 3231 O O . LEU B 1 39 ? 8.094 -7.105 14.516 1 97.06 39 LEU B O 1
ATOM 3235 N N . LEU B 1 40 ? 6.762 -8.703 13.703 1 97.81 40 LEU B N 1
ATOM 3236 C CA . LEU B 1 40 ? 5.531 -8.102 14.195 1 97.81 40 LEU B CA 1
ATOM 3237 C C . LEU B 1 40 ? 5.531 -8.047 15.727 1 97.81 40 LEU B C 1
ATOM 3239 O O . LEU B 1 40 ? 5.055 -7.074 16.312 1 97.81 40 LEU B O 1
ATOM 3243 N N . GLN B 1 41 ? 6.09 -9.055 16.328 1 97.69 41 GLN B N 1
ATOM 3244 C CA . GLN B 1 41 ? 6.176 -9.094 17.797 1 97.69 41 GLN B CA 1
ATOM 3245 C C . GLN B 1 41 ? 7.062 -7.965 18.312 1 97.69 41 GLN B C 1
ATOM 3247 O O . GLN B 1 41 ? 6.82 -7.434 19.406 1 97.69 41 GLN B O 1
ATOM 3252 N N . ARG B 1 42 ? 8.039 -7.57 17.531 1 97.5 42 ARG B N 1
ATOM 3253 C CA . ARG B 1 42 ? 8.945 -6.5 17.938 1 97.5 42 ARG B CA 1
ATOM 3254 C C . ARG B 1 42 ? 8.328 -5.133 17.672 1 97.5 42 ARG B C 1
ATOM 3256 O O . ARG B 1 42 ? 8.555 -4.188 18.422 1 97.5 42 ARG B O 1
ATOM 3263 N N . ILE B 1 43 ? 7.484 -5.035 16.672 1 97.81 43 ILE B N 1
ATOM 3264 C CA . ILE B 1 43 ? 6.926 -3.764 16.234 1 97.81 43 ILE B CA 1
ATOM 3265 C C . ILE B 1 43 ? 5.711 -3.404 17.078 1 97.81 43 ILE B C 1
ATOM 3267 O O . ILE B 1 43 ? 5.543 -2.248 17.469 1 97.81 43 ILE B O 1
ATOM 3271 N N . LYS B 1 44 ? 4.891 -4.367 17.469 1 97.38 44 LYS B N 1
ATOM 3272 C CA . LYS B 1 44 ? 3.572 -4.152 18.062 1 97.38 44 LYS B CA 1
ATOM 3273 C C . LYS B 1 44 ? 3.678 -3.369 19.359 1 97.38 44 LYS B C 1
ATOM 3275 O O . LYS B 1 44 ? 3.033 -2.332 19.531 1 97.38 44 LYS B O 1
ATOM 3280 N N . PRO B 1 45 ? 4.508 -3.756 20.281 1 97.5 45 PRO B N 1
ATOM 3281 C CA . PRO B 1 45 ? 4.562 -3.023 21.547 1 97.5 45 PRO B CA 1
ATOM 3282 C C . PRO B 1 45 ? 5.137 -1.616 21.391 1 97.5 45 PRO B C 1
ATOM 3284 O O . PRO B 1 45 ? 4.758 -0.706 22.125 1 97.5 45 PRO B O 1
ATOM 3287 N N . LYS B 1 46 ? 5.98 -1.435 20.422 1 97.88 46 LYS B N 1
ATOM 3288 C CA . LYS B 1 46 ? 6.66 -0.155 20.234 1 97.88 46 LYS B CA 1
ATOM 3289 C C . LYS B 1 46 ? 5.734 0.877 19.609 1 97.88 46 LYS B C 1
ATOM 3291 O O . LYS B 1 46 ? 5.98 2.082 19.703 1 97.88 46 LYS B O 1
ATOM 3296 N N . LEU B 1 47 ? 4.691 0.42 18.984 1 98.38 47 LEU B N 1
ATOM 3297 C CA . LEU B 1 47 ? 3.744 1.316 18.328 1 98.38 47 LEU B CA 1
ATOM 3298 C C . LEU B 1 47 ? 2.805 1.953 19.344 1 98.38 47 LEU B C 1
ATOM 3300 O O . LEU B 1 47 ? 2.334 3.074 19.141 1 98.38 47 LEU B O 1
ATOM 3304 N N . LYS B 1 48 ? 2.506 1.272 20.391 1 98.38 48 LYS B N 1
ATOM 3305 C CA . LYS B 1 48 ? 1.449 1.651 21.328 1 98.38 48 LYS B CA 1
ATOM 3306 C C . LYS B 1 48 ? 1.72 3.023 21.938 1 98.38 48 LYS B C 1
ATOM 3308 O O . LYS B 1 48 ? 0.85 3.898 21.922 1 98.38 48 LYS B O 1
ATOM 3313 N N . PRO B 1 49 ? 2.945 3.32 22.359 1 98.44 49 PRO B N 1
ATOM 3314 C CA . PRO B 1 49 ? 3.189 4.633 22.969 1 98.44 49 PRO B CA 1
ATOM 3315 C C . PRO B 1 49 ? 3.064 5.777 21.969 1 98.44 49 PRO B C 1
ATOM 3317 O O . PRO B 1 49 ? 2.67 6.887 22.328 1 98.44 49 PRO B O 1
ATOM 3320 N N . VAL B 1 50 ? 3.357 5.578 20.734 1 98.62 50 VAL B N 1
ATOM 3321 C CA . VAL B 1 50 ? 3.295 6.617 19.703 1 98.62 50 VAL B CA 1
ATOM 3322 C C . VAL B 1 50 ? 1.862 7.125 19.578 1 98.62 50 VAL B C 1
ATOM 3324 O O . VAL B 1 50 ? 1.638 8.305 19.297 1 98.62 50 VAL B O 1
ATOM 3327 N N . PHE B 1 51 ? 0.902 6.238 19.828 1 98.75 51 PHE B N 1
ATOM 3328 C CA . PHE B 1 51 ? -0.509 6.574 19.688 1 98.75 51 PHE B CA 1
ATOM 3329 C C . PHE B 1 51 ? -1.137 6.879 21.031 1 98.75 51 PHE B C 1
ATOM 3331 O O . PHE B 1 51 ? -2.285 7.316 21.109 1 98.75 51 PHE B O 1
ATOM 3338 N N . GLY B 1 52 ? -0.378 6.668 22.172 1 98.5 52 GLY B N 1
ATOM 3339 C CA . GLY B 1 52 ? -0.938 6.828 23.5 1 98.5 52 GLY B CA 1
ATOM 3340 C C . GLY B 1 52 ? -2.072 5.863 23.797 1 98.5 52 GLY B C 1
ATOM 3341 O O . GLY B 1 52 ? -3.143 6.273 24.25 1 98.5 52 GLY B O 1
ATOM 3342 N N . THR B 1 53 ? -1.786 4.574 23.484 1 98.56 53 THR B N 1
ATOM 3343 C CA . THR B 1 53 ? -2.861 3.598 23.594 1 98.56 53 THR B CA 1
ATOM 3344 C C . THR B 1 53 ? -2.33 2.27 24.125 1 98.56 53 THR B C 1
ATOM 3346 O O . THR B 1 53 ? -1.121 2.025 24.109 1 98.56 53 THR B O 1
ATOM 3349 N N . GLU B 1 54 ? -3.197 1.498 24.688 1 96.81 54 GLU B N 1
ATOM 3350 C CA . GLU B 1 54 ? -2.889 0.116 25.047 1 96.81 54 GLU B CA 1
ATOM 3351 C C . GLU B 1 54 ? -3.438 -0.856 24 1 96.81 54 GLU B C 1
ATOM 3353 O O . GLU B 1 54 ? -3.137 -2.051 24.047 1 96.81 54 GLU B O 1
ATOM 3358 N N . GLN B 1 55 ? -4.227 -0.312 23.078 1 95.81 55 GLN B N 1
ATOM 3359 C CA . GLN B 1 55 ? -4.793 -1.133 22.016 1 95.81 55 GLN B CA 1
ATOM 3360 C C . GLN B 1 55 ? -3.729 -1.508 20.984 1 95.81 55 GLN B C 1
ATOM 3362 O O . GLN B 1 55 ? -2.705 -0.831 20.859 1 95.81 55 GLN B O 1
ATOM 3367 N N . ASP B 1 56 ? -3.973 -2.607 20.297 1 96.69 56 ASP B N 1
ATOM 3368 C CA . ASP B 1 56 ? -3.113 -2.936 19.172 1 96.69 56 ASP B CA 1
ATOM 3369 C C . ASP B 1 56 ? -3.328 -1.958 18.016 1 96.69 56 ASP B C 1
ATOM 3371 O O . ASP B 1 56 ? -4.457 -1.537 17.75 1 96.69 56 ASP B O 1
ATOM 3375 N N . VAL B 1 57 ? -2.287 -1.539 17.438 1 98.62 57 VAL B N 1
ATOM 3376 C CA . VAL B 1 57 ? -2.326 -0.659 16.281 1 98.62 57 VAL B CA 1
ATOM 3377 C C . VAL B 1 57 ? -2.365 -1.494 15 1 98.62 57 VAL B C 1
ATOM 3379 O O . VAL B 1 57 ? -1.452 -2.281 14.734 1 98.62 57 VAL B O 1
ATOM 3382 N N . LEU B 1 58 ? -3.393 -1.346 14.211 1 98.75 58 LEU B N 1
ATOM 3383 C CA . LEU B 1 58 ? -3.547 -2.113 12.984 1 98.75 58 LEU B CA 1
ATOM 3384 C C . LEU B 1 58 ? -2.555 -1.648 11.922 1 98.75 58 LEU B C 1
ATOM 3386 O O . LEU B 1 58 ? -2.291 -0.45 11.797 1 98.75 58 LEU B O 1
ATOM 3390 N N . LEU B 1 59 ? -1.955 -2.568 11.195 1 98.44 59 LEU B N 1
ATOM 3391 C CA . LEU B 1 59 ? -1 -2.35 10.117 1 98.44 59 LEU B CA 1
ATOM 3392 C C . LEU B 1 59 ? -1.595 -2.758 8.773 1 98.44 59 LEU B C 1
ATOM 3394 O O . LEU B 1 59 ? -1.902 -3.932 8.555 1 98.44 59 LEU B O 1
ATOM 3398 N N . VAL B 1 60 ? -1.773 -1.783 7.859 1 98.31 60 VAL B N 1
ATOM 3399 C CA . VAL B 1 60 ? -2.486 -2.092 6.625 1 98.31 60 VAL B CA 1
ATOM 3400 C C . VAL B 1 60 ? -1.717 -1.536 5.43 1 98.31 60 VAL B C 1
ATOM 3402 O O . VAL B 1 60 ? -1.327 -0.367 5.422 1 98.31 60 VAL B O 1
ATOM 3405 N N . THR B 1 61 ? -1.421 -2.357 4.441 1 98.06 61 THR B N 1
ATOM 3406 C CA . THR B 1 61 ? -0.84 -1.887 3.191 1 98.06 61 THR B CA 1
ATOM 3407 C C . THR B 1 61 ? -1.835 -1.019 2.426 1 98.06 61 THR B C 1
ATOM 3409 O O . THR B 1 61 ? -2.941 -1.462 2.115 1 98.06 61 THR B O 1
ATOM 3412 N N . GLY B 1 62 ? -1.529 0.177 2.146 1 97.19 62 GLY B N 1
ATOM 3413 C CA . GLY B 1 62 ? -2.379 1.188 1.538 1 97.19 62 GLY B CA 1
ATOM 3414 C C . GLY B 1 62 ? -1.91 2.605 1.812 1 97.19 62 GLY B C 1
ATOM 3415 O O . GLY B 1 62 ? -0.838 2.809 2.385 1 97.19 62 GLY B O 1
ATOM 3416 N N . SER B 1 63 ? -2.674 3.602 1.396 1 96.75 63 SER B N 1
ATOM 3417 C CA . SER B 1 63 ? -2.371 5.004 1.66 1 96.75 63 SER B CA 1
ATOM 3418 C C . SER B 1 63 ? -3.234 5.555 2.791 1 96.75 63 SER B C 1
ATOM 3420 O O . SER B 1 63 ? -4.168 4.887 3.244 1 96.75 63 SER B O 1
ATOM 3422 N N . GLY B 1 64 ? -2.881 6.715 3.213 1 96.19 64 GLY B N 1
ATOM 3423 C CA . GLY B 1 64 ? -3.68 7.371 4.234 1 96.19 64 GLY B CA 1
ATOM 3424 C C . GLY B 1 64 ? -5.148 7.469 3.869 1 96.19 64 GLY B C 1
ATOM 3425 O O . GLY B 1 64 ? -6.02 7.266 4.719 1 96.19 64 GLY B O 1
ATOM 3426 N N . THR B 1 65 ? -5.449 7.754 2.584 1 97.44 65 THR B N 1
ATOM 3427 C CA . THR B 1 65 ? -6.828 7.871 2.123 1 97.44 65 THR B CA 1
ATOM 3428 C C . THR B 1 65 ? -7.566 6.543 2.277 1 97.44 65 THR B C 1
ATOM 3430 O O . THR B 1 65 ? -8.758 6.52 2.594 1 97.44 65 THR B O 1
ATOM 3433 N N . ALA B 1 66 ? -6.875 5.422 2.027 1 98.25 66 ALA B N 1
ATOM 3434 C CA . ALA B 1 66 ? -7.469 4.113 2.279 1 98.25 66 ALA B CA 1
ATOM 3435 C C . ALA B 1 66 ? -7.863 3.965 3.746 1 98.25 66 ALA B C 1
ATOM 3437 O O . ALA B 1 66 ? -8.891 3.361 4.059 1 98.25 66 ALA B O 1
ATOM 3438 N N . GLY B 1 67 ? -7.043 4.449 4.629 1 98.38 67 GLY B N 1
ATOM 3439 C CA . GLY B 1 67 ? -7.352 4.414 6.051 1 98.38 67 GLY B CA 1
ATOM 3440 C C . GLY B 1 67 ? -8.57 5.234 6.414 1 98.38 67 GLY B C 1
ATOM 3441 O O . GLY B 1 67 ? -9.391 4.809 7.234 1 98.38 67 GLY B O 1
ATOM 3442 N N . LEU B 1 68 ? -8.672 6.414 5.816 1 98.25 68 LEU B N 1
ATOM 3443 C CA . LEU B 1 68 ? -9.844 7.254 6.047 1 98.25 68 LEU B CA 1
ATOM 3444 C C . LEU B 1 68 ? -11.117 6.559 5.555 1 98.25 68 LEU B C 1
ATOM 3446 O O . LEU B 1 68 ? -12.133 6.566 6.246 1 98.25 68 LEU B O 1
ATOM 3450 N N . GLU B 1 69 ? -11.016 5.988 4.402 1 98.25 69 GLU B N 1
ATOM 3451 C CA . GLU B 1 69 ? -12.156 5.23 3.891 1 98.25 69 GLU B CA 1
ATOM 3452 C C . GLU B 1 69 ? -12.492 4.055 4.805 1 98.25 69 GLU B C 1
ATOM 3454 O O . GLU B 1 69 ? -13.664 3.74 5.012 1 98.25 69 GLU B O 1
ATOM 3459 N N . ALA B 1 70 ? -11.438 3.344 5.266 1 98.31 70 ALA B N 1
ATOM 3460 C CA . ALA B 1 70 ? -11.656 2.213 6.164 1 98.31 70 ALA B CA 1
ATOM 3461 C C . ALA B 1 70 ? -12.477 2.633 7.379 1 98.31 70 ALA B C 1
ATOM 3463 O O . ALA B 1 70 ? -13.383 1.907 7.809 1 98.31 70 ALA B O 1
ATOM 3464 N N . ALA B 1 71 ? -12.148 3.797 7.938 1 98.25 71 ALA B N 1
ATOM 3465 C CA . ALA B 1 71 ? -12.898 4.293 9.086 1 98.25 71 ALA B CA 1
ATOM 3466 C C . ALA B 1 71 ? -14.375 4.473 8.742 1 98.25 71 ALA B C 1
ATOM 3468 O O . ALA B 1 71 ? -15.25 4.082 9.516 1 98.25 71 ALA B O 1
ATOM 3469 N N . VAL B 1 72 ? -14.68 5.031 7.566 1 97.75 72 VAL B N 1
ATOM 3470 C CA . VAL B 1 72 ? -16.047 5.277 7.125 1 97.75 72 VAL B CA 1
ATOM 3471 C C . VAL B 1 72 ? -16.75 3.951 6.844 1 97.75 72 VAL B C 1
ATOM 3473 O O . VAL B 1 72 ? -17.844 3.695 7.363 1 97.75 72 VAL B O 1
ATOM 3476 N N . ALA B 1 73 ? -16.125 3.092 6.074 1 96.75 73 ALA B N 1
ATOM 3477 C CA . ALA B 1 73 ? -16.719 1.843 5.598 1 96.75 73 ALA B CA 1
ATOM 3478 C C . ALA B 1 73 ? -17.031 0.91 6.762 1 96.75 73 ALA B C 1
ATOM 3480 O O . ALA B 1 73 ? -17.984 0.125 6.695 1 96.75 73 ALA B O 1
ATOM 3481 N N . ASN B 1 74 ? -16.281 0.986 7.828 1 98.19 74 ASN B N 1
ATOM 3482 C CA . ASN B 1 74 ? -16.422 0.042 8.93 1 98.19 74 ASN B CA 1
ATOM 3483 C C . ASN B 1 74 ? -17.391 0.561 9.984 1 98.19 74 ASN B C 1
ATOM 3485 O O . ASN B 1 74 ? -17.891 -0.21 10.812 1 98.19 74 ASN B O 1
ATOM 3489 N N . THR B 1 75 ? -17.688 1.885 10.016 1 97.94 75 THR B N 1
ATOM 3490 C CA . THR B 1 75 ? -18.453 2.414 11.141 1 97.94 75 THR B CA 1
ATOM 3491 C C . THR B 1 75 ? -19.797 2.955 10.664 1 97.94 75 THR B C 1
ATOM 3493 O O . THR B 1 75 ? -20.609 3.406 11.477 1 97.94 75 THR B O 1
ATOM 3496 N N . SER B 1 76 ? -20.047 2.918 9.375 1 96 76 SER B N 1
ATOM 3497 C CA . SER B 1 76 ? -21.266 3.576 8.883 1 96 76 SER B CA 1
ATOM 3498 C C . SER B 1 76 ? -21.969 2.723 7.84 1 96 76 SER B C 1
ATOM 3500 O O . SER B 1 76 ? -21.391 1.771 7.312 1 96 76 SER B O 1
ATOM 3502 N N . LYS B 1 77 ? -23.203 2.955 7.641 1 94.44 77 LYS B N 1
ATOM 3503 C CA . LYS B 1 77 ? -24.031 2.4 6.582 1 94.44 77 LYS B CA 1
ATOM 3504 C C . LYS B 1 77 ? -24.781 3.502 5.836 1 94.44 77 LYS B C 1
ATOM 3506 O O . LYS B 1 77 ? -24.922 4.617 6.344 1 94.44 77 LYS B O 1
ATOM 3511 N N . PRO B 1 78 ? -25.234 3.164 4.621 1 94.25 78 PRO B N 1
ATOM 3512 C CA . PRO B 1 78 ? -25.969 4.18 3.867 1 94.25 78 PRO B CA 1
ATOM 3513 C C . PRO B 1 78 ? -27.125 4.785 4.664 1 94.25 78 PRO B C 1
ATOM 3515 O O . PRO B 1 78 ? -27.859 4.059 5.332 1 94.25 78 PRO B O 1
ATOM 3518 N N . GLY B 1 79 ? -27.188 6.094 4.648 1 96.31 79 GLY B N 1
ATOM 3519 C CA . GLY B 1 79 ? -28.266 6.789 5.336 1 96.31 79 GLY B CA 1
ATOM 3520 C C . GLY B 1 79 ? -27.859 7.293 6.711 1 96.31 79 GLY B C 1
ATOM 3521 O O . GLY B 1 79 ? -28.531 8.156 7.285 1 96.31 79 GLY B O 1
ATOM 3522 N N . ASP B 1 80 ? -26.781 6.789 7.285 1 97.5 80 ASP B N 1
ATOM 3523 C CA . ASP B 1 80 ? -26.312 7.293 8.57 1 97.5 80 ASP B CA 1
ATOM 3524 C C . ASP B 1 80 ? -25.969 8.781 8.484 1 97.5 80 ASP B C 1
ATOM 3526 O O . ASP B 1 80 ? -25.469 9.242 7.469 1 97.5 80 ASP B O 1
ATOM 3530 N N . GLU B 1 81 ? -26.281 9.5 9.547 1 98.56 81 GLU B N 1
ATOM 3531 C CA . GLU B 1 81 ? -25.906 10.906 9.648 1 98.56 81 GLU B CA 1
ATOM 3532 C C . GLU B 1 81 ? -24.547 11.062 10.305 1 98.56 81 GLU B C 1
ATOM 3534 O O . GLU B 1 81 ? -24.281 10.484 11.359 1 98.56 81 GLU B O 1
ATOM 3539 N N . VAL B 1 82 ? -23.703 11.82 9.648 1 98.69 82 VAL B N 1
ATOM 3540 C CA . VAL B 1 82 ? -22.375 12.062 10.195 1 98.69 82 VAL B CA 1
ATOM 3541 C C . VAL B 1 82 ? -22.062 13.555 10.133 1 98.69 82 VAL B C 1
ATOM 3543 O O . VAL B 1 82 ? -22.625 14.289 9.32 1 98.69 82 VAL B O 1
ATOM 3546 N N . LEU B 1 83 ? -21.219 14.023 11.016 1 98.81 83 LEU B N 1
ATOM 3547 C CA . LEU B 1 83 ? -20.703 15.391 11.008 1 98.81 83 LEU B CA 1
ATOM 3548 C C . LEU B 1 83 ? -19.234 15.414 10.578 1 98.81 83 LEU B C 1
ATOM 3550 O O . LEU B 1 83 ? -18.406 14.719 11.148 1 98.81 83 LEU B O 1
ATOM 3554 N N . ILE B 1 84 ? -18.953 16.156 9.578 1 98.75 84 ILE B N 1
ATOM 3555 C CA . ILE B 1 84 ? -17.578 16.344 9.141 1 98.75 84 ILE B CA 1
ATOM 3556 C C . ILE B 1 84 ? -17.141 17.781 9.391 1 98.75 84 ILE B C 1
ATOM 3558 O O . ILE B 1 84 ? -17.75 18.719 8.859 1 98.75 84 ILE B O 1
ATOM 3562 N N . VAL B 1 85 ? -16.109 17.922 10.219 1 98.56 85 VAL B N 1
ATOM 3563 C CA . VAL B 1 85 ? -15.516 19.219 10.484 1 98.56 85 VAL B CA 1
ATOM 3564 C C . VAL B 1 85 ? -14.484 19.547 9.414 1 98.56 85 VAL B C 1
ATOM 3566 O O . VAL B 1 85 ? -13.453 18.875 9.312 1 98.56 85 VAL B O 1
ATOM 3569 N N . VAL B 1 86 ? -14.734 20.562 8.602 1 97.88 86 VAL B N 1
ATOM 3570 C CA . VAL B 1 86 ? -13.898 20.859 7.445 1 97.88 86 VAL B CA 1
ATOM 3571 C C . VAL B 1 86 ? -13.086 22.125 7.711 1 97.88 86 VAL B C 1
ATOM 3573 O O . VAL B 1 86 ? -13.617 23.234 7.66 1 97.88 86 VAL B O 1
ATOM 3576 N N . VAL B 1 87 ? -11.828 21.891 7.891 1 96.81 87 VAL B N 1
ATOM 3577 C CA . VAL B 1 87 ? -10.953 23.031 8.156 1 96.81 87 VAL B CA 1
ATOM 3578 C C . VAL B 1 87 ? -9.984 23.219 6.988 1 96.81 87 VAL B C 1
ATOM 3580 O O . VAL B 1 87 ? -9.047 24.016 7.082 1 96.81 87 VAL B O 1
ATOM 3583 N N . GLY B 1 88 ? -10.156 22.484 5.895 1 96.56 88 GLY B N 1
ATOM 3584 C CA . GLY B 1 88 ? -9.32 22.547 4.707 1 96.56 88 GLY B CA 1
ATOM 3585 C C . GLY B 1 88 ? -9.586 21.406 3.74 1 96.56 88 GLY B C 1
ATOM 3586 O O . GLY B 1 88 ? -10.688 20.844 3.721 1 96.56 88 GLY B O 1
ATOM 3587 N N . ALA B 1 89 ? -8.594 21.109 2.91 1 95.12 89 ALA B N 1
ATOM 3588 C CA . ALA B 1 89 ? -8.75 20.172 1.797 1 95.12 89 ALA B CA 1
ATOM 3589 C C . ALA B 1 89 ? -8.984 18.75 2.299 1 95.12 89 ALA B C 1
ATOM 3591 O O . ALA B 1 89 ? -9.719 17.984 1.674 1 95.12 89 ALA B O 1
ATOM 3592 N N . PHE B 1 90 ? -8.43 18.344 3.355 1 93.5 90 PHE B N 1
ATOM 3593 C CA . PHE B 1 90 ? -8.508 16.953 3.795 1 93.5 90 PHE B CA 1
ATOM 3594 C C . PHE B 1 90 ? -9.773 16.719 4.617 1 93.5 90 PHE B C 1
ATOM 3596 O O . PHE B 1 90 ? -10.281 15.602 4.68 1 93.5 90 PHE B O 1
ATOM 3603 N N . GLY B 1 91 ? -10.242 17.766 5.242 1 95.06 91 GLY B N 1
ATOM 3604 C CA . GLY B 1 91 ? -11.617 17.672 5.703 1 95.06 91 GLY B CA 1
ATOM 3605 C C . GLY B 1 91 ? -12.602 17.406 4.586 1 95.06 91 GLY B C 1
ATOM 3606 O O . GLY B 1 91 ? -13.508 16.578 4.73 1 95.06 91 GLY B O 1
ATOM 3607 N N . ASP B 1 92 ? -12.375 18.078 3.5 1 95.31 92 ASP B N 1
ATOM 3608 C CA . ASP B 1 92 ? -13.211 17.891 2.32 1 95.31 92 ASP B CA 1
ATOM 3609 C C . ASP B 1 92 ? -13.086 16.469 1.779 1 95.31 92 ASP B C 1
ATOM 3611 O O . ASP B 1 92 ? -14.039 15.938 1.205 1 95.31 92 ASP B O 1
ATOM 3615 N N . ARG B 1 93 ? -11.969 15.891 1.919 1 95.06 93 ARG B N 1
ATOM 3616 C CA . ARG B 1 93 ? -11.773 14.5 1.518 1 95.06 93 ARG B CA 1
ATOM 3617 C C . ARG B 1 93 ? -12.719 13.57 2.266 1 95.06 93 ARG B C 1
ATOM 3619 O O . ARG B 1 93 ? -13.289 12.648 1.675 1 95.06 93 ARG B O 1
ATOM 3626 N N . PHE B 1 94 ? -12.922 13.82 3.527 1 95.94 94 PHE B N 1
ATOM 3627 C CA . PHE B 1 94 ? -13.867 13.023 4.305 1 95.94 94 PHE B CA 1
ATOM 3628 C C . PHE B 1 94 ? -15.281 13.188 3.771 1 95.94 94 PHE B C 1
ATOM 3630 O O . PHE B 1 94 ? -16.062 12.234 3.744 1 95.94 94 PHE B O 1
ATOM 3637 N N . VAL B 1 95 ? -15.562 14.391 3.398 1 97.81 95 VAL B N 1
ATOM 3638 C CA . VAL B 1 95 ? -16.891 14.648 2.838 1 97.81 95 VAL B CA 1
ATOM 3639 C C . VAL B 1 95 ? -17.094 13.797 1.59 1 97.81 95 VAL B C 1
ATOM 3641 O O . VAL B 1 95 ? -18.125 13.125 1.453 1 97.81 95 VAL B O 1
ATOM 3644 N N . LYS B 1 96 ? -16.125 13.781 0.735 1 97.56 96 LYS B N 1
ATOM 3645 C CA . LYS B 1 96 ? -16.203 13.039 -0.517 1 97.56 96 LYS B CA 1
ATOM 3646 C C . LYS B 1 96 ? -16.328 11.539 -0.257 1 97.56 96 LYS B C 1
ATOM 3648 O O . LYS B 1 96 ? -17.094 10.844 -0.926 1 97.56 96 LYS B O 1
ATOM 3653 N N . ILE B 1 97 ? -15.57 11.016 0.693 1 98 97 ILE B N 1
ATOM 3654 C CA . ILE B 1 97 ? -15.625 9.602 1.043 1 98 97 ILE B CA 1
ATOM 3655 C C . ILE B 1 97 ? -17.016 9.266 1.592 1 98 97 ILE B C 1
ATOM 3657 O O . ILE B 1 97 ? -17.625 8.273 1.178 1 98 97 ILE B O 1
ATOM 3661 N N . ALA B 1 98 ? -17.484 10.086 2.529 1 97.94 98 ALA B N 1
ATOM 3662 C CA . ALA B 1 98 ? -18.797 9.852 3.145 1 97.94 98 ALA B CA 1
ATOM 3663 C C . ALA B 1 98 ? -19.906 9.875 2.098 1 97.94 98 ALA B C 1
ATOM 3665 O O . ALA B 1 98 ? -20.828 9.062 2.146 1 97.94 98 ALA B O 1
ATOM 3666 N N . GLN B 1 99 ? -19.797 10.812 1.165 1 97.62 99 GLN B N 1
ATOM 3667 C CA . GLN B 1 99 ? -20.781 10.898 0.097 1 97.62 99 GLN B CA 1
ATOM 3668 C C . GLN B 1 99 ? -20.75 9.664 -0.801 1 97.62 99 GLN B C 1
ATOM 3670 O O . GLN B 1 99 ? -21.781 9.148 -1.205 1 97.62 99 GLN B O 1
ATOM 3675 N N . ALA B 1 100 ? -19.578 9.227 -1.07 1 96.06 100 ALA B N 1
ATOM 3676 C CA . ALA B 1 100 ? -19.422 8.016 -1.881 1 96.06 100 ALA B CA 1
ATOM 3677 C C . ALA B 1 100 ? -20.094 6.816 -1.209 1 96.06 100 ALA B C 1
ATOM 3679 O O . ALA B 1 100 ? -20.578 5.914 -1.887 1 96.06 100 ALA B O 1
ATOM 3680 N N . TYR B 1 101 ? -20.172 6.816 0.089 1 96.19 101 TYR B N 1
ATOM 3681 C CA . TYR B 1 101 ? -20.766 5.727 0.852 1 96.19 101 TYR B CA 1
ATOM 3682 C C . TYR B 1 101 ? -22.219 6.027 1.181 1 96.19 101 TYR B C 1
ATOM 3684 O O . TYR B 1 101 ? -22.828 5.352 2.014 1 96.19 101 TYR B O 1
ATOM 3692 N N . GLN B 1 102 ? -22.734 7.137 0.574 1 95.81 102 GLN B N 1
ATOM 3693 C CA . GLN B 1 102 ? -24.141 7.496 0.618 1 95.81 102 GLN B CA 1
ATOM 3694 C C . GLN B 1 102 ? -24.578 7.824 2.043 1 95.81 102 GLN B C 1
ATOM 3696 O O . GLN B 1 102 ? -25.672 7.43 2.465 1 95.81 102 GLN B O 1
ATOM 3701 N N . LEU B 1 103 ? -23.719 8.453 2.787 1 97.56 103 LEU B N 1
ATOM 3702 C CA . LEU B 1 103 ? -24.062 8.953 4.113 1 97.56 103 LEU B CA 1
ATOM 3703 C C . LEU B 1 103 ? -24.734 10.312 4.023 1 97.56 103 LEU B C 1
ATOM 3705 O O . LEU B 1 103 ? -24.594 11.016 3.021 1 97.56 103 LEU B O 1
ATOM 3709 N N . GLN B 1 104 ? -25.578 10.594 4.996 1 98.44 104 GLN B N 1
ATOM 3710 C CA . GLN B 1 104 ? -26.094 11.953 5.164 1 98.44 104 GLN B CA 1
ATOM 3711 C C . GLN B 1 104 ? -25.062 12.836 5.875 1 98.44 104 GLN B C 1
ATOM 3713 O O . GLN B 1 104 ? -24.906 12.766 7.094 1 98.44 104 GLN B O 1
ATOM 3718 N N . VAL B 1 105 ? -24.453 13.758 5.109 1 98.5 105 VAL B N 1
ATOM 3719 C CA . VAL B 1 105 ? -23.297 14.492 5.605 1 98.5 105 VAL B CA 1
ATOM 3720 C C . VAL B 1 105 ? -23.734 15.859 6.121 1 98.5 105 VAL B C 1
ATOM 3722 O O . VAL B 1 105 ? -24.359 16.641 5.391 1 98.5 105 VAL B O 1
ATOM 3725 N N . HIS B 1 106 ? -23.547 16.078 7.355 1 98.5 106 HIS B N 1
ATOM 3726 C CA . HIS B 1 106 ? -23.531 17.438 7.906 1 98.5 106 HIS B CA 1
ATOM 3727 C C . HIS B 1 106 ? -22.125 18.016 7.906 1 98.5 106 HIS B C 1
ATOM 3729 O O . HIS B 1 106 ? -21.188 17.391 8.398 1 98.5 106 HIS B O 1
ATOM 3735 N N . ARG B 1 107 ? -22.031 19.203 7.352 1 97.69 107 ARG B N 1
ATOM 3736 C CA . ARG B 1 107 ? -20.734 19.859 7.223 1 97.69 107 ARG B CA 1
ATOM 3737 C C . ARG B 1 107 ? -20.609 21.031 8.188 1 97.69 107 ARG B C 1
ATOM 3739 O O . ARG B 1 107 ? -21.547 21.812 8.344 1 97.69 107 ARG B O 1
ATOM 3746 N N . LEU B 1 108 ? -19.594 21.062 8.938 1 98.12 108 LEU B N 1
ATOM 3747 C CA . LEU B 1 108 ? -19.203 22.25 9.703 1 98.12 108 LEU B CA 1
ATOM 3748 C C . LEU B 1 108 ? -17.953 22.891 9.109 1 98.12 108 LEU B C 1
ATOM 3750 O O . LEU B 1 108 ? -16.828 22.453 9.383 1 98.12 108 LEU B O 1
ATOM 3754 N N . ASP B 1 109 ? -18.125 23.938 8.359 1 97.69 109 ASP B N 1
ATOM 3755 C CA . ASP B 1 109 ? -17.031 24.594 7.656 1 97.69 109 ASP B CA 1
ATOM 3756 C C . ASP B 1 109 ? -16.375 25.656 8.547 1 97.69 109 ASP B C 1
ATOM 3758 O O . ASP B 1 109 ? -17.062 26.5 9.125 1 97.69 109 ASP B O 1
ATOM 3762 N N . VAL B 1 110 ? -15.148 25.531 8.625 1 97.5 110 VAL B N 1
ATOM 3763 C CA . VAL B 1 110 ? -14.32 26.516 9.328 1 97.5 110 VAL B CA 1
ATOM 3764 C C . VAL B 1 110 ? -13.438 27.266 8.336 1 97.5 110 VAL B C 1
ATOM 3766 O O . VAL B 1 110 ? -12.992 26.688 7.336 1 97.5 110 VAL B O 1
ATOM 3769 N N . THR B 1 111 ? -13.305 28.578 8.594 1 97 111 THR B N 1
ATOM 3770 C CA . THR B 1 111 ? -12.453 29.375 7.715 1 97 111 THR B CA 1
ATOM 3771 C C . THR B 1 111 ? -11.047 28.766 7.645 1 97 111 THR B C 1
ATOM 3773 O O . THR B 1 111 ? -10.469 28.406 8.672 1 97 111 THR B O 1
ATOM 3776 N N . TRP B 1 112 ? -10.57 28.578 6.379 1 96.44 112 TRP B N 1
ATOM 3777 C CA . TRP B 1 112 ? -9.211 28.062 6.23 1 96.44 112 TRP B CA 1
ATOM 3778 C C . TRP B 1 112 ? -8.219 28.922 7.008 1 96.44 112 TRP B C 1
ATOM 3780 O O . TRP B 1 112 ? -8.188 30.141 6.852 1 96.44 112 TRP B O 1
ATOM 3790 N N . GLY B 1 113 ? -7.441 28.297 7.855 1 96.5 113 GLY B N 1
ATOM 3791 C CA . GLY B 1 113 ? -6.523 29.016 8.727 1 96.5 113 GLY B CA 1
ATOM 3792 C C . GLY B 1 113 ? -7 29.078 10.164 1 96.5 113 GLY B C 1
ATOM 3793 O O . GLY B 1 113 ? -6.227 29.422 11.062 1 96.5 113 GLY B O 1
ATOM 3794 N N . GLU B 1 114 ? -8.164 28.703 10.352 1 97.75 114 GLU B N 1
ATOM 3795 C CA . GLU B 1 114 ? -8.727 28.656 11.703 1 97.75 114 GLU B CA 1
ATOM 3796 C C . GLU B 1 114 ? -8.977 27.234 12.156 1 97.75 114 GLU B C 1
ATOM 3798 O O . GLU B 1 114 ? -9.227 26.344 11.328 1 97.75 114 GLU B O 1
ATOM 3803 N N . ALA B 1 115 ? -8.906 27.062 13.453 1 98.12 115 ALA B N 1
ATOM 3804 C CA . ALA B 1 115 ? -9.156 25.734 14.023 1 98.12 115 ALA B CA 1
ATOM 3805 C C . ALA B 1 115 ? -10.633 25.531 14.328 1 98.12 115 ALA B C 1
ATOM 3807 O O . ALA B 1 115 ? -11.383 26.516 14.477 1 98.12 115 ALA B O 1
ATOM 3808 N N . ALA B 1 116 ? -11.031 24.297 14.422 1 98.19 116 ALA B N 1
ATOM 3809 C CA . ALA B 1 116 ? -12.391 23.969 14.836 1 98.19 116 ALA B CA 1
ATOM 3810 C C . ALA B 1 116 ? -12.641 24.375 16.281 1 98.19 116 ALA B C 1
ATOM 3812 O O . ALA B 1 116 ? -11.758 24.219 17.141 1 98.19 116 ALA B O 1
ATOM 3813 N N . ASN B 1 117 ? -13.789 24.891 16.484 1 98.12 117 ASN B N 1
ATOM 3814 C CA . ASN B 1 117 ? -14.203 25.25 17.844 1 98.12 117 ASN B CA 1
ATOM 3815 C C . ASN B 1 117 ? -15.023 24.156 18.484 1 98.12 117 ASN B C 1
ATOM 3817 O O . ASN B 1 117 ? -16.141 23.859 18.062 1 98.12 117 ASN B O 1
ATOM 3821 N N . PRO B 1 118 ? -14.539 23.578 19.562 1 98.5 118 PRO B N 1
ATOM 3822 C CA . PRO B 1 118 ? -15.273 22.5 20.234 1 98.5 118 PRO B CA 1
ATOM 3823 C C . PRO B 1 118 ? -16.703 22.891 20.609 1 98.5 118 PRO B C 1
ATOM 3825 O O . PRO B 1 118 ? -17.609 22.078 20.516 1 98.5 118 PRO B O 1
ATOM 3828 N N . GLU B 1 119 ? -16.891 24.156 20.953 1 98.25 119 GLU B N 1
ATOM 3829 C CA . GLU B 1 119 ? -18.219 24.609 21.359 1 98.25 119 GLU B CA 1
ATOM 3830 C C . GLU B 1 119 ? -19.188 24.594 20.188 1 98.25 119 GLU B C 1
ATOM 3832 O O . GLU B 1 119 ? -20.375 24.312 20.359 1 98.25 119 GLU B O 1
ATOM 3837 N N . ASP B 1 120 ? -18.734 24.938 19.047 1 98.38 120 ASP B N 1
ATOM 3838 C CA . ASP B 1 120 ? -19.578 24.875 17.859 1 98.38 120 ASP B CA 1
ATOM 3839 C C . ASP B 1 120 ? -20 23.438 17.562 1 98.38 120 ASP B C 1
ATOM 3841 O O . ASP B 1 120 ? -21.141 23.188 17.156 1 98.38 120 ASP B O 1
ATOM 3845 N N . ILE B 1 121 ? -19.109 22.5 17.734 1 98.56 121 ILE B N 1
ATOM 3846 C CA . ILE B 1 121 ? -19.391 21.094 17.516 1 98.56 121 ILE B CA 1
ATOM 3847 C C . ILE B 1 121 ? -20.438 20.609 18.516 1 98.56 121 ILE B C 1
ATOM 3849 O O . ILE B 1 121 ? -21.406 19.922 18.141 1 98.56 121 ILE B O 1
ATOM 3853 N N . LYS B 1 122 ? -20.25 20.984 19.734 1 97.81 122 LYS B N 1
ATOM 3854 C CA . LYS B 1 122 ? -21.188 20.625 20.797 1 97.81 122 LYS B CA 1
ATOM 3855 C C . LYS B 1 122 ? -22.594 21.125 20.469 1 97.81 122 LYS B C 1
ATOM 3857 O O . LYS B 1 122 ? -23.562 20.359 20.562 1 97.81 122 LYS B O 1
ATOM 3862 N N . THR B 1 123 ? -22.641 22.391 20.141 1 98.25 123 THR B N 1
ATOM 3863 C CA . THR B 1 123 ? -23.922 23.016 19.828 1 98.25 123 THR B CA 1
ATOM 3864 C C . THR B 1 123 ? -24.594 22.312 18.656 1 98.25 123 THR B C 1
ATOM 3866 O O . THR B 1 123 ? -25.797 22.016 18.703 1 98.25 123 THR B O 1
ATOM 3869 N N . PHE B 1 124 ? -23.859 22 17.688 1 98.44 124 PHE B N 1
ATOM 3870 C CA . PHE B 1 124 ? -24.391 21.344 16.5 1 98.44 124 PHE B CA 1
ATOM 3871 C C . PHE B 1 124 ? -24.938 19.969 16.844 1 98.44 124 PHE B C 1
ATOM 3873 O O . PHE B 1 124 ? -26.016 19.594 16.391 1 98.44 124 PHE B O 1
ATOM 3880 N N . LEU B 1 125 ? -24.219 19.219 17.641 1 98.56 125 LEU B N 1
ATOM 3881 C CA . LEU B 1 125 ? -24.594 17.859 17.984 1 98.56 125 LEU B CA 1
ATOM 3882 C C . LEU B 1 125 ? -25.875 17.844 18.828 1 98.56 125 LEU B C 1
ATOM 3884 O O . LEU B 1 125 ? -26.688 16.938 18.703 1 98.56 125 LEU B O 1
ATOM 3888 N N . LYS B 1 126 ? -26.031 18.875 19.656 1 98.25 126 LYS B N 1
ATOM 3889 C CA . LYS B 1 126 ? -27.25 18.984 20.438 1 98.25 126 LYS B CA 1
ATOM 3890 C C . LYS B 1 126 ? -28.469 19.141 19.547 1 98.25 126 LYS B C 1
ATOM 3892 O O . LYS B 1 126 ? -29.547 18.641 19.875 1 98.25 126 LYS B O 1
ATOM 3897 N N . GLU B 1 127 ? -28.25 19.766 18.469 1 98.06 127 GLU B N 1
ATOM 3898 C CA . GLU B 1 127 ? -29.328 20.016 17.531 1 98.06 127 GLU B CA 1
ATOM 3899 C C . GLU B 1 127 ? -29.547 18.812 16.625 1 98.06 127 GLU B C 1
ATOM 3901 O O . GLU B 1 127 ? -30.594 18.688 15.969 1 98.06 127 GLU B O 1
ATOM 3906 N N . HIS B 1 128 ? -28.625 17.859 16.594 1 98.25 128 HIS B N 1
ATOM 3907 C CA . HIS B 1 128 ? -28.688 16.688 15.727 1 98.25 128 HIS B CA 1
ATOM 3908 C C . HIS B 1 128 ? -28.312 15.422 16.484 1 98.25 128 HIS B C 1
ATOM 3910 O O . HIS B 1 128 ? -27.281 14.805 16.203 1 98.25 128 HIS B O 1
ATOM 3916 N N . PRO B 1 129 ? -29.125 14.977 17.297 1 97.5 129 PRO B N 1
ATOM 3917 C CA . PRO B 1 129 ? -28.797 13.859 18.188 1 97.5 129 PRO B CA 1
ATOM 3918 C C . PRO B 1 129 ? -28.609 12.539 17.438 1 97.5 129 PRO B C 1
ATOM 3920 O O . PRO B 1 129 ? -28.094 11.57 17.984 1 97.5 129 PRO B O 1
ATOM 3923 N N . GLU B 1 130 ? -29 12.484 16.172 1 97.56 130 GLU B N 1
ATOM 3924 C CA . GLU B 1 130 ? -28.969 11.25 15.398 1 97.56 130 GLU B CA 1
ATOM 3925 C C . GLU B 1 130 ? -27.578 11.023 14.797 1 97.56 130 GLU B C 1
ATOM 3927 O O . GLU B 1 130 ? -27.281 9.93 14.32 1 97.56 130 GLU B O 1
ATOM 3932 N N . ILE B 1 131 ? -26.688 11.969 14.852 1 98.56 131 ILE B N 1
ATOM 3933 C CA . ILE B 1 131 ? -25.359 11.852 14.258 1 98.56 131 ILE B CA 1
ATOM 3934 C C . ILE B 1 131 ? -24.594 10.719 14.93 1 98.56 131 ILE B C 1
ATOM 3936 O O . ILE B 1 131 ? -24.484 10.68 16.156 1 98.56 131 ILE B O 1
ATOM 3940 N N . SER B 1 132 ? -24.047 9.836 14.094 1 98.31 132 SER B N 1
ATOM 3941 C CA . SER B 1 132 ? -23.438 8.625 14.617 1 98.31 132 SER B CA 1
ATOM 3942 C C . SER B 1 132 ? -21.922 8.797 14.773 1 98.31 132 SER B C 1
ATOM 3944 O O . SER B 1 132 ? -21.281 8.062 15.531 1 98.31 132 SER B O 1
ATOM 3946 N N . SER B 1 133 ? -21.328 9.703 14.008 1 98.62 133 SER B N 1
ATOM 3947 C CA . SER B 1 133 ? -19.875 9.875 14.031 1 98.62 133 SER B CA 1
ATOM 3948 C C . SER B 1 133 ? -19.484 11.312 13.68 1 98.62 133 SER B C 1
ATOM 3950 O O . SER B 1 133 ? -20.172 11.977 12.906 1 98.62 133 SER B O 1
ATOM 3952 N N . VAL B 1 134 ? -18.453 11.781 14.281 1 98.81 134 VAL B N 1
ATOM 3953 C CA . VAL B 1 134 ? -17.812 13.055 13.984 1 98.81 134 VAL B CA 1
ATOM 3954 C C . VAL B 1 134 ? -16.422 12.82 13.406 1 98.81 134 VAL B C 1
ATOM 3956 O O . VAL B 1 134 ? -15.602 12.117 14.016 1 98.81 134 VAL B O 1
ATOM 3959 N N . PHE B 1 135 ? -16.172 13.359 12.203 1 98.69 135 PHE B N 1
ATOM 3960 C CA . PHE B 1 135 ? -14.883 13.258 11.539 1 98.69 135 PHE B CA 1
ATOM 3961 C C . PHE B 1 135 ? -14.117 14.578 11.625 1 98.69 135 PHE B C 1
ATOM 3963 O O . PHE B 1 135 ? -14.68 15.641 11.359 1 98.69 135 PHE B O 1
ATOM 3970 N N . VAL B 1 136 ? -12.828 14.539 12.023 1 98.5 136 VAL B N 1
ATOM 3971 C CA . VAL B 1 136 ? -12.031 15.75 12.156 1 98.5 136 VAL B CA 1
ATOM 3972 C C . VAL B 1 136 ? -10.57 15.453 11.805 1 98.5 136 VAL B C 1
ATOM 3974 O O . VAL B 1 136 ? -10.078 14.359 12.07 1 98.5 136 VAL B O 1
ATOM 3977 N N . THR B 1 137 ? -9.93 16.375 11.156 1 98.56 137 THR B N 1
ATOM 3978 C CA . THR B 1 137 ? -8.5 16.281 10.891 1 98.56 137 THR B CA 1
ATOM 3979 C C . THR B 1 137 ? -7.699 16.781 12.094 1 98.56 137 THR B C 1
ATOM 3981 O O . THR B 1 137 ? -8.039 17.812 12.688 1 98.56 137 THR B O 1
ATOM 3984 N N . TYR B 1 138 ? -6.719 16.031 12.484 1 98.69 138 TYR B N 1
ATOM 3985 C CA . TYR B 1 138 ? -5.836 16.469 13.555 1 98.69 138 TYR B CA 1
ATOM 3986 C C . TYR B 1 138 ? -4.938 17.609 13.078 1 98.69 138 TYR B C 1
ATOM 3988 O O . TYR B 1 138 ? -5.09 18.75 13.516 1 98.69 138 TYR B O 1
ATOM 3996 N N . CYS B 1 139 ? -4.137 17.344 12.133 1 98.44 139 CYS B N 1
ATOM 3997 C CA . CYS B 1 139 ? -3.389 18.359 11.406 1 98.44 139 CYS B CA 1
ATOM 3998 C C . CYS B 1 139 ? -3.902 18.516 9.984 1 98.44 139 CYS B C 1
ATOM 4000 O O . CYS B 1 139 ? -3.818 17.578 9.188 1 98.44 139 CYS B O 1
ATOM 4002 N N . GLU B 1 140 ? -4.457 19.641 9.656 1 97.88 140 GLU B N 1
ATOM 4003 C CA . GLU B 1 140 ? -4.844 19.969 8.289 1 97.88 140 GLU B CA 1
ATOM 4004 C C . GLU B 1 140 ? -3.686 20.609 7.523 1 97.88 140 GLU B C 1
ATOM 4006 O O . GLU B 1 140 ? -3.469 21.812 7.594 1 97.88 140 GLU B O 1
ATOM 4011 N N . THR B 1 141 ? -3.051 19.797 6.695 1 96.12 141 THR B N 1
ATOM 4012 C CA . THR B 1 141 ? -1.801 20.25 6.094 1 96.12 141 THR B CA 1
ATOM 4013 C C . THR B 1 141 ? -2.068 21.266 4.984 1 96.12 141 THR B C 1
ATOM 4015 O O . THR B 1 141 ? -1.166 22 4.574 1 96.12 141 THR B O 1
ATOM 4018 N N . SER B 1 142 ? -3.275 21.297 4.469 1 96.56 142 SER B N 1
ATOM 4019 C CA . SER B 1 142 ? -3.58 22.281 3.432 1 96.56 142 SER B CA 1
ATOM 4020 C C . SER B 1 142 ? -3.58 23.703 3.99 1 96.56 142 SER B C 1
ATOM 4022 O O . SER B 1 142 ? -3.395 24.672 3.246 1 96.56 142 SER B O 1
ATOM 4024 N N . THR B 1 143 ? -3.734 23.812 5.324 1 97.06 143 THR B N 1
ATOM 4025 C CA . THR B 1 143 ? -3.814 25.156 5.906 1 97.06 143 THR B CA 1
ATOM 4026 C C . THR B 1 143 ? -2.777 25.328 7.012 1 97.06 143 THR B C 1
ATOM 4028 O O . THR B 1 143 ? -2.482 26.438 7.426 1 97.06 143 THR B O 1
ATOM 4031 N N . GLY B 1 144 ? -2.275 24.188 7.504 1 97.88 144 GLY B N 1
ATOM 4032 C CA . GLY B 1 144 ? -1.295 24.266 8.578 1 97.88 144 GLY B CA 1
ATOM 4033 C C . GLY B 1 144 ? -1.924 24.344 9.953 1 97.88 144 GLY B C 1
ATOM 4034 O O . GLY B 1 144 ? -1.25 24.672 10.93 1 97.88 144 GLY B O 1
ATOM 4035 N N . VAL B 1 145 ? -3.191 24.047 10.062 1 98.38 145 VAL B N 1
ATOM 4036 C CA . VAL B 1 145 ? -3.928 24.141 11.32 1 98.38 145 VAL B CA 1
ATOM 4037 C C . VAL B 1 145 ? -3.805 22.828 12.094 1 98.38 145 VAL B C 1
ATOM 4039 O O . VAL B 1 145 ? -3.877 21.734 11.5 1 98.38 145 VAL B O 1
ATOM 4042 N N . LEU B 1 146 ? -3.574 22.875 13.367 1 98.62 146 LEU B N 1
ATOM 4043 C CA . LEU B 1 146 ? -3.699 21.75 14.289 1 98.62 146 LEU B CA 1
ATOM 4044 C C . LEU B 1 146 ? -4.969 21.859 15.125 1 98.62 146 LEU B C 1
ATOM 4046 O O . LEU B 1 146 ? -5.082 22.766 15.969 1 98.62 146 LEU B O 1
ATOM 4050 N N . ASN B 1 147 ? -5.906 20.984 14.938 1 98.69 147 ASN B N 1
ATOM 4051 C CA . ASN B 1 147 ? -7.152 21.031 15.688 1 98.69 147 ASN B CA 1
ATOM 4052 C C . ASN B 1 147 ? -6.961 20.531 17.125 1 98.69 147 ASN B C 1
ATOM 4054 O O . ASN B 1 147 ? -6.152 19.641 17.375 1 98.69 147 ASN B O 1
ATOM 4058 N N . PRO B 1 148 ? -7.676 21.109 18.062 1 98.5 148 PRO B N 1
ATOM 4059 C CA . PRO B 1 148 ? -7.605 20.641 19.453 1 98.5 148 PRO B CA 1
ATOM 4060 C C . PRO B 1 148 ? -8.398 19.359 19.688 1 98.5 148 PRO B C 1
ATOM 4062 O O . PRO B 1 148 ? -9.461 19.391 20.312 1 98.5 148 PRO B O 1
ATOM 4065 N N . ILE B 1 149 ? -7.887 18.203 19.359 1 98.75 149 ILE B N 1
ATOM 4066 C CA . ILE B 1 149 ? -8.578 16.922 19.297 1 98.75 149 ILE B CA 1
ATOM 4067 C C . ILE B 1 149 ? -9.062 16.531 20.688 1 98.75 149 ILE B C 1
ATOM 4069 O O . ILE B 1 149 ? -10.172 16.016 20.844 1 98.75 149 ILE B O 1
ATOM 4073 N N . LYS B 1 150 ? -8.164 16.734 21.719 1 98.62 150 LYS B N 1
ATOM 4074 C CA . LYS B 1 150 ? -8.578 16.422 23.078 1 98.62 150 LYS B CA 1
ATOM 4075 C C . LYS B 1 150 ? -9.875 17.125 23.453 1 98.62 150 LYS B C 1
ATOM 4077 O O . LYS B 1 150 ? -10.836 16.5 23.875 1 98.62 150 LYS B O 1
ATOM 4082 N N . GLU B 1 151 ? -9.906 18.438 23.219 1 98.69 151 GLU B N 1
ATOM 4083 C CA . GLU B 1 151 ? -11.062 19.266 23.578 1 98.69 151 GLU B CA 1
ATOM 4084 C C . GLU B 1 151 ? -12.266 18.906 22.719 1 98.69 151 GLU B C 1
ATOM 4086 O O . GLU B 1 151 ? -13.406 18.938 23.188 1 98.69 151 GLU B O 1
ATOM 4091 N N . ILE B 1 152 ? -12.047 18.594 21.453 1 98.75 152 ILE B N 1
ATOM 4092 C CA . ILE B 1 152 ? -13.125 18.234 20.547 1 98.75 152 ILE B CA 1
ATOM 4093 C C . ILE B 1 152 ? -13.766 16.922 21 1 98.75 152 ILE B C 1
ATOM 4095 O O . ILE B 1 152 ? -14.984 16.812 21.078 1 98.75 152 ILE B O 1
ATOM 4099 N N . ALA B 1 153 ? -12.953 15.906 21.281 1 98.75 153 ALA B N 1
ATOM 4100 C CA . ALA B 1 153 ? -13.461 14.617 21.75 1 98.75 153 ALA B CA 1
ATOM 4101 C C . ALA B 1 153 ? -14.273 14.781 23.031 1 98.75 153 ALA B C 1
ATOM 4103 O O . ALA B 1 153 ? -15.352 14.203 23.172 1 98.75 153 ALA B O 1
ATOM 4104 N N . GLU B 1 154 ? -13.742 15.562 23.969 1 98.44 154 GLU B N 1
ATOM 4105 C CA . GLU B 1 154 ? -14.453 15.844 25.219 1 98.44 154 GLU B CA 1
ATOM 4106 C C . GLU B 1 154 ? -15.812 16.484 24.953 1 98.44 154 GLU B C 1
ATOM 4108 O O . GLU B 1 154 ? -16.812 16.109 25.547 1 98.44 154 GLU B O 1
ATOM 4113 N N . ALA B 1 155 ? -15.789 17.469 24.062 1 98.5 155 ALA B N 1
ATOM 4114 C CA . ALA B 1 155 ? -17.016 18.172 23.719 1 98.5 155 ALA B CA 1
ATOM 4115 C C . ALA B 1 155 ? -18.047 17.203 23.141 1 98.5 155 ALA B C 1
ATOM 4117 O O . ALA B 1 155 ? -19.234 17.281 23.469 1 98.5 155 ALA B O 1
ATOM 4118 N N . VAL B 1 156 ? -17.656 16.312 22.234 1 98.75 156 VAL B N 1
ATOM 4119 C CA . VAL B 1 156 ? -18.562 15.344 21.625 1 98.75 156 VAL B CA 1
ATOM 4120 C C . VAL B 1 156 ? -19.141 14.414 22.688 1 98.75 156 VAL B C 1
ATOM 4122 O O . VAL B 1 156 ? -20.359 14.227 22.75 1 98.75 156 VAL B O 1
ATOM 4125 N N . HIS B 1 157 ? -18.281 13.898 23.562 1 98.19 157 HIS B N 1
ATOM 4126 C CA . HIS B 1 157 ? -18.688 12.898 24.531 1 98.19 157 HIS B CA 1
ATOM 4127 C C . HIS B 1 157 ? -19.609 13.5 25.594 1 98.19 157 HIS B C 1
ATOM 4129 O O . HIS B 1 157 ? -20.422 12.789 26.203 1 98.19 157 HIS B O 1
ATOM 4135 N N . GLU B 1 158 ? -19.484 14.758 25.781 1 98.12 158 GLU B N 1
ATOM 4136 C CA . GLU B 1 158 ? -20.312 15.438 26.766 1 98.12 158 GLU B CA 1
ATOM 4137 C C . GLU B 1 158 ? -21.781 15.445 26.344 1 98.12 158 GLU B C 1
ATOM 4139 O O . GLU B 1 158 ? -22.672 15.398 27.203 1 98.12 158 GLU B O 1
ATOM 4144 N N . VAL B 1 159 ? -22.094 15.43 25.047 1 98.5 159 VAL B N 1
ATOM 4145 C CA . VAL B 1 159 ? -23.453 15.742 24.641 1 98.5 159 VAL B CA 1
ATOM 4146 C C . VAL B 1 159 ? -23.969 14.68 23.672 1 98.5 159 VAL B C 1
ATOM 4148 O O . VAL B 1 159 ? -25.141 14.711 23.281 1 98.5 159 VAL B O 1
ATOM 4151 N N . SER B 1 160 ? -23.109 13.703 23.297 1 98.31 160 SER B N 1
ATOM 4152 C CA . SER B 1 160 ? -23.484 12.781 22.234 1 98.31 160 SER B CA 1
ATOM 4153 C C . SER B 1 160 ? -22.766 11.438 22.391 1 98.31 160 SER B C 1
ATOM 4155 O O . SER B 1 160 ? -21.719 11.359 23.031 1 98.31 160 SER B O 1
ATOM 4157 N N . GLU B 1 161 ? -23.297 10.406 21.812 1 97.75 161 GLU B N 1
ATOM 4158 C CA . GLU B 1 161 ? -22.672 9.094 21.75 1 97.75 161 GLU B CA 1
ATOM 4159 C C . GLU B 1 161 ? -21.938 8.883 20.422 1 97.75 161 GLU B C 1
ATOM 4161 O O . GLU B 1 161 ? -21.453 7.789 20.141 1 97.75 161 GLU B O 1
ATOM 4166 N N . ALA B 1 162 ? -21.875 9.914 19.594 1 98.62 162 ALA B N 1
ATOM 4167 C CA . ALA B 1 162 ? -21.219 9.82 18.297 1 98.62 162 ALA B CA 1
ATOM 4168 C C . ALA B 1 162 ? -19.766 9.383 18.453 1 98.62 162 ALA B C 1
ATOM 4170 O O . ALA B 1 162 ? -19.078 9.781 19.391 1 98.62 162 ALA B O 1
ATOM 4171 N N . LEU B 1 163 ? -19.312 8.531 17.547 1 98.88 163 LEU B N 1
ATOM 4172 C CA . LEU B 1 163 ? -17.906 8.156 17.5 1 98.88 163 LEU B CA 1
ATOM 4173 C C . LEU B 1 163 ? -17.031 9.344 17.094 1 98.88 163 LEU B C 1
ATOM 4175 O O . LEU B 1 163 ? -17.422 10.125 16.219 1 98.88 163 LEU B O 1
ATOM 4179 N N . VAL B 1 164 ? -15.875 9.508 17.688 1 98.88 164 VAL B N 1
ATOM 4180 C CA . VAL B 1 164 ? -14.883 10.508 17.297 1 98.88 164 VAL B CA 1
ATOM 4181 C C . VAL B 1 164 ? -13.82 9.867 16.406 1 98.88 164 VAL B C 1
ATOM 4183 O O . VAL B 1 164 ? -12.992 9.086 16.891 1 98.88 164 VAL B O 1
ATOM 4186 N N . ILE B 1 165 ? -13.789 10.219 15.156 1 98.88 165 ILE B N 1
ATOM 4187 C CA . ILE B 1 165 ? -12.875 9.656 14.164 1 98.88 165 ILE B CA 1
ATOM 4188 C C . ILE B 1 165 ? -11.906 10.734 13.688 1 98.88 165 ILE B C 1
ATOM 4190 O O . ILE B 1 165 ? -12.328 11.773 13.188 1 98.88 165 ILE B O 1
ATOM 4194 N N . VAL B 1 166 ? -10.617 10.445 13.781 1 98.88 166 VAL B N 1
ATOM 4195 C CA . VAL B 1 166 ? -9.609 11.492 13.609 1 98.88 166 VAL B CA 1
ATOM 4196 C C . VAL B 1 166 ? -8.648 11.094 12.492 1 98.88 166 VAL B C 1
ATOM 4198 O O . VAL B 1 166 ? -8.109 9.984 12.484 1 98.88 166 VAL B O 1
ATOM 4201 N N . ASP B 1 167 ? -8.477 11.992 11.523 1 98.75 167 ASP B N 1
ATOM 4202 C CA . ASP B 1 167 ? -7.402 11.914 10.539 1 98.75 167 ASP B CA 1
ATOM 4203 C C . ASP B 1 167 ? -6.094 12.461 11.109 1 98.75 167 ASP B C 1
ATOM 4205 O O . ASP B 1 167 ? -5.887 13.672 11.141 1 98.75 167 ASP B O 1
ATOM 4209 N N . GLY B 1 168 ? -5.227 11.594 11.5 1 98.62 168 GLY B N 1
ATOM 4210 C CA . GLY B 1 168 ? -3.926 11.969 12.039 1 98.62 168 GLY B CA 1
ATOM 4211 C C . GLY B 1 168 ? -2.787 11.727 11.062 1 98.62 168 GLY B C 1
ATOM 4212 O O . GLY B 1 168 ? -1.637 11.562 11.469 1 98.62 168 GLY B O 1
ATOM 4213 N N . VAL B 1 169 ? -3.012 11.656 9.805 1 97.94 169 VAL B N 1
ATOM 4214 C CA . VAL B 1 169 ? -2.08 11.227 8.766 1 97.94 169 VAL B CA 1
ATOM 4215 C C . VAL B 1 169 ? -0.832 12.102 8.789 1 97.94 169 VAL B C 1
ATOM 4217 O O . VAL B 1 169 ? 0.288 11.609 8.656 1 97.94 169 VAL B O 1
ATOM 4220 N N . SER B 1 170 ? -0.979 13.352 9.109 1 96.94 170 SER B N 1
ATOM 4221 C CA . SER B 1 170 ? 0.127 14.266 8.844 1 96.94 170 SER B CA 1
ATOM 4222 C C . SER B 1 170 ? 0.799 14.711 10.133 1 96.94 170 SER B C 1
ATOM 4224 O O . SER B 1 170 ? 1.683 15.57 10.117 1 96.94 170 SER B O 1
ATOM 4226 N N . CYS B 1 171 ? 0.397 14.094 11.305 1 97.5 171 CYS B N 1
ATOM 4227 C CA . CYS B 1 171 ? 1.043 14.695 12.461 1 97.5 171 CYS B CA 1
ATOM 4228 C C . CYS B 1 171 ? 1.343 13.648 13.523 1 97.5 171 CYS B C 1
ATOM 4230 O O . CYS B 1 171 ? 2.15 13.883 14.43 1 97.5 171 CYS B O 1
ATOM 4232 N N . VAL B 1 172 ? 0.644 12.469 13.516 1 98.5 172 VAL B N 1
ATOM 4233 C CA . VAL B 1 172 ? 0.975 11.422 14.484 1 98.5 172 VAL B CA 1
ATOM 4234 C C . VAL B 1 172 ? 2.447 11.039 14.344 1 98.5 172 VAL B C 1
ATOM 4236 O O . VAL B 1 172 ? 2.959 10.906 13.227 1 98.5 172 VAL B O 1
ATOM 4239 N N . ALA B 1 173 ? 3.186 10.859 15.453 1 98.12 173 ALA B N 1
ATOM 4240 C CA . ALA B 1 173 ? 4.617 10.602 15.578 1 98.12 173 ALA B CA 1
ATOM 4241 C C . ALA B 1 173 ? 5.402 11.914 15.617 1 98.12 173 ALA B C 1
ATOM 4243 O O . ALA B 1 173 ? 6.594 11.922 15.938 1 98.12 173 ALA B O 1
ATOM 4244 N N . GLY B 1 174 ? 4.719 13.055 15.344 1 98 174 GLY B N 1
ATOM 4245 C CA . GLY B 1 174 ? 5.367 14.352 15.422 1 98 174 GLY B CA 1
ATOM 4246 C C . GLY B 1 174 ? 4.738 15.273 16.453 1 98 174 GLY B C 1
ATOM 4247 O O . GLY B 1 174 ? 5.305 16.312 16.781 1 98 174 GLY B O 1
ATOM 4248 N N . VAL B 1 175 ? 3.551 14.898 16.875 1 98 175 VAL B N 1
ATOM 4249 C CA . VAL B 1 175 ? 2.82 15.656 17.875 1 98 175 VAL B CA 1
ATOM 4250 C C . VAL B 1 175 ? 2.307 14.711 18.969 1 98 175 VAL B C 1
ATOM 4252 O O . VAL B 1 175 ? 2.078 13.523 18.703 1 98 175 VAL B O 1
ATOM 4255 N N . GLU B 1 176 ? 2.166 15.266 20.141 1 97.88 176 GLU B N 1
ATOM 4256 C CA . GLU B 1 176 ? 1.586 14.477 21.219 1 97.88 176 GLU B CA 1
ATOM 4257 C C . GLU B 1 176 ? 0.236 13.891 20.812 1 97.88 176 GLU B C 1
ATOM 4259 O O . GLU B 1 176 ? -0.616 14.602 20.266 1 97.88 176 GLU B O 1
ATOM 4264 N N . THR B 1 177 ? 0.034 12.586 21.016 1 98.31 177 THR B N 1
ATOM 4265 C CA . THR B 1 177 ? -1.188 11.859 20.688 1 98.31 177 THR B CA 1
ATOM 4266 C C . THR B 1 177 ? -1.568 10.914 21.828 1 98.31 177 THR B C 1
ATOM 4268 O O . THR B 1 177 ? -0.786 10.039 22.203 1 98.31 177 THR B O 1
ATOM 4271 N N . GLU B 1 178 ? -2.689 11.125 22.422 1 98.69 178 GLU B N 1
ATOM 4272 C CA . GLU B 1 178 ? -3.197 10.305 23.516 1 98.69 178 GLU B CA 1
ATOM 4273 C C . GLU B 1 178 ? -4.559 9.711 23.172 1 98.69 178 GLU B C 1
ATOM 4275 O O . GLU B 1 178 ? -5.586 10.156 23.688 1 98.69 178 GLU B O 1
ATOM 4280 N N . PHE B 1 179 ? -4.527 8.656 22.438 1 98.81 179 PHE B N 1
ATOM 4281 C CA . PHE B 1 179 ? -5.723 8.031 21.891 1 98.81 179 PHE B CA 1
ATOM 4282 C C . PHE B 1 179 ? -6.684 7.629 23.016 1 98.81 179 PHE B C 1
ATOM 4284 O O . PHE B 1 179 ? -7.859 7.996 22.984 1 98.81 179 PHE B O 1
ATOM 4291 N N . ASP B 1 180 ? -6.195 6.809 23.969 1 98.75 180 ASP B N 1
ATOM 4292 C CA . ASP B 1 180 ? -7.047 6.305 25.047 1 98.75 180 ASP B CA 1
ATOM 4293 C C . ASP B 1 180 ? -7.52 7.445 25.938 1 98.75 180 ASP B C 1
ATOM 4295 O O . ASP B 1 180 ? -8.719 7.609 26.172 1 98.75 180 ASP B O 1
ATOM 4299 N N . LYS B 1 181 ? -6.586 8.289 26.375 1 98.69 181 LYS B N 1
ATOM 4300 C CA . LYS B 1 181 ? -6.879 9.344 27.344 1 98.69 181 LYS B CA 1
ATOM 4301 C C . LYS B 1 181 ? -7.84 10.375 26.75 1 98.69 181 LYS B C 1
ATOM 4303 O O . LYS B 1 181 ? -8.672 10.93 27.469 1 98.69 181 LYS B O 1
ATOM 4308 N N . TRP B 1 182 ? -7.734 10.648 25.438 1 98.75 182 TRP B N 1
ATOM 4309 C CA . TRP B 1 182 ? -8.531 11.703 24.812 1 98.75 182 TRP B CA 1
ATOM 4310 C C . TRP B 1 182 ? -9.898 11.18 24.406 1 98.75 182 TRP B C 1
ATOM 4312 O O . TRP B 1 182 ? -10.781 11.961 24.031 1 98.75 182 TRP B O 1
ATOM 4322 N N . GLY B 1 183 ? -10.094 9.898 24.453 1 98.44 183 GLY B N 1
ATOM 4323 C CA . GLY B 1 183 ? -11.383 9.32 24.094 1 98.44 183 GLY B CA 1
ATOM 4324 C C . GLY B 1 183 ? -11.633 9.289 22.609 1 98.44 183 GLY B C 1
ATOM 4325 O O . GLY B 1 183 ? -12.766 9.484 22.156 1 98.44 183 GLY B O 1
ATOM 4326 N N . ILE B 1 184 ? -10.633 9.133 21.812 1 98.81 184 ILE B N 1
ATOM 4327 C CA . ILE B 1 184 ? -10.773 8.977 20.359 1 98.81 184 ILE B CA 1
ATOM 4328 C C . ILE B 1 184 ? -11.273 7.57 20.047 1 98.81 184 ILE B C 1
ATOM 4330 O O . ILE B 1 184 ? -10.938 6.609 20.75 1 98.81 184 ILE B O 1
ATOM 4334 N N . ASP B 1 185 ? -12.07 7.414 19.047 1 98.88 185 ASP B N 1
ATOM 4335 C CA . ASP B 1 185 ? -12.633 6.102 18.75 1 98.88 185 ASP B CA 1
ATOM 4336 C C . ASP B 1 185 ? -11.898 5.434 17.594 1 98.88 185 ASP B C 1
ATOM 4338 O O . ASP B 1 185 ? -11.742 4.211 17.578 1 98.88 185 ASP B O 1
ATOM 4342 N N . ILE B 1 186 ? -11.539 6.215 16.594 1 98.94 186 ILE B N 1
ATOM 4343 C CA . ILE B 1 186 ? -10.664 5.742 15.516 1 98.94 186 ILE B CA 1
ATOM 4344 C C . ILE B 1 186 ? -9.641 6.82 15.172 1 98.94 186 ILE B C 1
ATOM 4346 O O . ILE B 1 186 ? -9.992 7.992 15.031 1 98.94 186 ILE B O 1
ATOM 4350 N N . LEU B 1 187 ? -8.406 6.484 15.125 1 98.94 187 LEU B N 1
ATOM 4351 C CA . LEU B 1 187 ? -7.316 7.348 14.695 1 98.94 187 LEU B CA 1
ATOM 4352 C C . LEU B 1 187 ? -6.516 6.695 13.57 1 98.94 187 LEU B C 1
ATOM 4354 O O . LEU B 1 187 ? -6.035 5.57 13.719 1 98.94 187 LEU B O 1
ATOM 4358 N N . VAL B 1 188 ? -6.441 7.387 12.445 1 98.75 188 VAL B N 1
ATOM 4359 C CA . VAL B 1 188 ? -5.738 6.883 11.273 1 98.75 188 VAL B CA 1
ATOM 4360 C C . VAL B 1 188 ? -4.492 7.73 11.008 1 98.75 188 VAL B C 1
ATOM 4362 O O . VAL B 1 188 ? -4.523 8.953 11.172 1 98.75 188 VAL B O 1
ATOM 4365 N N . THR B 1 189 ? -3.42 7.109 10.633 1 98.5 189 THR B N 1
ATOM 4366 C CA . THR B 1 189 ? -2.248 7.844 10.172 1 98.5 189 THR B CA 1
ATOM 4367 C C . THR B 1 189 ? -1.566 7.109 9.023 1 98.5 189 THR B C 1
ATOM 4369 O O . THR B 1 189 ? -1.972 6.004 8.656 1 98.5 189 THR B O 1
ATOM 4372 N N . GLY B 1 190 ? -0.667 7.781 8.305 1 97 190 GLY B N 1
ATOM 4373 C CA . GLY B 1 190 ? 0.098 7.211 7.203 1 97 190 GLY B CA 1
ATOM 4374 C C . GLY B 1 190 ? 1.589 7.156 7.48 1 97 190 GLY B C 1
ATOM 4375 O O . GLY B 1 190 ? 2.08 7.82 8.398 1 97 190 GLY B O 1
ATOM 4376 N N . THR B 1 191 ? 2.273 6.426 6.648 1 97.62 191 THR B N 1
ATOM 4377 C CA . THR B 1 191 ? 3.682 6.156 6.918 1 97.62 191 THR B CA 1
ATOM 4378 C C . THR B 1 191 ? 4.559 7.277 6.371 1 97.62 191 THR B C 1
ATOM 4380 O O . THR B 1 191 ? 5.684 7.477 6.832 1 97.62 191 THR B O 1
ATOM 4383 N N . GLN B 1 192 ? 4.094 8.062 5.402 1 96.12 192 GLN B N 1
ATOM 4384 C CA . GLN B 1 192 ? 4.977 8.859 4.555 1 96.12 192 GLN B CA 1
ATOM 4385 C C . GLN B 1 192 ? 5.195 10.25 5.137 1 96.12 192 GLN B C 1
ATOM 4387 O O . GLN B 1 192 ? 5.707 11.141 4.457 1 96.12 192 GLN B O 1
ATOM 4392 N N . LYS B 1 193 ? 4.746 10.508 6.289 1 97.12 193 LYS B N 1
ATOM 4393 C CA . LYS B 1 193 ? 4.832 11.836 6.879 1 97.12 193 LYS B CA 1
ATOM 4394 C C . LYS B 1 193 ? 5.75 11.836 8.102 1 97.12 193 LYS B C 1
ATOM 4396 O O . LYS B 1 193 ? 6.953 11.617 7.977 1 97.12 193 LYS B O 1
ATOM 4401 N N . ALA B 1 194 ? 5.168 12 9.305 1 97.5 194 ALA B N 1
ATOM 4402 C CA . ALA B 1 194 ? 5.984 12.125 10.508 1 97.5 194 ALA B CA 1
ATOM 4403 C C . ALA B 1 194 ? 6.617 10.781 10.875 1 97.5 194 ALA B C 1
ATOM 4405 O O . ALA B 1 194 ? 7.57 10.734 11.656 1 97.5 194 ALA B O 1
ATOM 4406 N N . PHE B 1 195 ? 6.184 9.68 10.297 1 97.44 195 PHE B N 1
ATOM 4407 C CA . PHE B 1 195 ? 6.762 8.367 10.539 1 97.44 195 PHE B CA 1
ATOM 4408 C C . PHE B 1 195 ? 8.031 8.172 9.727 1 97.44 195 PHE B C 1
ATOM 4410 O O . PHE B 1 195 ? 8.727 7.164 9.875 1 97.44 195 PHE B O 1
ATOM 4417 N N . MET B 1 196 ? 8.344 9.055 8.812 1 96.62 196 MET B N 1
ATOM 4418 C CA . MET B 1 196 ? 9.617 9.07 8.102 1 96.62 196 MET B CA 1
ATOM 4419 C C . MET B 1 196 ? 9.812 7.793 7.297 1 96.62 196 MET B C 1
ATOM 4421 O O . MET B 1 196 ? 10.875 7.172 7.352 1 96.62 196 MET B O 1
ATOM 4425 N N . LEU B 1 197 ? 8.805 7.289 6.719 1 97.94 197 LEU B N 1
ATOM 4426 C CA . LEU B 1 197 ? 8.82 6.16 5.793 1 97.94 197 LEU B CA 1
ATOM 4427 C C . LEU B 1 197 ? 8.234 6.559 4.445 1 97.94 197 LEU B C 1
ATOM 4429 O O . LEU B 1 197 ? 7.543 7.574 4.34 1 97.94 197 LEU B O 1
ATOM 4433 N N . PRO B 1 198 ? 8.539 5.805 3.385 1 96.5 198 PRO B N 1
ATOM 4434 C CA . PRO B 1 198 ? 7.777 6.012 2.15 1 96.5 198 PRO B CA 1
ATOM 4435 C C . PRO B 1 198 ? 6.285 5.727 2.322 1 96.5 198 PRO B C 1
ATOM 4437 O O . PRO B 1 198 ? 5.891 5.031 3.262 1 96.5 198 PRO B O 1
ATOM 4440 N N . GLY B 1 199 ? 5.48 6.32 1.447 1 96.31 199 GLY B N 1
ATOM 4441 C CA . GLY B 1 199 ? 4.098 5.883 1.402 1 96.31 199 GLY B CA 1
ATOM 4442 C C . GLY B 1 199 ? 3.947 4.402 1.099 1 96.31 199 GLY B C 1
ATOM 4443 O O . GLY B 1 199 ? 4.719 3.846 0.313 1 96.31 199 GLY B O 1
ATOM 4444 N N . GLY B 1 200 ? 2.896 3.777 1.624 1 97.38 200 GLY B N 1
ATOM 4445 C CA . GLY B 1 200 ? 2.676 2.369 1.328 1 97.38 200 GLY B CA 1
ATOM 4446 C C . GLY B 1 200 ? 1.857 1.658 2.391 1 97.38 200 GLY B C 1
ATOM 4447 O O . GLY B 1 200 ? 1.332 0.569 2.15 1 97.38 200 GLY B O 1
ATOM 4448 N N . MET B 1 201 ? 1.781 2.195 3.553 1 98.44 201 MET B N 1
ATOM 4449 C CA . MET B 1 201 ? 0.97 1.634 4.629 1 98.44 201 MET B CA 1
ATOM 4450 C C . MET B 1 201 ? 0.245 2.736 5.395 1 98.44 201 MET B C 1
ATOM 4452 O O . MET B 1 201 ? 0.657 3.896 5.359 1 98.44 201 MET B O 1
ATOM 4456 N N . PHE B 1 202 ? -0.859 2.354 5.988 1 98.56 202 PHE B N 1
ATOM 4457 C CA . PHE B 1 202 ? -1.474 3.191 7.012 1 98.56 202 PHE B CA 1
ATOM 4458 C C . PHE B 1 202 ? -1.686 2.406 8.297 1 98.56 202 PHE B C 1
ATOM 4460 O O . PHE B 1 202 ? -1.69 1.173 8.289 1 98.56 202 PHE B O 1
ATOM 4467 N N . PHE B 1 203 ? -1.764 3.105 9.414 1 98.69 203 PHE B N 1
ATOM 4468 C CA . PHE B 1 203 ? -2.041 2.551 10.734 1 98.69 203 PHE B CA 1
ATOM 4469 C C . PHE B 1 203 ? -3.389 3.037 11.258 1 98.69 203 PHE B C 1
ATOM 4471 O O . PHE B 1 203 ? -3.811 4.156 10.953 1 98.69 203 PHE B O 1
ATOM 4478 N N . ALA B 1 204 ? -4.035 2.205 12.008 1 98.75 204 ALA B N 1
ATOM 4479 C CA . ALA B 1 204 ? -5.293 2.6 12.641 1 98.75 204 ALA B CA 1
ATOM 4480 C C . ALA B 1 204 ? -5.387 2.043 14.062 1 98.75 204 ALA B C 1
ATOM 4482 O O . ALA B 1 204 ? -4.988 0.905 14.32 1 98.75 204 ALA B O 1
ATOM 4483 N N . VAL B 1 205 ? -5.793 2.834 14.922 1 98.75 205 VAL B N 1
ATOM 4484 C CA . VAL B 1 205 ? -6.18 2.402 16.266 1 98.75 205 VAL B CA 1
ATOM 4485 C C . VAL B 1 205 ? -7.695 2.516 16.422 1 98.75 205 VAL B C 1
ATOM 4487 O O . VAL B 1 205 ? -8.305 3.477 15.945 1 98.75 205 VAL B O 1
ATOM 4490 N N . VAL B 1 206 ? -8.305 1.535 17.047 1 98.88 206 VAL B N 1
ATOM 4491 C CA . VAL B 1 206 ? -9.758 1.462 17.203 1 98.88 206 VAL B CA 1
ATOM 4492 C C . VAL B 1 206 ? -10.117 1.235 18.672 1 98.88 206 VAL B C 1
ATOM 4494 O O . VAL B 1 206 ? -9.547 0.36 19.328 1 98.88 206 VAL B O 1
ATOM 4497 N N . SER B 1 207 ? -11.008 2.031 19.188 1 98.69 207 SER B N 1
ATOM 4498 C CA . SER B 1 207 ? -11.445 1.885 20.578 1 98.69 207 SER B CA 1
ATOM 4499 C C . SER B 1 207 ? -12.422 0.725 20.719 1 98.69 207 SER B C 1
ATOM 4501 O O . SER B 1 207 ? -12.961 0.224 19.734 1 98.69 207 SER B O 1
ATOM 4503 N N . ASP B 1 208 ? -12.695 0.344 21.969 1 98 208 ASP B N 1
ATOM 4504 C CA . ASP B 1 208 ? -13.656 -0.72 22.234 1 98 208 ASP B CA 1
ATOM 4505 C C . ASP B 1 208 ? -15.047 -0.341 21.75 1 98 208 ASP B C 1
ATOM 4507 O O . ASP B 1 208 ? -15.766 -1.177 21.203 1 98 208 ASP B O 1
ATOM 4511 N N . ARG B 1 209 ? -15.43 0.934 21.953 1 97.38 209 ARG B N 1
ATOM 4512 C CA . ARG B 1 209 ? -16.734 1.415 21.5 1 97.38 209 ARG B CA 1
ATOM 4513 C C . ARG B 1 209 ? -16.859 1.306 19.984 1 97.38 209 ARG B C 1
ATOM 4515 O O . ARG B 1 209 ? -17.906 0.901 19.469 1 97.38 209 ARG B O 1
ATOM 4522 N N . ALA B 1 210 ? -15.828 1.661 19.312 1 98.56 210 ALA B N 1
ATOM 4523 C CA . ALA B 1 210 ? -15.852 1.607 17.844 1 98.56 210 ALA B CA 1
ATOM 4524 C C . ALA B 1 210 ? -15.859 0.164 17.359 1 98.56 210 ALA B C 1
ATOM 4526 O O . ALA B 1 210 ? -16.5 -0.145 16.344 1 98.56 210 ALA B O 1
ATOM 4527 N N . TRP B 1 211 ? -15.172 -0.751 18.031 1 98.56 211 TRP B N 1
ATOM 4528 C CA . TRP B 1 211 ? -15.172 -2.156 17.625 1 98.56 211 TRP B CA 1
ATOM 4529 C C . TRP B 1 211 ? -16.578 -2.732 17.672 1 98.56 211 TRP B C 1
ATOM 4531 O O . TRP B 1 211 ? -16.969 -3.508 16.781 1 98.56 211 TRP B O 1
ATOM 4541 N N . LYS B 1 212 ? -17.359 -2.381 18.703 1 98.38 212 LYS B N 1
ATOM 4542 C CA . LYS B 1 212 ? -18.734 -2.859 18.781 1 98.38 212 LYS B CA 1
ATOM 4543 C C . LYS B 1 212 ? -19.547 -2.434 17.562 1 98.38 212 LYS B C 1
ATOM 4545 O O . LYS B 1 212 ? -20.312 -3.227 17.016 1 98.38 212 LYS B O 1
ATOM 4550 N N . VAL B 1 213 ? -19.344 -1.184 17.172 1 98.31 213 VAL B N 1
ATOM 4551 C CA . VAL B 1 213 ? -20.031 -0.661 15.992 1 98.31 213 VAL B CA 1
ATOM 4552 C C . VAL B 1 213 ? -19.547 -1.39 14.742 1 98.31 213 VAL B C 1
ATOM 4554 O O . VAL B 1 213 ? -20.359 -1.773 13.891 1 98.31 213 VAL B O 1
ATOM 4557 N N . ILE B 1 214 ? -18.266 -1.621 14.617 1 98.5 214 ILE B N 1
ATOM 4558 C CA . ILE B 1 214 ? -17.641 -2.246 13.453 1 98.5 214 ILE B CA 1
ATOM 4559 C C . ILE B 1 214 ? -18.109 -3.691 13.328 1 98.5 214 ILE B C 1
ATOM 4561 O O . ILE B 1 214 ? -18.469 -4.145 12.234 1 98.5 214 ILE B O 1
ATOM 4565 N N . GLU B 1 215 ? -18.156 -4.387 14.398 1 98 215 GLU B N 1
ATOM 4566 C CA . GLU B 1 215 ? -18.547 -5.793 14.398 1 98 215 GLU B CA 1
ATOM 4567 C C . GLU B 1 215 ? -20.016 -5.953 14.008 1 98 215 GLU B C 1
ATOM 4569 O O . GLU B 1 215 ? -20.406 -6.973 13.43 1 98 215 GLU B O 1
ATOM 4574 N N . ALA B 1 216 ? -20.797 -4.93 14.25 1 96.56 216 ALA B N 1
ATOM 4575 C CA . ALA B 1 216 ? -22.234 -4.984 13.945 1 96.56 216 ALA B CA 1
ATOM 4576 C C . ALA B 1 216 ? -22.516 -4.453 12.539 1 96.56 216 ALA B C 1
ATOM 4578 O O . ALA B 1 216 ? -23.625 -4.578 12.039 1 96.56 216 ALA B O 1
ATOM 4579 N N . ASN B 1 217 ? -21.5 -3.854 11.906 1 94.88 217 ASN B N 1
ATOM 4580 C CA . ASN B 1 217 ? -21.672 -3.223 10.602 1 94.88 217 ASN B CA 1
ATOM 4581 C C . ASN B 1 217 ? -21.641 -4.254 9.477 1 94.88 217 ASN B C 1
ATOM 4583 O O . ASN B 1 217 ? -20.656 -4.973 9.312 1 94.88 217 ASN B O 1
ATOM 4587 N N . THR B 1 218 ? -22.656 -4.305 8.617 1 89.31 218 THR B N 1
ATOM 4588 C CA . THR B 1 218 ? -22.781 -5.324 7.582 1 89.31 218 THR B CA 1
ATOM 4589 C C . THR B 1 218 ? -22.453 -4.742 6.211 1 89.31 218 THR B C 1
ATOM 4591 O O . THR B 1 218 ? -22.594 -5.422 5.195 1 89.31 218 THR B O 1
ATOM 4594 N N . GLN B 1 219 ? -22.062 -3.473 6.188 1 89.62 219 GLN B N 1
ATOM 4595 C CA . GLN B 1 219 ? -21.688 -2.848 4.93 1 89.62 219 GLN B CA 1
ATOM 4596 C C . GLN B 1 219 ? -20.625 -3.678 4.199 1 89.62 219 GLN B C 1
ATOM 4598 O O . GLN B 1 219 ? -19.688 -4.188 4.816 1 89.62 219 GLN B O 1
ATOM 4603 N N . PRO B 1 220 ? -20.797 -3.852 2.861 1 90.31 220 PRO B N 1
ATOM 4604 C CA . PRO B 1 220 ? -19.812 -4.633 2.096 1 90.31 220 PRO B CA 1
ATOM 4605 C C . PRO B 1 220 ? -18.406 -4.055 2.176 1 90.31 220 PRO B C 1
ATOM 4607 O O . PRO B 1 220 ? -18.219 -2.859 1.956 1 90.31 220 PRO B O 1
ATOM 4610 N N . LYS B 1 221 ? -17.516 -4.809 2.561 1 92.88 221 LYS B N 1
ATOM 4611 C CA . LYS B 1 221 ? -16.078 -4.535 2.607 1 92.88 221 LYS B CA 1
ATOM 4612 C C . LYS B 1 221 ? -15.281 -5.828 2.723 1 92.88 221 LYS B C 1
ATOM 4614 O O . LYS B 1 221 ? -15.773 -6.828 3.24 1 92.88 221 LYS B O 1
ATOM 4619 N N . PHE B 1 222 ? -14.086 -5.84 2.205 1 96.94 222 PHE B N 1
ATOM 4620 C CA . PHE B 1 222 ? -13.234 -7.02 2.305 1 96.94 222 PHE B CA 1
ATOM 4621 C C . PHE B 1 222 ? -11.805 -6.621 2.656 1 96.94 222 PHE B C 1
ATOM 4623 O O . PHE B 1 222 ? -11.352 -6.844 3.779 1 96.94 222 PHE B O 1
ATOM 4630 N N . TYR B 1 223 ? -11.109 -5.906 1.767 1 98.12 223 TYR B N 1
ATOM 4631 C CA . TYR B 1 223 ? -9.727 -5.508 1.983 1 98.12 223 TYR B CA 1
ATOM 4632 C C . TYR B 1 223 ? -9.609 -4.523 3.139 1 98.12 223 TYR B C 1
ATOM 4634 O O . TYR B 1 223 ? -8.664 -4.578 3.924 1 98.12 223 TYR B O 1
ATOM 4642 N N . LEU B 1 224 ? -10.578 -3.609 3.266 1 97.75 224 LEU B N 1
ATOM 4643 C CA . LEU B 1 224 ? -10.539 -2.59 4.309 1 97.75 224 LEU B CA 1
ATOM 4644 C C . LEU B 1 224 ? -11.414 -2.99 5.492 1 97.75 224 LEU B C 1
ATOM 4646 O O . LEU B 1 224 ? -11.867 -2.133 6.258 1 97.75 224 LEU B O 1
ATOM 4650 N N . ASP B 1 225 ? -11.75 -4.281 5.551 1 98.06 225 ASP B N 1
ATOM 4651 C CA . ASP B 1 225 ? -12.391 -4.809 6.75 1 98.06 225 ASP B CA 1
ATOM 4652 C C . ASP B 1 225 ? -11.414 -4.855 7.922 1 98.06 225 ASP B C 1
ATOM 4654 O O . ASP B 1 225 ? -10.609 -5.785 8.031 1 98.06 225 ASP B O 1
ATOM 4658 N N . LEU B 1 226 ? -11.602 -3.977 8.859 1 98.5 226 LEU B N 1
ATOM 4659 C CA . LEU B 1 226 ? -10.641 -3.803 9.938 1 98.5 226 LEU B CA 1
ATOM 4660 C C . LEU B 1 226 ? -10.617 -5.02 10.852 1 98.5 226 LEU B C 1
ATOM 4662 O O . LEU B 1 226 ? -9.617 -5.285 11.523 1 98.5 226 LEU B O 1
ATOM 4666 N N . THR B 1 227 ? -11.727 -5.793 10.914 1 98.38 227 THR B N 1
ATOM 4667 C CA . THR B 1 227 ? -11.766 -6.965 11.773 1 98.38 227 THR B CA 1
ATOM 4668 C C . THR B 1 227 ? -10.75 -8.008 11.32 1 98.38 227 THR B C 1
ATOM 4670 O O . THR B 1 227 ? -10.195 -8.742 12.141 1 98.38 227 THR B O 1
ATOM 4673 N N . LYS B 1 228 ? -10.484 -8.094 10.008 1 98 228 LYS B N 1
ATOM 4674 C CA . LYS B 1 228 ? -9.508 -9.047 9.492 1 98 228 LYS B CA 1
ATOM 4675 C C . LYS B 1 228 ? -8.102 -8.719 9.992 1 98 228 LYS B C 1
ATOM 4677 O O . LYS B 1 228 ? -7.316 -9.617 10.289 1 98 228 LYS B O 1
ATOM 4682 N N . TYR B 1 229 ? -7.812 -7.48 10.031 1 98.38 229 TYR B N 1
ATOM 4683 C CA . TYR B 1 229 ? -6.496 -7.047 10.484 1 98.38 229 TYR B CA 1
ATOM 4684 C C . TYR B 1 229 ? -6.355 -7.207 11.992 1 98.38 229 TYR B C 1
ATOM 4686 O O . TYR B 1 229 ? -5.289 -7.578 12.484 1 98.38 229 TYR B O 1
ATOM 4694 N N . ARG B 1 230 ? -7.402 -6.867 12.727 1 98.06 230 ARG B N 1
ATOM 4695 C CA . ARG B 1 230 ? -7.426 -7.129 14.164 1 98.06 230 ARG B CA 1
ATOM 4696 C C . ARG B 1 230 ? -7.141 -8.602 14.453 1 98.06 230 ARG B C 1
ATOM 4698 O O . ARG B 1 230 ? -6.25 -8.922 15.242 1 98.06 230 ARG B O 1
ATOM 4705 N N . ASP B 1 231 ? -7.879 -9.516 13.781 1 97.5 231 ASP B N 1
ATOM 4706 C CA . ASP B 1 231 ? -7.742 -10.945 14.008 1 97.5 231 ASP B CA 1
ATOM 4707 C C . ASP B 1 231 ? -6.359 -11.445 13.586 1 97.5 231 ASP B C 1
ATOM 4709 O O . ASP B 1 231 ? -5.773 -12.297 14.25 1 97.5 231 ASP B O 1
ATOM 4713 N N . GLY B 1 232 ? -5.859 -10.953 12.445 1 96.5 232 GLY B N 1
ATOM 4714 C CA . GLY B 1 232 ? -4.512 -11.289 12.016 1 96.5 232 GLY B CA 1
ATOM 4715 C C . GLY B 1 232 ? -3.443 -10.867 13 1 96.5 232 GLY B C 1
ATOM 4716 O O . GLY B 1 232 ? -2.535 -11.641 13.305 1 96.5 232 GLY B O 1
ATOM 4717 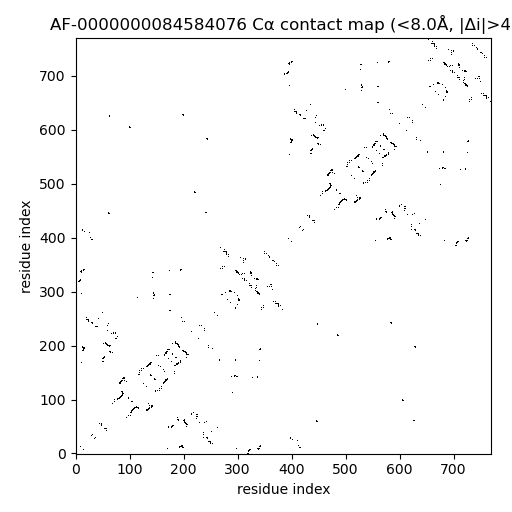N N . LEU B 1 233 ? -3.578 -9.656 13.477 1 96.38 233 LEU B N 1
ATOM 4718 C CA . LEU B 1 233 ? -2.584 -9.102 14.391 1 96.38 233 LEU B CA 1
ATOM 4719 C C . LEU B 1 233 ? -2.555 -9.883 15.703 1 96.38 233 LEU B C 1
ATOM 4721 O O . LEU B 1 233 ? -1.498 -10.023 16.328 1 96.38 233 LEU B O 1
ATOM 4725 N N . GLU B 1 234 ? -3.689 -10.367 16.188 1 95.44 234 GLU B N 1
ATOM 4726 C CA . GLU B 1 234 ? -3.77 -11.18 17.391 1 95.44 234 GLU B CA 1
ATOM 4727 C C . GLU B 1 234 ? -2.914 -12.438 17.281 1 95.44 234 GLU B C 1
ATOM 4729 O O . GLU B 1 234 ? -2.406 -12.953 18.266 1 95.44 234 GLU B O 1
ATOM 4734 N N . LYS B 1 235 ? -2.703 -12.922 16.047 1 95.25 235 LYS B N 1
ATOM 4735 C CA . LYS B 1 235 ? -1.916 -14.117 15.789 1 95.25 235 LYS B CA 1
ATOM 4736 C C . LYS B 1 235 ? -0.521 -13.766 15.281 1 95.25 235 LYS B C 1
ATOM 4738 O O . LYS B 1 235 ? 0.166 -14.602 14.695 1 95.25 235 LYS B O 1
ATOM 4743 N N . ASP B 1 236 ? -0.187 -12.445 15.406 1 95.94 236 ASP B N 1
ATOM 4744 C CA . ASP B 1 236 ? 1.093 -11.93 14.93 1 95.94 236 ASP B CA 1
ATOM 4745 C C . ASP B 1 236 ? 1.274 -12.219 13.438 1 95.94 236 ASP B C 1
ATOM 4747 O O . ASP B 1 236 ? 2.311 -12.742 13.023 1 95.94 236 ASP B O 1
ATOM 4751 N N . SER B 1 237 ? 0.285 -11.93 12.719 1 95.56 237 SER B N 1
ATOM 4752 C CA . SER B 1 237 ? 0.246 -12.07 11.266 1 95.56 237 SER B CA 1
ATOM 4753 C C . SER B 1 237 ? -0.59 -10.969 10.625 1 95.56 237 SER B C 1
ATOM 4755 O O . SER B 1 237 ? -1.09 -10.078 11.32 1 95.56 237 SER B O 1
ATOM 4757 N N . THR B 1 238 ? -0.612 -10.906 9.312 1 94.88 238 THR B N 1
ATOM 4758 C CA . THR B 1 238 ? -1.459 -10.008 8.531 1 94.88 238 THR B CA 1
ATOM 4759 C C . THR B 1 238 ? -2.42 -10.805 7.652 1 94.88 238 THR B C 1
ATOM 4761 O O . THR B 1 238 ? -2.102 -11.914 7.223 1 94.88 238 THR B O 1
ATOM 4764 N N . PRO B 1 239 ? -3.613 -10.258 7.469 1 95.31 239 PRO B N 1
ATOM 4765 C CA . PRO B 1 239 ? -4.582 -11.008 6.668 1 95.31 239 PRO B CA 1
ATOM 4766 C C . PRO B 1 239 ? -4.191 -11.094 5.195 1 95.31 239 PRO B C 1
ATOM 4768 O O . PRO B 1 239 ? -4.555 -12.055 4.508 1 95.31 239 PRO B O 1
ATOM 4771 N N . PHE B 1 240 ? -3.512 -10.133 4.719 1 95.25 240 PHE B N 1
ATOM 4772 C CA . PHE B 1 240 ? -3.062 -10.062 3.334 1 95.25 240 PHE B CA 1
ATOM 4773 C C . PHE B 1 240 ? -1.584 -9.703 3.262 1 95.25 240 PHE B C 1
ATOM 4775 O O . PHE B 1 240 ? -0.952 -9.445 4.289 1 95.25 240 PHE B O 1
ATOM 4782 N N . THR B 1 241 ? -1.048 -9.75 2.051 1 93.06 241 THR B N 1
ATOM 4783 C CA . THR B 1 241 ? 0.369 -9.461 1.857 1 93.06 241 THR B CA 1
ATOM 4784 C C . THR B 1 241 ? 0.714 -8.07 2.381 1 93.06 241 THR B C 1
ATOM 4786 O O . THR B 1 241 ? 0.156 -7.07 1.921 1 93.06 241 THR B O 1
ATOM 4789 N N . PRO B 1 242 ? 1.569 -7.969 3.348 1 95.44 242 PRO B N 1
ATOM 4790 C CA . PRO B 1 242 ? 2.006 -6.66 3.844 1 95.44 242 PRO B CA 1
ATOM 4791 C C . PRO B 1 242 ? 3.139 -6.062 3.01 1 95.44 242 PRO B C 1
ATOM 4793 O O .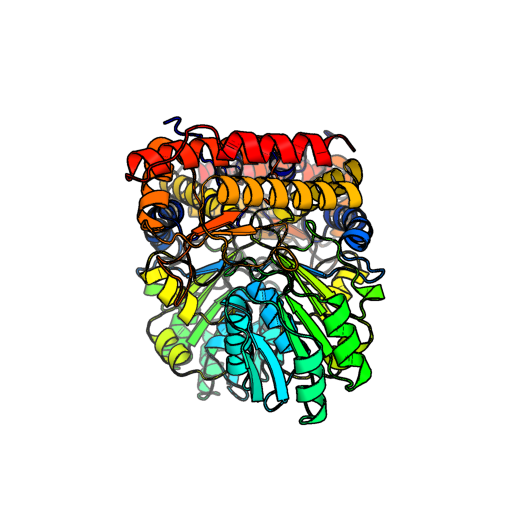 PRO B 1 242 ? 3.775 -6.77 2.227 1 95.44 242 PRO B O 1
ATOM 4796 N N . ALA B 1 243 ? 3.322 -4.773 3.18 1 96.69 243 ALA B N 1
ATOM 4797 C CA . ALA B 1 243 ? 4.52 -4.125 2.652 1 96.69 243 ALA B CA 1
ATOM 4798 C C . ALA B 1 243 ? 5.727 -4.383 3.553 1 96.69 243 ALA B C 1
ATOM 4800 O O . ALA B 1 243 ? 6.102 -3.523 4.352 1 96.69 243 ALA B O 1
ATOM 4801 N N . LEU B 1 244 ? 6.379 -5.48 3.342 1 95.81 244 LEU B N 1
ATOM 4802 C CA . LEU B 1 244 ? 7.43 -5.969 4.23 1 95.81 244 LEU B CA 1
ATOM 4803 C C . LEU B 1 244 ? 8.57 -4.961 4.328 1 95.81 244 LEU B C 1
ATOM 4805 O O . LEU B 1 244 ? 9.125 -4.75 5.406 1 95.81 244 LEU B O 1
ATOM 4809 N N . SER B 1 245 ? 8.93 -4.387 3.195 1 96.44 245 SER B N 1
ATOM 4810 C CA . SER B 1 245 ? 10.016 -3.408 3.209 1 96.44 245 SER B CA 1
ATOM 4811 C C . SER B 1 245 ? 9.703 -2.25 4.152 1 96.44 245 SER B C 1
ATOM 4813 O O . SER B 1 245 ? 10.586 -1.774 4.871 1 96.44 245 SER B O 1
ATOM 4815 N N . ILE B 1 246 ? 8.453 -1.815 4.148 1 97.69 246 ILE B N 1
ATOM 4816 C CA . ILE B 1 246 ? 8.031 -0.722 5.016 1 97.69 246 ILE B CA 1
ATOM 4817 C C . ILE B 1 246 ? 8.016 -1.192 6.469 1 97.69 246 ILE B C 1
ATOM 4819 O O . ILE B 1 246 ? 8.367 -0.436 7.375 1 97.69 246 ILE B O 1
ATOM 4823 N N . LEU B 1 247 ? 7.688 -2.465 6.695 1 98.12 247 LEU B N 1
ATOM 4824 C CA . LEU B 1 247 ? 7.703 -3.004 8.047 1 98.12 247 LEU B CA 1
ATOM 4825 C C . LEU B 1 247 ? 9.125 -3.047 8.602 1 98.12 247 LEU B C 1
ATOM 4827 O O . LEU B 1 247 ? 9.344 -2.76 9.781 1 98.12 247 LEU B O 1
ATOM 4831 N N . PHE B 1 248 ? 10.094 -3.412 7.688 1 97.75 248 PHE B N 1
ATOM 4832 C CA . PHE B 1 248 ? 11.492 -3.359 8.102 1 97.75 248 PHE B CA 1
ATOM 4833 C C . PHE B 1 248 ? 11.875 -1.947 8.523 1 97.75 248 PHE B C 1
ATOM 4835 O O . PHE B 1 248 ? 12.5 -1.756 9.57 1 97.75 248 PHE B O 1
ATOM 4842 N N . GLY B 1 249 ? 11.492 -1.026 7.707 1 98.31 249 GLY B N 1
ATOM 4843 C CA . GLY B 1 249 ? 11.773 0.365 8.016 1 98.31 249 GLY B CA 1
ATOM 4844 C C . GLY B 1 249 ? 11.078 0.845 9.281 1 98.31 249 GLY B C 1
ATOM 4845 O O . GLY B 1 249 ? 11.656 1.615 10.055 1 98.31 249 GLY B O 1
ATOM 4846 N N . LEU B 1 250 ? 9.883 0.386 9.477 1 98.56 250 LEU B N 1
ATOM 4847 C CA . LEU B 1 250 ? 9.094 0.782 10.641 1 98.56 250 LEU B CA 1
ATOM 4848 C C . LEU B 1 250 ? 9.797 0.377 11.93 1 98.56 250 LEU B C 1
ATOM 4850 O O . LEU B 1 250 ? 9.812 1.142 12.898 1 98.56 250 LEU B O 1
ATOM 4854 N N . GLU B 1 251 ? 10.312 -0.809 11.953 1 98.38 251 GLU B N 1
ATOM 4855 C CA . GLU B 1 251 ? 11.047 -1.242 13.133 1 98.38 251 GLU B CA 1
ATOM 4856 C C . GLU B 1 251 ? 12.164 -0.259 13.477 1 98.38 251 GLU B C 1
ATOM 4858 O O . GLU B 1 251 ? 12.336 0.103 14.641 1 98.38 251 GLU B O 1
ATOM 4863 N N . GLN B 1 252 ? 12.883 0.158 12.445 1 98.19 252 GLN B N 1
ATOM 4864 C CA . GLN B 1 252 ? 13.984 1.094 12.664 1 98.19 252 GLN B CA 1
ATOM 4865 C C . GLN B 1 252 ? 13.461 2.467 13.078 1 98.19 252 GLN B C 1
ATOM 4867 O O . GLN B 1 252 ? 14.062 3.133 13.93 1 98.19 252 GLN B O 1
ATOM 4872 N N . VAL B 1 253 ? 12.375 2.92 12.5 1 98.56 253 VAL B N 1
ATOM 4873 C CA . VAL B 1 253 ? 11.766 4.188 12.883 1 98.56 253 VAL B CA 1
ATOM 4874 C C . VAL B 1 253 ? 11.406 4.164 14.367 1 98.56 253 VAL B C 1
ATOM 4876 O O . VAL B 1 253 ? 11.688 5.121 15.094 1 98.56 253 VAL B O 1
ATOM 4879 N N . LEU B 1 254 ? 10.789 3.082 14.773 1 98.56 254 LEU B N 1
ATOM 4880 C CA . LEU B 1 254 ? 10.352 2.959 16.172 1 98.56 254 LEU B CA 1
ATOM 4881 C C . LEU B 1 254 ? 11.555 2.945 17.109 1 98.56 254 LEU B C 1
ATOM 4883 O O . LEU B 1 254 ? 11.484 3.484 18.219 1 98.56 254 LEU B O 1
ATOM 4887 N N . THR B 1 255 ? 12.648 2.342 16.641 1 98.19 255 THR B N 1
ATOM 4888 C CA . THR B 1 255 ? 13.883 2.379 17.422 1 98.19 255 THR B CA 1
ATOM 4889 C C . THR B 1 255 ? 14.383 3.811 17.562 1 98.19 255 THR B C 1
ATOM 4891 O O . THR B 1 255 ? 14.773 4.234 18.656 1 98.19 255 THR B O 1
ATOM 4894 N N . LEU B 1 256 ? 14.367 4.559 16.5 1 97.62 256 LEU B N 1
ATOM 4895 C CA . LEU B 1 256 ? 14.828 5.941 16.516 1 97.62 256 LEU B CA 1
ATOM 4896 C C . LEU B 1 256 ? 13.945 6.797 17.422 1 97.62 256 LEU B C 1
ATOM 4898 O O . LEU B 1 256 ? 14.453 7.645 18.156 1 97.62 256 LEU B O 1
ATOM 4902 N N . LEU B 1 257 ? 12.617 6.609 17.375 1 97.88 257 LEU B N 1
ATOM 4903 C CA . LEU B 1 257 ? 11.695 7.348 18.219 1 97.88 257 LEU B CA 1
ATOM 4904 C C . LEU B 1 257 ? 11.945 7.043 19.688 1 97.88 257 LEU B C 1
ATOM 4906 O O . LEU B 1 257 ? 11.906 7.945 20.531 1 97.88 257 LEU B O 1
ATOM 4910 N N . GLU B 1 258 ? 12.172 5.797 19.969 1 97.38 258 GLU B N 1
ATOM 4911 C CA . GLU B 1 258 ? 12.445 5.371 21.344 1 97.38 258 GLU B CA 1
ATOM 4912 C C . GLU B 1 258 ? 13.758 5.969 21.844 1 97.38 258 GLU B C 1
ATOM 4914 O O . GLU B 1 258 ? 13.836 6.434 22.984 1 97.38 258 GLU B O 1
ATOM 4919 N N . GLU B 1 259 ? 14.773 5.941 21.031 1 97.19 259 GLU B N 1
ATOM 4920 C CA . GLU B 1 259 ? 16.078 6.457 21.406 1 97.19 259 GLU B CA 1
ATOM 4921 C C . GLU B 1 259 ? 16.031 7.957 21.688 1 97.19 259 GLU B C 1
ATOM 4923 O O . GLU B 1 259 ? 16.625 8.43 22.672 1 97.19 259 GLU B O 1
ATOM 4928 N N . GLU B 1 260 ? 15.328 8.703 20.859 1 96.38 260 GLU B N 1
ATOM 4929 C CA . GLU B 1 260 ? 15.188 10.141 21.062 1 96.38 260 GLU B CA 1
ATOM 4930 C C . GLU B 1 260 ? 14.25 10.445 22.219 1 96.38 260 GLU B C 1
ATOM 4932 O O . GLU B 1 260 ? 14.492 11.383 22.984 1 96.38 260 GLU B O 1
ATOM 4937 N N . GLY B 1 261 ? 13.219 9.57 22.422 1 97.56 261 GLY B N 1
ATOM 4938 C CA . GLY B 1 261 ? 12.148 9.828 23.359 1 97.56 261 GLY B CA 1
ATOM 4939 C C . GLY B 1 261 ? 11.023 10.664 22.781 1 97.56 261 GLY B C 1
ATOM 4940 O O . GLY B 1 261 ? 11.266 11.742 22.234 1 97.56 261 GLY B O 1
ATOM 4941 N N . LEU B 1 262 ? 9.812 10.234 22.891 1 97.75 262 LEU B N 1
ATOM 4942 C CA . LEU B 1 262 ? 8.664 10.844 22.234 1 97.75 262 LEU B CA 1
ATOM 4943 C C . LEU B 1 262 ? 8.5 12.297 22.672 1 97.75 262 LEU B C 1
ATOM 4945 O O . LEU B 1 262 ? 8.203 13.172 21.844 1 97.75 262 LEU B O 1
ATOM 4949 N N . GLU B 1 263 ? 8.703 12.602 23.938 1 97.5 263 GLU B N 1
ATOM 4950 C CA . GLU B 1 263 ? 8.578 13.977 24.406 1 97.5 263 GLU B CA 1
ATOM 4951 C C . GLU B 1 263 ? 9.57 14.898 23.719 1 97.5 263 GLU B C 1
ATOM 4953 O O . GLU B 1 263 ? 9.242 16.031 23.375 1 97.5 263 GLU B O 1
ATOM 4958 N N . GLN B 1 264 ? 10.781 14.391 23.531 1 97.25 264 GLN B N 1
ATOM 4959 C CA . GLN B 1 264 ? 11.805 15.164 22.844 1 97.25 264 GLN B CA 1
ATOM 4960 C C . GLN B 1 264 ? 11.469 15.32 21.359 1 97.25 264 GLN B C 1
ATOM 4962 O O . GLN B 1 264 ? 11.742 16.359 20.75 1 97.25 264 GLN B O 1
ATOM 4967 N N . VAL B 1 265 ? 10.953 14.258 20.781 1 97.94 265 VAL B N 1
ATOM 4968 C CA . VAL B 1 265 ? 10.508 14.32 19.391 1 97.94 265 VAL B CA 1
ATOM 4969 C C . VAL B 1 265 ? 9.477 15.43 19.234 1 97.94 265 VAL B C 1
ATOM 4971 O O . VAL B 1 265 ? 9.57 16.25 18.312 1 97.94 265 VAL B O 1
ATOM 4974 N N . TYR B 1 266 ? 8.492 15.5 20.141 1 98.06 266 TYR B N 1
ATOM 4975 C CA . TYR B 1 266 ? 7.441 16.516 20.062 1 98.06 266 TYR B CA 1
ATOM 4976 C C . TYR B 1 266 ? 8.016 17.906 20.297 1 98.06 266 TYR B C 1
ATOM 4978 O O . TYR B 1 266 ? 7.641 18.859 19.594 1 98.06 266 TYR B O 1
ATOM 4986 N N . ALA B 1 267 ? 8.922 18.016 21.203 1 97.75 267 ALA B N 1
ATOM 4987 C CA . ALA B 1 267 ? 9.547 19.297 21.5 1 97.75 267 ALA B CA 1
ATOM 4988 C C . ALA B 1 267 ? 10.328 19.828 20.281 1 97.75 267 ALA B C 1
ATOM 4990 O O . ALA B 1 267 ? 10.305 21.016 19.984 1 97.75 267 ALA B O 1
ATOM 4991 N N . ARG B 1 268 ? 11.062 18.922 19.656 1 97.44 268 ARG B N 1
ATOM 4992 C CA . ARG B 1 268 ? 11.828 19.297 18.469 1 97.44 268 ARG B CA 1
ATOM 4993 C C . ARG B 1 268 ? 10.914 19.828 17.375 1 97.44 268 ARG B C 1
ATOM 4995 O O . ARG B 1 268 ? 11.234 20.812 16.703 1 97.44 268 ARG B O 1
ATOM 5002 N N . HIS B 1 269 ? 9.773 19.203 17.219 1 98.31 269 HIS B N 1
ATOM 5003 C CA . HIS B 1 269 ? 8.828 19.641 16.203 1 98.31 269 HIS B CA 1
ATOM 5004 C C . HIS B 1 269 ? 8.234 21 16.562 1 98.31 269 HIS B C 1
ATOM 5006 O O . HIS B 1 269 ? 8.07 21.859 15.688 1 98.31 269 HIS B O 1
ATOM 5012 N N . ARG B 1 270 ? 7.918 21.234 17.797 1 98.19 270 ARG B N 1
ATOM 5013 C CA . ARG B 1 270 ? 7.43 22.547 18.25 1 98.19 270 ARG B CA 1
ATOM 5014 C C . ARG B 1 270 ? 8.484 23.625 18.031 1 98.19 270 ARG B C 1
ATOM 5016 O O . ARG B 1 270 ? 8.172 24.719 17.578 1 98.19 270 ARG B O 1
ATOM 5023 N N . LEU B 1 271 ? 9.703 23.266 18.344 1 97.75 271 LEU B N 1
ATOM 5024 C CA . LEU B 1 271 ? 10.82 24.203 18.172 1 97.75 271 LEU B CA 1
ATOM 5025 C C . LEU B 1 271 ? 10.945 24.625 16.719 1 97.75 271 LEU B C 1
ATOM 5027 O O . LEU B 1 271 ? 11.062 25.812 16.422 1 97.75 271 LEU B O 1
ATOM 5031 N N . MET B 1 272 ? 10.906 23.656 15.828 1 98.44 272 MET B N 1
ATOM 5032 C CA . MET B 1 272 ? 11.047 23.938 14.406 1 98.44 272 MET B CA 1
ATOM 5033 C C . MET B 1 272 ? 9.891 24.797 13.898 1 98.44 272 MET B C 1
ATOM 5035 O O . MET B 1 272 ? 10.078 25.688 13.07 1 98.44 272 MET B O 1
ATOM 5039 N N . ARG B 1 273 ? 8.703 24.5 14.438 1 98.56 273 ARG B N 1
ATOM 5040 C CA . ARG B 1 273 ? 7.551 25.344 14.141 1 98.56 273 ARG B CA 1
ATOM 5041 C C . ARG B 1 273 ? 7.809 26.781 14.547 1 98.56 273 ARG B C 1
ATOM 5043 O O . ARG B 1 273 ? 7.633 27.703 13.742 1 98.56 273 ARG B O 1
ATOM 5050 N N . ASP B 1 274 ? 8.242 26.953 15.75 1 98.69 274 ASP B N 1
ATOM 5051 C CA . ASP B 1 274 ? 8.438 28.281 16.297 1 98.69 274 ASP B CA 1
ATOM 5052 C C . ASP B 1 274 ? 9.555 29.031 15.57 1 98.69 274 ASP B C 1
ATOM 5054 O O . ASP B 1 274 ? 9.453 30.234 15.312 1 98.69 274 ASP B O 1
ATOM 5058 N N . MET B 1 275 ? 10.641 28.328 15.227 1 98.44 275 MET B N 1
ATOM 5059 C CA . MET B 1 275 ? 11.719 28.906 14.438 1 98.44 275 MET B CA 1
ATOM 5060 C C . MET B 1 275 ? 11.203 29.422 13.102 1 98.44 275 MET B C 1
ATOM 5062 O O . MET B 1 275 ? 11.492 30.562 12.727 1 98.44 275 MET B O 1
ATOM 5066 N N . THR B 1 276 ? 10.492 28.594 12.414 1 98.81 276 THR B N 1
ATOM 5067 C CA . THR B 1 276 ? 9.977 28.938 11.094 1 98.81 276 THR B CA 1
ATOM 5068 C C . THR B 1 276 ? 9.055 30.141 11.172 1 98.81 276 THR B C 1
ATOM 5070 O O . THR B 1 276 ? 9.188 31.094 10.391 1 98.81 276 THR B O 1
ATOM 5073 N N . ARG B 1 277 ? 8.141 30.141 12.117 1 98.75 277 ARG B N 1
ATOM 5074 C CA . ARG B 1 277 ? 7.16 31.219 12.258 1 98.75 277 ARG B CA 1
ATOM 5075 C C . ARG B 1 277 ? 7.84 32.531 12.641 1 98.75 277 ARG B C 1
ATOM 5077 O O . ARG B 1 277 ? 7.496 33.594 12.109 1 98.75 277 ARG B O 1
ATOM 5084 N N . ALA B 1 278 ? 8.805 32.469 13.516 1 98.62 278 ALA B N 1
ATOM 5085 C CA . ALA B 1 278 ? 9.539 33.656 13.914 1 98.62 278 ALA B CA 1
ATOM 5086 C C . ALA B 1 278 ? 10.266 34.281 12.727 1 98.62 278 ALA B C 1
ATOM 5088 O O . ALA B 1 278 ? 10.328 35.5 12.602 1 98.62 278 ALA B O 1
ATOM 5089 N N . ALA B 1 279 ? 10.844 33.438 11.914 1 98.75 279 ALA B N 1
ATOM 5090 C CA . ALA B 1 279 ? 11.57 33.938 10.742 1 98.75 279 ALA B CA 1
ATOM 5091 C C . ALA B 1 279 ? 10.656 34.75 9.836 1 98.75 279 ALA B C 1
ATOM 5093 O O . ALA B 1 279 ? 11.023 35.844 9.414 1 98.75 279 ALA B O 1
ATOM 5094 N N . PHE B 1 280 ? 9.492 34.281 9.555 1 98.69 280 PHE B N 1
ATOM 5095 C CA . PHE B 1 280 ? 8.609 34.938 8.609 1 98.69 280 PHE B CA 1
ATOM 5096 C C . PHE B 1 280 ? 7.988 36.188 9.234 1 98.69 280 PHE B C 1
ATOM 5098 O O . PHE B 1 280 ? 7.734 37.188 8.539 1 98.69 280 PHE B O 1
ATOM 5105 N N . ARG B 1 281 ? 7.801 36.188 10.562 1 98.25 281 ARG B N 1
ATOM 5106 C CA . ARG B 1 281 ? 7.387 37.406 11.25 1 98.25 281 ARG B CA 1
ATOM 5107 C C . ARG B 1 281 ? 8.445 38.469 11.117 1 98.25 281 ARG B C 1
ATOM 5109 O O . ARG B 1 281 ? 8.133 39.656 10.852 1 98.25 281 ARG B O 1
ATOM 5116 N N . ALA B 1 282 ? 9.641 38.062 11.258 1 98.12 282 ALA B N 1
ATOM 5117 C CA . ALA B 1 282 ? 10.75 39 11.172 1 98.12 282 ALA B C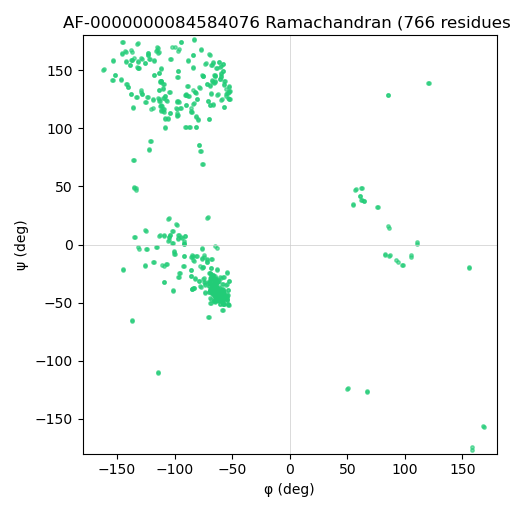A 1
ATOM 5118 C C . ALA B 1 282 ? 10.867 39.562 9.758 1 98.12 282 ALA B C 1
ATOM 5120 O O . ALA B 1 282 ? 11.344 40.688 9.578 1 98.12 282 ALA B O 1
ATOM 5121 N N . LEU B 1 283 ? 10.438 38.844 8.789 1 98.12 283 LEU B N 1
ATOM 5122 C CA . LEU B 1 283 ? 10.508 39.281 7.398 1 98.12 283 LEU B CA 1
ATOM 5123 C C . LEU B 1 283 ? 9.227 40 6.984 1 98.12 283 LEU B C 1
ATOM 5125 O O . LEU B 1 283 ? 9.062 40.344 5.816 1 98.12 283 LEU B O 1
ATOM 5129 N N . ASP B 1 284 ? 8.344 40.156 7.895 1 97.38 284 ASP B N 1
ATOM 5130 C CA . ASP B 1 284 ? 7.066 40.844 7.688 1 97.38 284 ASP B CA 1
ATOM 5131 C C . ASP B 1 284 ? 6.238 40.125 6.617 1 97.38 284 ASP B C 1
ATOM 5133 O O . ASP B 1 284 ? 5.723 40.75 5.699 1 97.38 284 ASP B O 1
ATOM 5137 N N . ILE B 1 285 ? 6.234 38.906 6.664 1 98.25 285 ILE B N 1
ATOM 5138 C CA . ILE B 1 285 ? 5.406 38.062 5.797 1 98.25 285 ILE B CA 1
ATOM 5139 C C . ILE B 1 285 ? 4.328 37.375 6.621 1 98.25 285 ILE B C 1
ATOM 5141 O O . ILE B 1 285 ? 4.641 36.594 7.527 1 98.25 285 ILE B O 1
ATOM 5145 N N . PRO B 1 286 ? 3.117 37.594 6.344 1 98.19 286 PRO B N 1
ATOM 5146 C CA . PRO B 1 286 ? 2.025 37.094 7.168 1 98.19 286 PRO B CA 1
ATOM 5147 C C . PRO B 1 286 ? 1.961 35.562 7.16 1 98.19 286 PRO B C 1
ATOM 5149 O O . PRO B 1 286 ? 2.244 34.938 6.137 1 98.19 286 PRO B O 1
ATOM 5152 N N . LEU B 1 287 ? 1.575 35 8.297 1 98.44 287 LEU B N 1
ATOM 5153 C CA . LEU B 1 287 ? 1.265 33.594 8.469 1 98.44 287 LEU B CA 1
ATOM 5154 C C . LEU B 1 287 ? -0.238 33.344 8.375 1 98.44 287 LEU B C 1
ATOM 5156 O O . LEU B 1 287 ? -1.034 34.219 8.719 1 98.44 287 LEU B O 1
ATOM 5160 N N . LEU B 1 288 ? -0.611 32.156 7.895 1 98.12 288 LEU B N 1
ATOM 5161 C CA . LEU B 1 288 ? -2.029 31.906 7.684 1 98.12 288 LEU B CA 1
ATOM 5162 C C . LEU B 1 288 ? -2.727 31.594 9 1 98.12 288 LEU B C 1
ATOM 5164 O O . LEU B 1 288 ? -3.898 31.922 9.188 1 98.12 288 LEU B O 1
ATOM 5168 N N . VAL B 1 289 ? -2.061 30.922 9.883 1 98.38 289 VAL B N 1
ATOM 5169 C CA . VAL B 1 289 ? -2.676 30.359 11.078 1 98.38 289 VAL B CA 1
ATOM 5170 C C . VAL B 1 289 ? -2.162 31.094 12.32 1 98.38 289 VAL B C 1
ATOM 5172 O O . VAL B 1 289 ? -0.978 31.438 12.398 1 98.38 289 VAL B O 1
ATOM 5175 N N . GLU B 1 290 ? -3.014 31.328 13.25 1 97 290 GLU B N 1
ATOM 5176 C CA . GLU B 1 290 ? -2.592 31.891 14.523 1 97 290 GLU B CA 1
ATOM 5177 C C . GLU B 1 290 ? -1.717 30.906 15.305 1 97 290 GLU B C 1
ATOM 5179 O O . GLU B 1 290 ? -1.806 29.703 15.102 1 97 290 GLU B O 1
ATOM 5184 N N . ASP B 1 291 ? -0.908 31.375 16.172 1 96.88 291 ASP B N 1
ATOM 5185 C CA . ASP B 1 291 ? 0.092 30.578 16.875 1 96.88 291 ASP B CA 1
ATOM 5186 C C . ASP B 1 291 ? -0.567 29.469 17.688 1 96.88 291 ASP B C 1
ATOM 5188 O O . ASP B 1 291 ? -0.047 28.359 17.781 1 96.88 291 ASP B O 1
ATOM 5192 N N . ALA B 1 292 ? -1.668 29.766 18.25 1 95.88 292 ALA B N 1
ATOM 5193 C CA . ALA B 1 292 ? -2.324 28.844 19.188 1 95.88 292 ALA B CA 1
ATOM 5194 C C . ALA B 1 292 ? -2.723 27.547 18.469 1 95.88 292 ALA B C 1
ATOM 5196 O O . ALA B 1 292 ? -2.871 26.5 19.109 1 95.88 292 ALA B O 1
ATOM 5197 N N . TYR B 1 293 ? -2.842 27.625 17.125 1 97.62 293 TYR B N 1
ATOM 5198 C CA . TYR B 1 293 ? -3.332 26.469 16.391 1 97.62 293 TYR B CA 1
ATOM 5199 C C . TYR B 1 293 ? -2.359 26.062 15.289 1 97.62 293 TYR B C 1
ATOM 5201 O O . TYR B 1 293 ? -2.715 25.312 14.375 1 97.62 293 TYR B O 1
ATOM 5209 N N . ALA B 1 294 ? -1.187 26.672 15.406 1 98.44 294 ALA B N 1
ATOM 5210 C CA . ALA B 1 294 ? -0.186 26.391 14.375 1 98.44 294 ALA B CA 1
ATOM 5211 C C . ALA B 1 294 ? 0.352 24.969 14.5 1 98.44 294 ALA B C 1
ATOM 5213 O O . ALA B 1 294 ? 0.834 24.578 15.562 1 98.44 294 ALA B O 1
ATOM 5214 N N . SER B 1 295 ? 0.257 24.188 13.469 1 98.5 295 SER B N 1
ATOM 5215 C CA . SER B 1 295 ? 0.722 22.812 13.469 1 98.5 295 SER B CA 1
ATOM 5216 C C . SER B 1 295 ? 2.236 22.734 13.641 1 98.5 295 SER B C 1
ATOM 5218 O O . SER B 1 295 ? 2.977 23.5 13.016 1 98.5 295 SER B O 1
ATOM 5220 N N . PRO B 1 296 ? 2.738 21.797 14.414 1 98.19 296 PRO B N 1
ATOM 5221 C CA . PRO B 1 296 ? 4.184 21.594 14.562 1 98.19 296 PRO B CA 1
ATOM 5222 C C . PRO B 1 296 ? 4.812 20.938 13.336 1 98.19 296 PRO B C 1
ATOM 5224 O O . PRO B 1 296 ? 6.039 20.891 13.219 1 98.19 296 PRO B O 1
ATOM 5227 N N . THR B 1 297 ? 4.027 20.453 12.375 1 98.06 297 THR B N 1
ATOM 5228 C CA . THR B 1 297 ? 4.609 19.625 11.312 1 98.06 297 THR B CA 1
ATOM 5229 C C . THR B 1 297 ? 4.652 20.406 10 1 98.06 297 THR B C 1
ATOM 5231 O O . THR B 1 297 ? 5.348 20 9.062 1 98.06 297 THR B O 1
ATOM 5234 N N . VAL B 1 298 ? 3.885 21.5 9.898 1 98.56 298 VAL B N 1
ATOM 5235 C CA . VAL B 1 298 ? 3.822 22.266 8.664 1 98.56 298 VAL B CA 1
ATOM 5236 C C . VAL B 1 298 ? 3.459 23.719 8.977 1 98.56 298 VAL B C 1
ATOM 5238 O O . VAL B 1 298 ? 2.629 23.984 9.844 1 98.56 298 VAL B O 1
ATOM 5241 N N . THR B 1 299 ? 4.016 24.688 8.32 1 98.75 299 THR B N 1
ATOM 5242 C CA . THR B 1 299 ? 3.697 26.109 8.453 1 98.75 299 THR B CA 1
ATOM 5243 C C . THR B 1 299 ? 3.184 26.672 7.133 1 98.75 299 THR B C 1
ATOM 5245 O O . THR B 1 299 ? 3.826 26.531 6.094 1 98.75 299 THR B O 1
ATOM 5248 N N . ALA B 1 300 ? 2.025 27.266 7.172 1 98.62 300 ALA B N 1
ATOM 5249 C CA . ALA B 1 300 ? 1.442 27.922 6.008 1 98.62 300 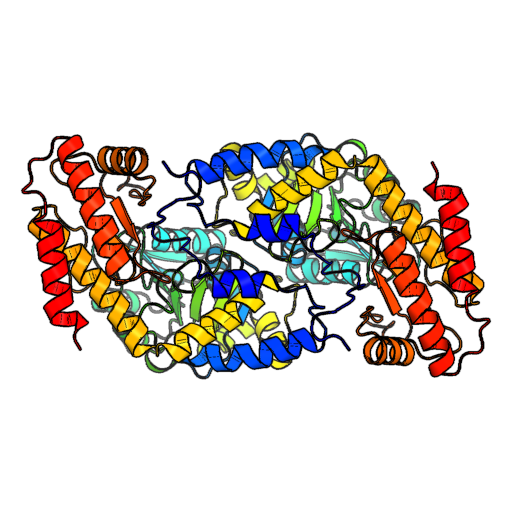ALA B CA 1
ATOM 5250 C C . ALA B 1 300 ? 1.694 29.422 6.043 1 98.62 300 ALA B C 1
ATOM 5252 O O . ALA B 1 300 ? 1.387 30.094 7.035 1 98.62 300 ALA B O 1
ATOM 5253 N N . ILE B 1 301 ? 2.322 29.922 4.992 1 98.62 301 ILE B N 1
ATOM 5254 C CA . ILE B 1 301 ? 2.67 31.328 4.863 1 98.62 301 ILE B CA 1
ATOM 5255 C C . ILE B 1 301 ? 1.806 31.984 3.783 1 98.62 301 ILE B C 1
ATOM 5257 O O . ILE B 1 301 ? 1.605 31.406 2.711 1 98.62 301 ILE B O 1
ATOM 5261 N N . LYS B 1 302 ? 1.281 33.125 4.074 1 98.12 302 LYS B N 1
ATOM 5262 C CA . LYS B 1 302 ? 0.393 33.844 3.164 1 98.12 302 LYS B CA 1
ATOM 5263 C C . LYS B 1 302 ? 0.962 35.219 2.807 1 98.12 302 LYS B C 1
ATOM 5265 O O . LYS B 1 302 ? 0.541 36.25 3.361 1 98.12 302 LYS B O 1
ATOM 5270 N N . PRO B 1 303 ? 1.753 35.219 1.742 1 97.06 303 PRO B N 1
ATOM 5271 C CA . PRO B 1 303 ? 2.338 36.531 1.37 1 97.06 303 PRO B CA 1
ATOM 5272 C C . PRO B 1 303 ? 1.285 37.562 0.96 1 97.06 303 PRO B C 1
ATOM 5274 O O . PRO B 1 303 ? 0.26 37.188 0.375 1 97.06 303 PRO B O 1
ATOM 5277 N N . ALA B 1 304 ? 1.643 38.844 1.189 1 95.44 304 ALA B N 1
ATOM 5278 C CA . ALA B 1 304 ? 0.738 39.938 0.847 1 95.44 304 ALA B CA 1
ATOM 5279 C C . ALA B 1 304 ? 1.264 40.719 -0.347 1 95.44 304 ALA B C 1
ATOM 5281 O O . ALA B 1 304 ? 0.503 41.406 -1.02 1 95.44 304 ALA B O 1
ATOM 5282 N N . ASP B 1 305 ? 2.469 40.594 -0.647 1 95.88 305 ASP B N 1
ATOM 5283 C CA . ASP B 1 305 ? 3.029 41.531 -1.59 1 95.88 305 ASP B CA 1
ATOM 5284 C C . ASP B 1 305 ? 3.877 40.844 -2.65 1 95.88 305 ASP B C 1
ATOM 5286 O O . ASP B 1 305 ? 4.641 41.5 -3.369 1 95.88 305 ASP B O 1
ATOM 5290 N N . PHE B 1 306 ? 3.869 39.531 -2.639 1 95.56 306 PHE B N 1
ATOM 5291 C CA . PHE B 1 306 ? 4.508 38.781 -3.719 1 95.56 306 PHE B CA 1
ATOM 5292 C C . PHE B 1 306 ? 3.752 37.5 -4.008 1 95.56 306 PHE B C 1
ATOM 5294 O O . PHE B 1 306 ? 2.885 37.094 -3.232 1 95.56 306 PHE B O 1
ATOM 5301 N N . ASP B 1 307 ? 4.031 36.938 -5.086 1 94.25 307 ASP B N 1
ATOM 5302 C CA . ASP B 1 307 ? 3.395 35.719 -5.547 1 94.25 307 ASP B CA 1
ATOM 5303 C C . ASP B 1 307 ? 4.07 34.469 -4.938 1 94.25 307 ASP B C 1
ATOM 5305 O O . ASP B 1 307 ? 5.27 34.281 -5.125 1 94.25 307 ASP B O 1
ATOM 5309 N N . ALA B 1 308 ? 3.299 33.656 -4.203 1 97 308 ALA B N 1
ATOM 5310 C CA . ALA B 1 308 ? 3.822 32.469 -3.535 1 97 308 ALA B CA 1
ATOM 5311 C C . ALA B 1 308 ? 4.461 31.5 -4.539 1 97 308 ALA B C 1
ATOM 5313 O O . ALA B 1 308 ? 5.496 30.891 -4.254 1 97 308 ALA B O 1
ATOM 5314 N N . GLU B 1 309 ? 3.863 31.344 -5.668 1 96.69 309 GLU B N 1
ATOM 5315 C CA . GLU B 1 309 ? 4.367 30.422 -6.68 1 96.69 309 GLU B CA 1
ATOM 5316 C C . GLU B 1 309 ? 5.699 30.906 -7.25 1 96.69 309 GLU B C 1
ATOM 5318 O O . GLU B 1 309 ? 6.562 30.094 -7.594 1 96.69 309 GLU B O 1
ATOM 5323 N N . GLN B 1 310 ? 5.824 32.188 -7.434 1 97.06 310 GLN B N 1
ATOM 5324 C CA . GLN B 1 310 ? 7.078 32.75 -7.93 1 97.06 310 GLN B CA 1
ATOM 5325 C C . GLN B 1 310 ? 8.234 32.438 -6.98 1 97.06 310 GLN B C 1
ATOM 5327 O O . GLN B 1 310 ? 9.328 32.062 -7.422 1 97.06 310 GLN B O 1
ATOM 5332 N N . LEU B 1 311 ? 7.953 32.625 -5.707 1 98 311 LEU B N 1
ATOM 5333 C CA . LEU B 1 311 ? 8.984 32.312 -4.723 1 98 311 LEU B CA 1
ATOM 5334 C C . LEU B 1 311 ? 9.344 30.812 -4.766 1 98 311 LEU B C 1
ATOM 5336 O O . LEU B 1 311 ? 10.523 30.469 -4.746 1 98 311 LEU B O 1
ATOM 5340 N N . ARG B 1 312 ? 8.359 29.953 -4.766 1 97.31 312 ARG B N 1
ATOM 5341 C CA . ARG B 1 312 ? 8.586 28.516 -4.816 1 97.31 312 ARG B CA 1
ATOM 5342 C C . ARG B 1 312 ? 9.453 28.141 -6.012 1 97.31 312 ARG B C 1
ATOM 5344 O O . ARG B 1 312 ? 10.398 27.375 -5.879 1 97.31 312 ARG B O 1
ATOM 5351 N N . LYS B 1 313 ? 9.156 28.656 -7.176 1 96.81 313 LYS B N 1
ATOM 5352 C CA . LYS B 1 313 ? 9.898 28.375 -8.398 1 96.81 313 LYS B CA 1
ATOM 5353 C C . LYS B 1 313 ? 11.344 28.859 -8.289 1 96.81 313 LYS B C 1
ATOM 5355 O O . LYS B 1 313 ? 12.266 28.156 -8.703 1 96.81 313 LYS B O 1
ATOM 5360 N N . GLN B 1 314 ? 11.5 30.062 -7.766 1 96.75 314 GLN B N 1
ATOM 5361 C CA . GLN B 1 314 ? 12.828 30.656 -7.648 1 96.75 314 GLN B CA 1
ATOM 5362 C C . GLN B 1 314 ? 13.719 29.828 -6.73 1 96.75 314 GLN B C 1
ATOM 5364 O O . GLN B 1 314 ? 14.867 29.547 -7.07 1 96.75 314 GLN B O 1
ATOM 5369 N N . VAL B 1 315 ? 13.203 29.469 -5.602 1 96.94 315 VAL B N 1
ATOM 5370 C CA . VAL B 1 315 ? 13.961 28.719 -4.617 1 96.94 315 VAL B CA 1
ATOM 5371 C C . VAL B 1 315 ? 14.266 27.312 -5.164 1 96.94 315 VAL B C 1
ATOM 5373 O O . VAL B 1 315 ? 15.352 26.781 -4.941 1 96.94 315 VAL B O 1
ATOM 5376 N N . LYS B 1 316 ? 13.297 26.703 -5.809 1 95.25 316 LYS B N 1
ATOM 5377 C CA . LYS B 1 316 ? 13.516 25.422 -6.453 1 95.25 316 LYS B CA 1
ATOM 5378 C C . LYS B 1 316 ? 14.625 25.5 -7.492 1 95.25 316 LYS B C 1
ATOM 5380 O O . LYS B 1 316 ? 15.508 24.641 -7.547 1 95.25 316 LYS B O 1
ATOM 5385 N N . GLN B 1 317 ? 14.594 26.453 -8.305 1 93.44 317 GLN B N 1
ATOM 5386 C CA . GLN B 1 317 ? 15.57 26.656 -9.383 1 93.44 317 GLN B CA 1
ATOM 5387 C C . GLN B 1 317 ? 16.969 26.844 -8.82 1 93.44 317 GLN B C 1
ATOM 5389 O O . GLN B 1 317 ? 17.938 26.297 -9.352 1 93.44 317 GLN B O 1
ATOM 5394 N N . ASP B 1 318 ? 17.125 27.578 -7.754 1 92.75 318 ASP B N 1
ATOM 5395 C CA . ASP B 1 318 ? 18.438 27.969 -7.242 1 92.75 318 ASP B CA 1
ATOM 5396 C C . ASP B 1 318 ? 19.016 26.875 -6.344 1 92.75 318 ASP B C 1
ATOM 5398 O O . ASP B 1 318 ? 20.234 26.688 -6.316 1 92.75 318 ASP B O 1
ATOM 5402 N N . PHE B 1 319 ? 18.125 26.281 -5.57 1 92.31 319 PHE B N 1
ATOM 5403 C CA . PHE B 1 319 ? 18.641 25.453 -4.484 1 92.31 319 PHE B CA 1
ATOM 5404 C C . PHE B 1 319 ? 18.094 24.031 -4.559 1 92.31 319 PHE B C 1
ATOM 5406 O O . PHE B 1 319 ? 18.438 23.188 -3.734 1 92.31 319 PHE B O 1
ATOM 5413 N N . ASN B 1 320 ? 17.188 23.75 -5.523 1 94.31 320 ASN B N 1
ATOM 5414 C CA . ASN B 1 320 ? 16.469 22.469 -5.602 1 94.31 320 ASN B CA 1
ATOM 5415 C C . ASN B 1 320 ? 15.742 22.156 -4.297 1 94.31 320 ASN B C 1
ATOM 5417 O O . ASN B 1 320 ? 15.766 21.016 -3.824 1 94.31 320 ASN B O 1
ATOM 5421 N N . LEU B 1 321 ? 15.281 23.188 -3.664 1 94.19 321 LEU B N 1
ATOM 5422 C CA . LEU B 1 321 ? 14.461 23.125 -2.465 1 94.19 321 LEU B CA 1
ATOM 5423 C C . LEU B 1 321 ? 12.977 23.219 -2.816 1 94.19 321 LEU B C 1
ATOM 5425 O O . LEU B 1 321 ? 12.555 24.172 -3.482 1 94.19 321 LEU B O 1
ATOM 5429 N N . ALA B 1 322 ? 12.227 22.188 -2.387 1 94.94 322 ALA B N 1
ATOM 5430 C CA . ALA B 1 322 ? 10.812 22.141 -2.736 1 94.94 322 ALA B CA 1
ATOM 5431 C C . ALA B 1 322 ? 9.938 22.375 -1.511 1 94.94 322 ALA B C 1
ATOM 5433 O O . ALA B 1 322 ? 10.094 21.719 -0.485 1 94.94 322 ALA B O 1
ATOM 5434 N N . PHE B 1 323 ? 9.055 23.344 -1.632 1 94.12 323 PHE B N 1
ATOM 5435 C CA . PHE B 1 323 ? 7.914 23.531 -0.736 1 94.12 323 PHE B CA 1
ATOM 5436 C C . PHE B 1 323 ? 6.602 23.312 -1.481 1 94.12 323 PHE B C 1
ATOM 5438 O O . PHE B 1 323 ? 6.574 23.297 -2.713 1 94.12 323 PHE B O 1
ATOM 5445 N N . ALA B 1 324 ? 5.551 23.234 -0.685 1 96.06 324 ALA B N 1
ATOM 5446 C CA . ALA B 1 324 ? 4.25 22.984 -1.293 1 96.06 324 ALA B CA 1
ATOM 5447 C C . ALA B 1 324 ? 3.479 24.281 -1.507 1 96.06 324 ALA B C 1
ATOM 5449 O O . ALA B 1 324 ? 3.605 25.219 -0.72 1 96.06 324 ALA B O 1
ATOM 5450 N N . GLY B 1 325 ? 2.752 24.312 -2.582 1 96.25 325 GLY B N 1
ATOM 5451 C CA . GLY B 1 325 ? 1.831 25.422 -2.795 1 96.25 325 GLY B CA 1
ATOM 5452 C C . GLY B 1 325 ? 0.502 25.234 -2.088 1 96.25 325 GLY B C 1
ATOM 5453 O O . GLY B 1 325 ? 0.299 24.234 -1.393 1 96.25 325 GLY B O 1
ATOM 5454 N N . GLY B 1 326 ? -0.307 26.281 -2.227 1 95.25 326 GLY B N 1
ATOM 5455 C CA . GLY B 1 326 ? -1.655 26.156 -1.694 1 95.25 326 GLY B CA 1
ATOM 5456 C C . GLY B 1 326 ? -2.525 25.188 -2.48 1 95.25 326 GLY B C 1
ATOM 5457 O O . GLY B 1 326 ? -2.178 24.812 -3.598 1 95.25 326 GLY B O 1
ATOM 5458 N N . GLN B 1 327 ? -3.598 24.797 -1.895 1 93.25 327 GLN B N 1
ATOM 5459 C CA . GLN B 1 327 ? -4.551 23.875 -2.521 1 93.25 327 GLN B CA 1
ATOM 5460 C C . GLN B 1 327 ? -5.918 24.547 -2.686 1 93.25 327 GLN B C 1
ATOM 5462 O O . GLN B 1 327 ? -6.234 25.5 -1.981 1 93.25 327 GLN B O 1
ATOM 5467 N N . ALA B 1 328 ? -6.672 23.984 -3.609 1 93.75 328 ALA B N 1
ATOM 5468 C CA . ALA B 1 328 ? -8.031 24.453 -3.85 1 93.75 328 ALA B CA 1
ATOM 5469 C C . ALA B 1 328 ? -8.062 25.969 -4.02 1 93.75 328 ALA B C 1
ATOM 5471 O O . ALA B 1 328 ? -7.328 26.531 -4.836 1 93.75 328 ALA B O 1
ATOM 5472 N N . HIS B 1 329 ? -8.883 26.75 -3.205 1 93.44 329 HIS B N 1
ATOM 5473 C CA . HIS B 1 329 ? -9.039 28.188 -3.408 1 93.44 329 HIS B CA 1
ATOM 5474 C C . HIS B 1 329 ? -7.824 28.953 -2.906 1 93.44 329 HIS B C 1
ATOM 5476 O O . HIS B 1 329 ? -7.684 30.141 -3.174 1 93.44 329 HIS B O 1
ATOM 5482 N N . MET B 1 330 ? -6.871 28.266 -2.32 1 94.88 330 MET B N 1
ATOM 5483 C CA . MET B 1 330 ? -5.672 28.938 -1.813 1 94.88 330 MET B CA 1
ATOM 5484 C C . MET B 1 330 ? -4.496 28.734 -2.764 1 94.88 330 MET B C 1
ATOM 5486 O O . MET B 1 330 ? -3.373 29.125 -2.463 1 94.88 330 MET B O 1
ATOM 5490 N N . LYS B 1 331 ? -4.742 28.047 -3.861 1 93.75 331 LYS B N 1
ATOM 5491 C CA . LYS B 1 331 ? -3.701 27.906 -4.871 1 93.75 331 LYS B CA 1
ATOM 5492 C C . LYS B 1 331 ? -3.121 29.25 -5.273 1 93.75 331 LYS B C 1
ATOM 5494 O O . LYS B 1 331 ? -3.865 30.188 -5.582 1 93.75 331 LYS B O 1
ATOM 5499 N N . GLY B 1 332 ? -1.844 29.344 -5.156 1 94.12 332 GLY B N 1
ATOM 5500 C CA . GLY B 1 332 ? -1.159 30.578 -5.535 1 94.12 332 GLY B CA 1
ATOM 5501 C C . GLY B 1 332 ? -1.186 31.641 -4.445 1 94.12 332 GLY B C 1
ATOM 5502 O O . GLY B 1 332 ? -0.471 32.625 -4.527 1 94.12 332 GLY B O 1
ATOM 5503 N N . GLU B 1 333 ? -1.977 31.359 -3.381 1 95.56 333 GLU B N 1
ATOM 5504 C CA . GLU B 1 333 ? -2.17 32.344 -2.334 1 95.56 333 GLU B CA 1
ATOM 5505 C C . GLU B 1 333 ? -1.244 32.094 -1.149 1 95.56 333 GLU B C 1
ATOM 5507 O O . GLU B 1 333 ? -0.914 33.031 -0.403 1 95.56 333 GLU B O 1
ATOM 5512 N N . ILE B 1 334 ? -0.9 30.906 -0.985 1 97.94 334 ILE B N 1
ATOM 5513 C CA . ILE B 1 334 ? -0.026 30.547 0.13 1 97.94 334 ILE B CA 1
ATOM 5514 C C . ILE B 1 334 ? 1.044 29.562 -0.341 1 97.94 334 ILE B C 1
ATOM 5516 O O . ILE B 1 334 ? 0.964 29.047 -1.452 1 97.94 334 ILE B O 1
ATOM 5520 N N . PHE B 1 335 ? 2.031 29.359 0.413 1 98.31 335 PHE B N 1
ATOM 5521 C CA . PHE B 1 335 ? 2.928 28.219 0.323 1 98.31 335 PHE B CA 1
ATOM 5522 C C . PHE B 1 335 ? 3.137 27.578 1.694 1 98.31 335 PHE B C 1
ATOM 5524 O O . PHE B 1 335 ? 2.822 28.188 2.719 1 98.31 335 PHE B O 1
ATOM 5531 N N . ARG B 1 336 ? 3.516 26.359 1.726 1 98.5 336 ARG B N 1
ATOM 5532 C CA . ARG B 1 336 ? 3.588 25.578 2.961 1 98.5 336 ARG B CA 1
ATOM 5533 C C . ARG B 1 336 ? 4.949 24.906 3.105 1 98.5 336 ARG B C 1
ATOM 5535 O O . ARG B 1 336 ? 5.441 24.281 2.162 1 98.5 336 ARG B O 1
ATOM 5542 N N . ILE B 1 337 ? 5.512 25.047 4.227 1 98.44 337 ILE B N 1
ATOM 5543 C CA . ILE B 1 337 ? 6.816 24.469 4.527 1 98.44 337 ILE B CA 1
ATOM 5544 C C . ILE B 1 337 ? 6.652 23.312 5.512 1 98.44 337 ILE B C 1
ATOM 5546 O O . ILE B 1 337 ? 6.168 23.5 6.629 1 98.44 337 ILE B O 1
ATOM 5550 N N . GLY B 1 338 ? 7.02 22.109 5.031 1 97.81 338 GLY B N 1
ATOM 5551 C CA . GLY B 1 338 ? 7.023 20.953 5.914 1 97.81 338 GLY B CA 1
ATOM 5552 C C . GLY B 1 338 ? 8.273 20.859 6.77 1 97.81 338 GLY B C 1
ATOM 5553 O O . GLY B 1 338 ? 9.383 21.062 6.277 1 97.81 338 GLY B O 1
ATOM 5554 N N . HIS B 1 339 ? 8.133 20.672 7.996 1 97.5 339 HIS B N 1
ATOM 5555 C CA . HIS B 1 339 ? 9.242 20.484 8.922 1 97.5 339 HIS B CA 1
ATOM 5556 C C . HIS B 1 339 ? 8.984 19.344 9.891 1 97.5 339 HIS B C 1
ATOM 5558 O O . HIS B 1 339 ? 9.125 19.5 11.102 1 97.5 339 HIS B O 1
ATOM 5564 N N . MET B 1 340 ? 8.594 18.219 9.367 1 96.5 340 MET B N 1
ATOM 5565 C CA . MET B 1 340 ? 8.25 17.062 10.172 1 96.5 340 MET B CA 1
ATOM 5566 C C . MET B 1 340 ? 9.234 15.922 9.922 1 96.5 340 MET B C 1
ATOM 5568 O O . MET B 1 340 ? 9.961 15.93 8.93 1 96.5 340 MET B O 1
ATOM 5572 N N . GLY B 1 341 ? 9.195 14.945 10.82 1 96.31 341 GLY B N 1
ATOM 5573 C CA . GLY B 1 341 ? 9.938 13.703 10.641 1 96.31 341 GLY B CA 1
ATOM 5574 C C . GLY B 1 341 ? 11.438 13.891 10.695 1 96.31 341 GLY B C 1
ATOM 5575 O O . GLY B 1 341 ? 11.961 14.477 11.641 1 96.31 341 GLY B O 1
ATOM 5576 N N . TYR B 1 342 ? 12.148 13.406 9.648 1 95.69 342 TYR B N 1
ATOM 5577 C CA . TYR B 1 342 ? 13.594 13.5 9.539 1 95.69 342 TYR B CA 1
ATOM 5578 C C . TYR B 1 342 ? 14.023 14.914 9.164 1 95.69 342 TYR B C 1
ATOM 5580 O O . TYR B 1 342 ? 14.484 15.156 8.047 1 95.69 342 TYR B O 1
ATOM 5588 N N . CYS B 1 343 ? 13.828 15.805 10.117 1 95.12 343 CYS B N 1
ATOM 5589 C CA . CYS B 1 343 ? 14.109 17.234 10.031 1 95.12 343 CYS B CA 1
ATOM 5590 C C . CYS B 1 343 ? 14.68 17.766 11.344 1 95.12 343 CYS B C 1
ATOM 5592 O O . CYS B 1 343 ? 14.25 17.344 12.422 1 95.12 343 CYS B O 1
ATOM 5594 N N . SER B 1 344 ? 15.656 18.594 11.258 1 93.88 344 SER B N 1
ATOM 5595 C CA . SER B 1 344 ? 16.297 19.188 12.422 1 93.88 344 SER B CA 1
ATOM 5596 C C . SER B 1 344 ? 16.25 20.703 12.359 1 93.88 344 SER B C 1
ATOM 5598 O O . SER B 1 344 ? 15.938 21.281 11.32 1 93.88 344 SER B O 1
ATOM 5600 N N . PRO B 1 345 ? 16.484 21.359 13.477 1 95.19 345 PRO B N 1
ATOM 5601 C CA . PRO B 1 345 ? 16.578 22.812 13.461 1 95.19 345 PRO B CA 1
ATOM 5602 C C . PRO B 1 345 ? 17.578 23.328 12.422 1 95.19 345 PRO B C 1
ATOM 5604 O O . PRO B 1 345 ? 17.375 24.406 11.844 1 95.19 345 PRO B O 1
ATOM 5607 N N . ALA B 1 346 ? 18.609 22.578 12.156 1 92.31 346 ALA B N 1
ATOM 5608 C CA . ALA B 1 346 ? 19.578 22.969 11.133 1 92.31 346 ALA B CA 1
ATOM 5609 C C . ALA B 1 346 ? 18.922 23 9.75 1 92.31 346 ALA B C 1
ATOM 5611 O O . ALA B 1 346 ? 19.266 23.859 8.93 1 92.31 346 ALA B O 1
ATOM 5612 N N . ASP B 1 347 ? 18.047 22.062 9.508 1 95 347 ASP B N 1
ATOM 5613 C CA . ASP B 1 347 ? 17.312 22.062 8.25 1 95 347 ASP B CA 1
ATOM 5614 C C . ASP B 1 347 ? 16.422 23.297 8.125 1 95 347 ASP B C 1
ATOM 5616 O O . ASP B 1 347 ? 16.281 23.859 7.039 1 95 347 ASP B O 1
ATOM 5620 N N . VAL B 1 348 ? 15.82 23.703 9.25 1 96.88 348 VAL B N 1
ATOM 5621 C CA . VAL B 1 348 ? 14.977 24.891 9.266 1 96.88 348 VAL B CA 1
ATOM 5622 C C . VAL B 1 348 ? 15.805 26.125 8.891 1 96.88 348 VAL B C 1
ATOM 5624 O O . VAL B 1 348 ? 15.367 26.953 8.086 1 96.88 348 VAL B O 1
ATOM 5627 N N . LEU B 1 349 ? 16.984 26.203 9.406 1 96.25 349 LEU B N 1
ATOM 5628 C CA . LEU B 1 349 ? 17.875 27.312 9.102 1 96.25 349 LEU B CA 1
ATOM 5629 C C . LEU B 1 349 ? 18.266 27.312 7.625 1 96.25 349 LEU B C 1
ATOM 5631 O O . LEU B 1 349 ? 18.328 28.359 6.992 1 96.25 349 LEU B O 1
ATOM 5635 N N . GLN B 1 350 ? 18.5 26.094 7.105 1 94.38 350 GLN B N 1
ATOM 5636 C CA . GLN B 1 350 ? 18.812 25.938 5.688 1 94.38 350 GLN B CA 1
ATOM 5637 C C . GLN B 1 350 ? 17.672 26.484 4.824 1 94.38 350 GLN B C 1
ATOM 5639 O O . GLN B 1 350 ? 17.906 27.219 3.859 1 94.38 350 GLN B O 1
ATOM 5644 N N . VAL B 1 351 ? 16.453 26.188 5.219 1 96.81 351 VAL B N 1
ATOM 5645 C CA . VAL B 1 351 ? 15.258 26.578 4.469 1 96.81 351 VAL B CA 1
ATOM 5646 C C . VAL B 1 351 ? 15.078 28.094 4.539 1 96.81 351 VAL B C 1
ATOM 5648 O O . VAL B 1 351 ? 14.875 28.75 3.512 1 96.81 351 VAL B O 1
ATOM 5651 N N . ILE B 1 352 ? 15.211 28.656 5.711 1 98.06 352 ILE B N 1
ATOM 5652 C CA . ILE B 1 352 ? 15.008 30.078 5.918 1 98.06 352 ILE B CA 1
ATOM 5653 C C . ILE B 1 352 ? 16.047 30.875 5.137 1 98.06 352 ILE B C 1
ATOM 5655 O O . ILE B 1 352 ? 15.727 31.859 4.473 1 98.06 352 ILE B O 1
ATOM 5659 N N . GLY B 1 353 ? 17.297 30.422 5.199 1 96.06 353 GLY B N 1
ATOM 5660 C CA . GLY B 1 353 ? 18.359 31.094 4.449 1 96.06 353 GLY B CA 1
ATOM 5661 C C . GLY B 1 353 ? 18.094 31.109 2.953 1 96.06 353 GLY B C 1
ATOM 5662 O O . GLY B 1 353 ? 18.281 32.125 2.301 1 96.06 353 GLY B O 1
ATOM 5663 N N . ALA B 1 354 ? 17.672 29.984 2.42 1 96.19 354 ALA B N 1
ATOM 5664 C CA . ALA B 1 354 ? 17.375 29.875 0.995 1 96.19 354 ALA B CA 1
ATOM 5665 C C . ALA B 1 354 ? 16.172 30.75 0.626 1 96.19 354 ALA B C 1
ATOM 5667 O O . ALA B 1 354 ? 16.172 31.391 -0.427 1 96.19 354 ALA B O 1
ATOM 5668 N N . VAL B 1 355 ? 15.203 30.812 1.482 1 98.06 355 VAL B N 1
ATOM 5669 C CA . VAL B 1 355 ? 13.992 31.609 1.245 1 98.06 355 VAL B CA 1
ATOM 5670 C C . VAL B 1 355 ? 14.344 33.094 1.19 1 98.06 355 VAL B C 1
ATOM 5672 O O . VAL B 1 355 ? 13.828 33.812 0.348 1 98.06 355 VAL B O 1
ATOM 5675 N N . GLU B 1 356 ? 15.234 33.562 2.051 1 98.19 356 GLU B N 1
ATOM 5676 C CA . GLU B 1 356 ? 15.641 34.938 2.057 1 98.19 356 GLU B CA 1
ATOM 5677 C C . GLU B 1 356 ? 16.266 35.344 0.726 1 98.19 356 GLU B C 1
ATOM 5679 O O . GLU B 1 356 ? 15.953 36.406 0.18 1 98.19 356 GLU B O 1
ATOM 5684 N N . ILE B 1 357 ? 17.094 34.469 0.204 1 96.94 357 ILE B N 1
ATOM 5685 C CA . ILE B 1 357 ? 17.703 34.75 -1.095 1 96.94 357 ILE B CA 1
ATOM 5686 C C . ILE B 1 357 ? 16.625 34.781 -2.172 1 96.94 357 ILE B C 1
ATOM 5688 O O . ILE B 1 357 ? 16.609 35.688 -3.014 1 96.94 357 ILE B O 1
ATOM 5692 N N . GLY B 1 358 ? 15.742 33.812 -2.094 1 97.94 358 GLY B N 1
ATOM 5693 C CA . GLY B 1 358 ? 14.641 33.781 -3.045 1 97.94 358 GLY B CA 1
ATOM 5694 C C . GLY B 1 358 ? 13.789 35.031 -2.998 1 97.94 358 GLY B C 1
ATOM 5695 O O . GLY B 1 358 ? 13.367 35.562 -4.039 1 97.94 358 GLY B O 1
ATOM 5696 N N . LEU B 1 359 ? 13.516 35.531 -1.841 1 98.06 359 LEU B N 1
ATOM 5697 C CA . LEU B 1 359 ? 12.719 36.75 -1.664 1 98.06 359 LEU B CA 1
ATOM 5698 C C . LEU B 1 359 ? 13.375 37.938 -2.34 1 98.06 359 LEU B C 1
ATOM 5700 O O . LEU B 1 359 ? 12.711 38.719 -3.047 1 98.06 359 LEU B O 1
ATOM 5704 N N . VAL B 1 360 ? 14.641 38.094 -2.178 1 97.5 360 VAL B N 1
ATOM 5705 C CA . VAL B 1 360 ? 15.375 39.188 -2.795 1 97.5 360 VAL B CA 1
ATOM 5706 C C . VAL B 1 360 ? 15.32 39.031 -4.316 1 97.5 360 VAL B C 1
ATOM 5708 O O . VAL B 1 360 ? 15.102 40.031 -5.023 1 97.5 360 VAL B O 1
ATOM 5711 N N . LYS B 1 361 ? 15.477 37.906 -4.75 1 97.38 361 LYS B N 1
ATOM 5712 C CA . LYS B 1 361 ? 15.555 37.656 -6.188 1 97.38 361 LYS B CA 1
ATOM 5713 C C . LYS B 1 361 ? 14.211 37.938 -6.863 1 97.38 361 LYS B C 1
ATOM 5715 O O . LYS B 1 361 ? 14.164 38.344 -8.023 1 97.38 361 LYS B O 1
ATOM 5720 N N . ILE B 1 362 ? 13.148 37.719 -6.129 1 97.44 362 ILE B N 1
ATOM 5721 C CA . ILE B 1 362 ? 11.859 37.969 -6.762 1 97.44 362 ILE B CA 1
ATOM 5722 C C . ILE B 1 362 ? 11.406 39.406 -6.5 1 97.44 362 ILE B C 1
ATOM 5724 O O . ILE B 1 362 ? 10.273 39.781 -6.828 1 97.44 362 ILE B O 1
ATOM 5728 N N . GLY B 1 363 ? 12.195 40.156 -5.809 1 96.62 363 GLY B N 1
ATOM 5729 C CA . GLY B 1 363 ? 11.984 41.594 -5.789 1 96.62 363 GLY B CA 1
ATOM 5730 C C . GLY B 1 363 ? 11.492 42.094 -4.445 1 96.62 363 GLY B C 1
ATOM 5731 O O . GLY B 1 363 ? 11.258 43.312 -4.277 1 96.62 363 GLY B O 1
ATOM 5732 N N . LYS B 1 364 ? 11.344 41.25 -3.463 1 96.12 364 LYS B N 1
ATOM 5733 C CA . LYS B 1 364 ? 10.945 41.719 -2.143 1 96.12 364 LYS B CA 1
ATOM 5734 C C . LYS B 1 364 ? 12.125 42.344 -1.396 1 96.12 364 LYS B C 1
ATOM 5736 O O . LYS B 1 364 ? 13.234 41.781 -1.423 1 96.12 364 LYS B O 1
ATOM 5741 N N . GLN B 1 365 ? 11.859 43.469 -0.812 1 95.81 365 GLN B N 1
ATOM 5742 C CA . GLN B 1 365 ? 12.898 44.125 -0.015 1 95.81 365 GLN B CA 1
ATOM 5743 C C . GLN B 1 365 ? 12.906 43.594 1.415 1 95.81 365 GLN B C 1
ATOM 5745 O O . GLN B 1 365 ? 11.914 43.719 2.137 1 95.81 365 GLN B O 1
ATOM 5750 N N . ILE B 1 366 ? 14 42.938 1.756 1 97.06 366 ILE B N 1
ATOM 5751 C CA . ILE B 1 366 ? 14.172 42.469 3.119 1 97.06 366 ILE B CA 1
ATOM 5752 C C . ILE B 1 366 ? 15.578 42.781 3.611 1 97.06 366 ILE B C 1
ATOM 5754 O O . ILE B 1 366 ? 16.453 43.156 2.824 1 97.06 366 ILE B O 1
ATOM 5758 N N . THR B 1 367 ? 15.742 42.781 4.926 1 97.31 367 THR B N 1
ATOM 5759 C CA . THR B 1 367 ? 17.094 42.688 5.48 1 97.31 367 THR B CA 1
ATOM 5760 C C . THR B 1 367 ? 17.578 41.25 5.508 1 97.31 367 THR B C 1
ATOM 5762 O O . THR B 1 367 ? 17.062 40.438 6.277 1 97.31 367 THR B O 1
ATOM 5765 N N . LEU B 1 368 ? 18.578 41 4.613 1 96.62 368 LEU B N 1
ATOM 5766 C CA . LEU B 1 368 ? 19.125 39.625 4.578 1 96.62 368 LEU B CA 1
ATOM 5767 C C . LEU B 1 368 ? 19.594 39.219 5.965 1 96.62 368 LEU B C 1
ATOM 5769 O O . LEU B 1 368 ? 20.234 40 6.684 1 96.62 368 LEU B O 1
ATOM 5773 N N . GLY B 1 369 ? 19.156 37.938 6.312 1 96.88 369 GLY B N 1
ATOM 5774 C CA . GLY B 1 369 ? 19.578 37.375 7.594 1 96.88 369 GLY B CA 1
ATOM 5775 C C . GLY B 1 369 ? 18.578 37.656 8.711 1 96.88 369 GLY B C 1
ATOM 5776 O O . GLY B 1 369 ? 18.672 37.062 9.789 1 96.88 369 GLY B O 1
ATOM 5777 N N . ALA B 1 370 ? 17.625 38.562 8.516 1 98.38 370 ALA B N 1
ATOM 5778 C CA . ALA B 1 370 ? 16.672 38.906 9.57 1 98.38 370 ALA B CA 1
ATOM 5779 C C . ALA B 1 370 ? 15.844 37.688 9.977 1 98.38 370 ALA B C 1
ATOM 5781 O O . ALA B 1 370 ? 15.602 37.469 11.164 1 98.38 370 ALA B O 1
ATOM 5782 N N . GLY B 1 371 ? 15.312 36.969 8.984 1 98.44 371 GLY B N 1
ATOM 5783 C CA . GLY B 1 371 ? 14.586 35.75 9.289 1 98.44 371 GLY B CA 1
ATOM 5784 C C . GLY B 1 371 ? 15.445 34.719 9.961 1 98.44 371 GLY B C 1
ATOM 5785 O O . GLY B 1 371 ? 15.008 34.062 10.922 1 98.44 371 GLY B O 1
ATOM 5786 N N . THR B 1 372 ? 16.672 34.531 9.445 1 97.31 372 THR B N 1
ATOM 5787 C CA . THR B 1 372 ? 17.625 33.562 10.023 1 97.31 372 THR B CA 1
ATOM 5788 C C . THR B 1 372 ? 17.922 33.938 11.477 1 97.31 372 THR B C 1
ATOM 5790 O O . THR B 1 372 ? 17.922 33.062 12.344 1 97.31 372 THR B O 1
ATOM 5793 N N . ALA B 1 373 ? 18.109 35.156 11.711 1 98.19 373 ALA B N 1
ATOM 5794 C CA . ALA B 1 373 ? 18.406 35.625 13.062 1 98.19 373 ALA B CA 1
ATOM 5795 C C . ALA B 1 373 ? 17.234 35.344 14.008 1 98.19 373 ALA B C 1
ATOM 5797 O O . ALA B 1 373 ? 17.453 34.906 15.148 1 98.19 373 ALA B O 1
ATOM 5798 N N . ALA B 1 374 ? 16.078 35.656 13.562 1 98.56 374 ALA B N 1
ATOM 5799 C CA . ALA B 1 374 ? 14.898 35.406 14.383 1 98.56 374 ALA B CA 1
ATOM 5800 C C . ALA B 1 374 ? 14.758 33.938 14.727 1 98.56 374 ALA B C 1
ATOM 5802 O O . ALA B 1 374 ? 14.445 33.562 15.859 1 98.56 374 ALA B O 1
ATOM 5803 N N . ALA B 1 375 ? 15 33.062 13.773 1 97.94 375 ALA B N 1
ATOM 5804 C CA . ALA B 1 375 ? 14.945 31.609 13.992 1 97.94 375 ALA B CA 1
ATOM 5805 C C . ALA B 1 375 ? 16.031 31.156 14.969 1 97.94 375 ALA B C 1
ATOM 5807 O O . ALA B 1 375 ? 15.773 30.312 15.828 1 97.94 375 ALA B O 1
ATOM 5808 N N . GLN B 1 376 ? 17.203 31.719 14.781 1 96.75 376 GLN B N 1
ATOM 5809 C CA . GLN B 1 376 ? 18.312 31.391 15.672 1 96.75 376 GLN B CA 1
ATOM 5810 C C . GLN B 1 376 ? 17.984 31.781 17.109 1 96.75 376 GLN B C 1
ATOM 5812 O O . GLN B 1 376 ? 18.328 31.047 18.047 1 96.75 376 GLN B O 1
ATOM 5817 N N . GLN B 1 377 ? 17.359 32.906 17.297 1 97.69 377 GLN B N 1
ATOM 5818 C CA . GLN B 1 377 ? 17 33.344 18.625 1 97.69 377 GLN B CA 1
ATOM 5819 C C . GLN B 1 377 ? 16.016 32.375 19.297 1 97.69 377 GLN B C 1
ATOM 5821 O O . GLN B 1 377 ? 16.156 32.062 20.469 1 97.69 377 GLN B O 1
ATOM 5826 N N . ILE B 1 378 ? 15.047 31.953 18.516 1 97.88 378 ILE B N 1
ATOM 5827 C CA . ILE B 1 378 ? 14.102 30.969 19.031 1 97.88 378 ILE B CA 1
ATOM 5828 C C . ILE B 1 378 ? 14.852 29.703 19.453 1 97.88 378 ILE B C 1
ATOM 5830 O O . ILE B 1 378 ? 14.578 29.141 20.516 1 97.88 378 ILE B O 1
ATOM 5834 N N . TYR B 1 379 ? 15.812 29.234 18.594 1 95.81 379 TYR B N 1
ATOM 5835 C CA . TYR B 1 379 ? 16.594 28.047 18.906 1 95.81 379 TYR B CA 1
ATOM 5836 C C . TYR B 1 379 ? 17.344 28.219 20.219 1 95.81 379 TYR B C 1
ATOM 5838 O O . TYR B 1 379 ? 17.375 27.297 21.047 1 95.81 379 TYR B O 1
ATOM 5846 N N . LEU B 1 380 ? 17.891 29.344 20.406 1 95.75 380 LEU B N 1
ATOM 5847 C CA . LEU B 1 380 ? 18.703 29.625 21.594 1 95.75 380 LEU B CA 1
ATOM 5848 C C . LEU B 1 380 ? 17.812 29.703 22.828 1 95.75 380 LEU B C 1
ATOM 5850 O O . LEU B 1 380 ? 18.234 29.328 23.922 1 95.75 380 LEU B O 1
ATOM 5854 N N . GLU B 1 381 ? 16.641 30.125 22.75 1 95.19 381 GLU B N 1
ATOM 5855 C CA . GLU B 1 381 ? 15.727 30.312 23.875 1 95.19 381 GLU B CA 1
ATOM 5856 C C . GLU B 1 381 ? 15.039 29 24.25 1 95.19 381 GLU B C 1
ATOM 5858 O O . GLU B 1 381 ? 14.844 28.719 25.438 1 95.19 381 GLU B O 1
ATOM 5863 N N . GLN B 1 382 ? 14.734 28.25 23.203 1 91 382 GLN B N 1
ATOM 5864 C CA . GLN B 1 382 ? 13.883 27.078 23.438 1 91 382 GLN B CA 1
ATOM 5865 C C . GLN B 1 382 ? 14.672 25.781 23.297 1 91 382 GLN B C 1
ATOM 5867 O O . GLN B 1 382 ? 14.242 24.734 23.797 1 91 382 GLN B O 1
ATOM 5872 N N . GLY B 1 383 ? 15.688 25.781 22.391 1 74.5 383 GLY B N 1
ATOM 5873 C CA . GLY B 1 383 ? 16.391 24.562 22.031 1 74.5 383 GLY B CA 1
ATOM 5874 C C . GLY B 1 383 ? 17.328 24.078 23.109 1 74.5 383 GLY B C 1
ATOM 5875 O O . GLY B 1 383 ? 17.734 22.906 23.109 1 74.5 383 GLY B O 1
ATOM 5876 N N . ALA B 1 384 ? 17.984 24.969 23.906 1 62.78 384 ALA B N 1
ATOM 5877 C CA . ALA B 1 384 ? 18.938 24.641 24.969 1 62.78 384 ALA B CA 1
ATOM 5878 C C . ALA B 1 384 ? 18.25 23.844 26.094 1 62.78 384 ALA B C 1
ATOM 5880 O O . ALA B 1 384 ? 18.922 23.281 26.953 1 62.78 384 ALA B O 1
ATOM 5881 N N . ASN B 1 385 ? 17.016 23.562 26.125 1 49.41 385 ASN B N 1
ATOM 5882 C CA . ASN B 1 385 ? 16.469 22.828 27.266 1 49.41 385 ASN B CA 1
ATOM 5883 C C . ASN B 1 385 ? 16.297 21.344 26.938 1 49.41 385 ASN B C 1
ATOM 5885 O O . ASN B 1 385 ? 15.883 21 25.828 1 49.41 385 ASN B O 1
#